Protein AF-A0A0D3KMZ7-F1 (afdb_monomer_lite)

InterPro domains:
  IPR044053 Hydroxylase/desaturase AsaB-like [NF041278] (147-423)
  IPR044053 Hydroxylase/desaturase AsaB-like [PTHR34598] (143-424)

Structure (mmCIF, N/CA/C/O backbone):
data_AF-A0A0D3KMZ7-F1
#
_entry.id   AF-A0A0D3KMZ7-F1
#
loop_
_atom_site.group_PDB
_atom_site.id
_atom_site.type_symbol
_atom_site.label_atom_id
_atom_site.label_alt_id
_atom_site.label_comp_id
_atom_site.label_asym_id
_atom_site.label_entity_id
_atom_site.label_seq_id
_atom_site.pdbx_PDB_ins_code
_atom_site.Cartn_x
_atom_site.Cartn_y
_atom_site.Cartn_z
_atom_site.occupancy
_atom_site.B_iso_or_equiv
_atom_site.auth_seq_id
_atom_site.auth_comp_id
_atom_site.auth_asym_id
_atom_site.auth_atom_id
_atom_site.pdbx_PDB_model_num
ATOM 1 N N . MET A 1 1 ? 16.610 -49.672 -23.941 1.00 36.28 1 MET A N 1
ATOM 2 C CA . MET A 1 1 ? 15.193 -49.759 -24.356 1.00 36.28 1 MET A CA 1
ATOM 3 C C . MET A 1 1 ? 14.563 -50.859 -23.532 1.00 36.28 1 MET A C 1
ATOM 5 O O . MET A 1 1 ? 14.891 -52.004 -23.786 1.00 36.28 1 MET A O 1
ATOM 9 N N . ASN A 1 2 ? 13.747 -50.551 -22.523 1.00 36.91 2 ASN A N 1
ATOM 10 C CA . ASN A 1 2 ? 13.254 -51.600 -21.622 1.00 36.91 2 ASN A CA 1
ATOM 11 C C . ASN A 1 2 ? 11.732 -51.639 -21.637 1.00 36.91 2 ASN A C 1
ATOM 13 O O . ASN A 1 2 ? 11.070 -51.138 -20.733 1.00 36.91 2 ASN A O 1
ATOM 17 N N . VAL A 1 3 ? 11.210 -52.251 -22.694 1.00 39.31 3 VAL A N 1
ATOM 18 C CA . VAL A 1 3 ? 9.882 -52.853 -22.684 1.00 39.31 3 VAL A CA 1
ATOM 19 C C . VAL A 1 3 ? 10.051 -54.284 -22.164 1.00 39.31 3 VAL A C 1
ATOM 21 O O . VAL A 1 3 ? 11.047 -54.932 -22.483 1.00 39.31 3 VAL A O 1
ATOM 24 N N . TRP A 1 4 ? 9.128 -54.774 -21.333 1.00 45.84 4 TRP A N 1
ATOM 25 C CA . TRP A 1 4 ? 9.155 -56.155 -20.827 1.00 45.84 4 TRP A CA 1
ATOM 26 C C . TRP A 1 4 ? 7.970 -56.958 -21.371 1.00 45.84 4 TRP A C 1
ATOM 28 O O . TRP A 1 4 ? 6.852 -56.449 -21.449 1.00 45.84 4 TRP A O 1
ATOM 38 N N . TRP A 1 5 ? 8.270 -58.192 -21.779 1.00 41.25 5 TRP A N 1
ATOM 39 C CA . TRP A 1 5 ? 7.347 -59.191 -22.303 1.00 41.25 5 TRP A CA 1
ATOM 40 C C . TRP A 1 5 ? 6.419 -59.746 -21.217 1.00 41.25 5 TRP A C 1
ATOM 42 O O . TRP A 1 5 ? 6.847 -60.490 -20.336 1.00 41.25 5 TRP A O 1
ATOM 52 N N . SER A 1 6 ? 5.138 -59.411 -21.296 1.00 46.12 6 SER A N 1
ATOM 53 C CA . SER A 1 6 ? 4.108 -59.978 -20.431 1.00 46.12 6 SER A CA 1
ATOM 54 C C . SER A 1 6 ? 3.646 -61.331 -20.979 1.00 46.12 6 SER A C 1
ATOM 56 O O . SER A 1 6 ? 3.021 -61.388 -22.037 1.00 46.12 6 SER A O 1
ATOM 58 N N . GLU A 1 7 ? 3.918 -62.421 -20.255 1.00 40.28 7 GLU A N 1
ATOM 59 C CA . GLU A 1 7 ? 3.500 -63.778 -20.656 1.00 40.28 7 GLU A CA 1
ATOM 60 C C . GLU A 1 7 ? 1.976 -63.944 -20.715 1.00 40.28 7 GLU A C 1
ATOM 62 O O . GLU A 1 7 ? 1.477 -64.733 -21.512 1.00 40.28 7 GLU A O 1
ATOM 67 N N . SER A 1 8 ? 1.220 -63.173 -19.928 1.00 42.22 8 SER A N 1
ATOM 68 C CA . SER A 1 8 ? -0.246 -63.253 -19.905 1.00 42.22 8 SER A CA 1
ATOM 69 C C . SER A 1 8 ? -0.919 -62.521 -21.066 1.00 42.22 8 SER A C 1
ATOM 71 O O . SER A 1 8 ? -2.056 -62.837 -21.407 1.00 42.22 8 SER A O 1
ATOM 73 N N . THR A 1 9 ? -0.243 -61.541 -21.674 1.00 52.34 9 THR A N 1
ATOM 74 C CA . THR A 1 9 ? -0.801 -60.712 -22.759 1.00 52.34 9 THR A CA 1
ATOM 75 C C . THR A 1 9 ? -0.032 -60.827 -24.073 1.00 52.34 9 THR A C 1
ATOM 77 O O . THR A 1 9 ? -0.434 -60.212 -25.059 1.00 52.34 9 THR A O 1
ATOM 80 N N . GLY A 1 10 ? 1.067 -61.588 -24.098 1.00 45.81 10 GLY A N 1
ATOM 81 C CA . GLY A 1 10 ? 1.888 -61.833 -25.285 1.00 45.81 10 GLY A CA 1
ATOM 82 C C . GLY A 1 10 ? 2.473 -60.568 -25.914 1.00 45.81 10 GLY A C 1
ATOM 83 O O . GLY A 1 10 ? 2.701 -60.546 -27.117 1.00 45.81 10 GLY A O 1
ATOM 84 N N . ASN A 1 11 ? 2.652 -59.496 -25.133 1.00 48.38 11 ASN A N 1
ATOM 85 C CA . ASN A 1 11 ? 3.086 -58.194 -25.632 1.00 48.38 11 ASN A CA 1
ATOM 86 C C . ASN A 1 11 ? 3.983 -57.453 -24.636 1.00 48.38 11 ASN A C 1
ATOM 88 O O . ASN A 1 11 ? 4.002 -57.715 -23.432 1.00 48.38 11 ASN A O 1
ATOM 92 N N . PHE A 1 12 ? 4.715 -56.482 -25.170 1.00 41.66 12 PHE A N 1
ATOM 93 C CA . PHE A 1 12 ? 5.604 -55.590 -24.441 1.00 41.66 12 PHE A CA 1
ATOM 94 C C . PHE A 1 12 ? 4.821 -54.423 -23.792 1.00 41.66 12 PHE A C 1
ATOM 96 O O . PHE A 1 12 ? 4.165 -53.664 -24.502 1.00 41.66 12 PHE A O 1
ATOM 103 N N . GLY A 1 13 ? 4.868 -54.273 -22.457 1.00 52.16 13 GLY A N 1
ATOM 104 C CA . GLY A 1 13 ? 4.049 -53.298 -21.703 1.00 52.16 13 GLY A CA 1
ATOM 105 C C . GLY A 1 13 ? 4.816 -52.207 -20.929 1.00 52.16 13 GLY A C 1
ATOM 106 O O . GLY A 1 13 ? 5.975 -52.390 -20.549 1.00 52.16 13 GLY A O 1
ATOM 107 N N . SER A 1 14 ? 4.144 -51.074 -20.672 1.00 46.88 14 SER A N 1
ATOM 108 C CA . SER A 1 14 ? 4.616 -49.950 -19.837 1.00 46.88 14 SER A CA 1
ATOM 109 C C . SER A 1 14 ? 4.443 -50.244 -18.334 1.00 46.88 14 SER A C 1
ATOM 111 O O . SER A 1 14 ? 3.442 -50.857 -17.958 1.00 46.88 14 SER A O 1
ATOM 113 N N . PRO A 1 15 ? 5.360 -49.805 -17.449 1.00 49.12 15 PRO A N 1
ATOM 114 C CA . PRO A 1 15 ? 5.290 -50.123 -16.023 1.00 49.12 15 PRO A CA 1
ATOM 115 C C . PRO A 1 15 ? 4.089 -49.466 -15.327 1.00 49.12 15 PRO A C 1
ATOM 117 O O . PRO A 1 15 ? 3.754 -48.312 -15.588 1.00 49.12 15 PRO A O 1
ATOM 120 N N . THR A 1 16 ? 3.464 -50.190 -14.397 1.00 49.16 16 THR A N 1
ATOM 121 C CA . THR A 1 16 ? 2.341 -49.682 -13.593 1.00 49.16 16 THR A CA 1
ATOM 122 C C . THR A 1 16 ? 2.810 -48.667 -12.545 1.00 49.16 16 THR A C 1
ATOM 124 O O . THR A 1 16 ? 3.974 -48.663 -12.138 1.00 49.16 16 THR A O 1
ATOM 127 N N . ALA A 1 17 ? 1.900 -47.827 -12.036 1.00 43.84 17 ALA A N 1
ATOM 128 C CA . ALA A 1 17 ? 2.204 -46.855 -10.977 1.00 43.84 17 ALA A CA 1
ATOM 129 C C . ALA A 1 17 ? 2.830 -47.504 -9.723 1.00 43.84 17 ALA A C 1
ATOM 131 O O . ALA A 1 17 ? 3.736 -46.939 -9.114 1.00 43.84 17 ALA A O 1
ATOM 132 N N . LEU A 1 18 ? 2.415 -48.730 -9.383 1.00 41.03 18 LEU A N 1
ATOM 133 C CA . LEU A 1 18 ? 2.989 -49.512 -8.286 1.00 41.03 18 LEU A CA 1
ATOM 134 C C . LEU A 1 18 ? 4.434 -49.951 -8.577 1.00 41.03 18 LEU A C 1
ATOM 136 O O . LEU A 1 18 ? 5.275 -49.955 -7.682 1.00 41.03 18 LEU A O 1
ATOM 140 N N . GLN A 1 19 ? 4.750 -50.281 -9.829 1.00 44.75 19 GLN A N 1
ATOM 141 C CA . GLN A 1 19 ? 6.110 -50.632 -10.248 1.00 44.75 19 GLN A CA 1
ATOM 142 C C . GLN A 1 19 ? 7.025 -49.405 -10.289 1.00 44.75 19 GLN A C 1
ATOM 144 O O . GLN A 1 19 ? 8.189 -49.506 -9.907 1.00 44.75 19 GLN A O 1
ATOM 149 N N . LEU A 1 20 ? 6.503 -48.244 -10.694 1.00 48.28 20 LEU A N 1
ATOM 150 C CA . LEU A 1 20 ? 7.193 -46.960 -10.551 1.00 48.28 20 LEU A CA 1
ATOM 151 C C . LEU A 1 20 ? 7.483 -46.652 -9.078 1.00 48.28 20 LEU A C 1
ATOM 153 O O . LEU A 1 20 ? 8.624 -46.355 -8.739 1.00 48.28 20 LEU A O 1
ATOM 157 N N . LEU A 1 21 ? 6.497 -46.816 -8.192 1.00 45.69 21 LEU A N 1
ATOM 158 C CA . LEU A 1 21 ? 6.663 -46.613 -6.752 1.00 45.69 21 LEU A CA 1
ATOM 159 C C . LEU A 1 21 ? 7.718 -47.558 -6.156 1.00 45.69 21 LEU A C 1
ATOM 161 O O . LEU A 1 21 ? 8.622 -47.108 -5.459 1.00 45.69 21 LEU A O 1
ATOM 165 N N . LEU A 1 22 ? 7.655 -48.855 -6.472 1.00 42.62 22 LEU A N 1
ATOM 166 C CA . LEU A 1 22 ? 8.628 -49.847 -6.003 1.00 42.62 22 LEU A CA 1
ATOM 167 C C . LEU A 1 22 ? 10.046 -49.546 -6.499 1.00 42.62 22 LEU A C 1
ATOM 169 O O . LEU A 1 22 ? 11.001 -49.714 -5.745 1.00 42.62 22 LEU A O 1
ATOM 173 N N . ARG A 1 23 ? 10.199 -49.053 -7.733 1.00 47.47 23 ARG A N 1
ATOM 174 C CA . ARG A 1 23 ? 11.499 -48.632 -8.281 1.00 47.47 23 ARG A CA 1
ATOM 175 C C . ARG A 1 23 ? 12.032 -47.377 -7.594 1.00 47.47 23 ARG A C 1
ATOM 177 O O . ARG A 1 23 ? 13.216 -47.341 -7.266 1.00 47.47 23 ARG A O 1
ATOM 184 N N . THR A 1 24 ? 11.172 -46.400 -7.311 1.00 50.16 24 THR A N 1
ATOM 185 C CA . THR A 1 24 ? 11.523 -45.204 -6.528 1.00 50.16 24 THR A CA 1
ATOM 186 C C . THR A 1 24 ? 11.955 -45.580 -5.110 1.00 50.16 24 THR A C 1
ATOM 188 O O . THR A 1 24 ? 12.975 -45.092 -4.630 1.00 50.16 24 THR A O 1
ATOM 191 N N . LEU A 1 25 ? 11.250 -46.515 -4.465 1.00 46.62 25 LEU A N 1
ATOM 192 C CA . LEU A 1 25 ? 11.609 -47.035 -3.143 1.00 46.62 25 LEU A CA 1
ATOM 193 C C . LEU A 1 25 ? 12.934 -47.811 -3.165 1.00 46.62 25 LEU A C 1
ATOM 195 O O . LEU A 1 25 ? 13.763 -47.627 -2.276 1.00 46.62 25 LEU A O 1
ATOM 199 N N . LEU A 1 26 ? 13.187 -48.627 -4.195 1.00 44.56 26 LEU A N 1
ATOM 200 C CA . LEU A 1 26 ? 14.458 -49.346 -4.350 1.00 44.56 26 LEU A CA 1
ATOM 201 C C . LEU A 1 26 ? 15.634 -48.391 -4.594 1.00 44.56 26 LEU A C 1
ATOM 203 O O . LEU A 1 26 ? 16.737 -48.622 -4.099 1.00 44.56 26 LEU A O 1
ATOM 207 N N . ALA A 1 27 ? 15.410 -47.317 -5.351 1.00 49.09 27 ALA A N 1
ATOM 208 C CA . ALA A 1 27 ? 16.406 -46.284 -5.589 1.00 49.09 27 ALA A CA 1
ATOM 209 C C . ALA A 1 27 ? 16.697 -45.478 -4.317 1.00 49.09 27 ALA A C 1
ATOM 211 O O . ALA A 1 27 ? 17.862 -45.303 -3.970 1.00 49.09 27 ALA A O 1
ATOM 212 N N . ALA A 1 28 ? 15.664 -45.086 -3.566 1.00 50.56 28 ALA A N 1
ATOM 213 C CA . ALA A 1 28 ? 15.809 -44.457 -2.254 1.00 50.56 28 ALA A CA 1
ATOM 214 C C . ALA A 1 28 ? 16.535 -45.375 -1.251 1.00 50.56 28 ALA A C 1
ATOM 216 O O . ALA A 1 28 ? 17.369 -44.919 -0.472 1.00 50.56 28 ALA A O 1
ATOM 217 N N . TRP A 1 29 ? 16.297 -46.688 -1.312 1.00 47.25 29 TRP A N 1
ATOM 218 C CA . TRP A 1 29 ? 17.022 -47.673 -0.508 1.00 47.25 29 TRP A CA 1
ATOM 219 C C . TRP A 1 29 ? 18.497 -47.809 -0.918 1.00 47.25 29 TRP A C 1
ATOM 221 O O . TRP A 1 29 ? 19.369 -47.910 -0.055 1.00 47.25 29 TRP A O 1
ATOM 231 N N . ARG A 1 30 ? 18.809 -47.764 -2.220 1.00 46.16 30 ARG A N 1
ATOM 232 C CA . ARG A 1 30 ? 20.197 -47.753 -2.721 1.00 46.16 30 ARG A CA 1
ATOM 233 C C . ARG A 1 30 ? 20.934 -46.475 -2.322 1.00 46.16 30 ARG A C 1
ATOM 235 O O . ARG A 1 30 ? 22.084 -46.573 -1.908 1.00 46.16 30 ARG A O 1
ATOM 242 N N . VAL A 1 31 ? 20.260 -45.321 -2.363 1.00 50.62 31 VAL A N 1
ATOM 243 C CA . VAL A 1 31 ? 20.744 -44.042 -1.806 1.00 50.62 31 VAL A CA 1
ATOM 244 C C . VAL A 1 31 ? 21.072 -44.212 -0.330 1.00 50.62 31 VAL A C 1
ATOM 246 O O . VAL A 1 31 ? 22.189 -43.943 0.094 1.00 50.62 31 VAL A O 1
ATOM 249 N N . TRP A 1 32 ? 20.129 -44.735 0.449 1.00 47.22 32 TRP A N 1
ATOM 250 C CA . TRP A 1 32 ? 20.302 -44.951 1.880 1.00 47.22 32 TRP A CA 1
ATOM 251 C C . TRP A 1 32 ? 21.471 -45.899 2.203 1.00 47.22 32 TRP A C 1
ATOM 253 O O . TRP A 1 32 ? 22.286 -45.581 3.065 1.00 47.22 32 TRP A O 1
ATOM 263 N N . ARG A 1 33 ? 21.626 -47.010 1.467 1.00 48.53 33 ARG A N 1
ATOM 264 C CA . ARG A 1 33 ? 22.764 -47.947 1.585 1.00 48.53 33 ARG A CA 1
ATOM 265 C C . ARG A 1 33 ? 24.112 -47.296 1.259 1.00 48.53 33 ARG A C 1
ATOM 267 O O . ARG A 1 33 ? 25.074 -47.526 1.984 1.00 48.53 33 ARG A O 1
ATOM 274 N N . LEU A 1 34 ? 24.184 -46.498 0.190 1.00 48.41 34 LEU A N 1
ATOM 275 C CA . LEU A 1 34 ? 25.395 -45.761 -0.200 1.00 48.41 34 LEU A CA 1
ATOM 276 C C . LEU A 1 34 ? 25.792 -44.719 0.854 1.00 48.41 34 LEU A C 1
ATOM 278 O O . LEU A 1 34 ? 26.977 -44.502 1.087 1.00 48.41 34 LEU A O 1
ATOM 282 N N . LEU A 1 35 ? 24.805 -44.099 1.503 1.00 48.44 35 LEU A N 1
ATOM 283 C CA . LEU A 1 35 ? 25.006 -43.044 2.496 1.00 48.44 35 LEU A CA 1
ATOM 284 C C . LEU A 1 35 ? 25.308 -43.584 3.905 1.00 48.44 35 LEU A C 1
ATOM 286 O O . LEU A 1 35 ? 26.060 -42.950 4.638 1.00 48.44 35 LEU A O 1
ATOM 290 N N . GLN A 1 36 ? 24.799 -44.769 4.269 1.00 45.00 36 GLN A N 1
ATOM 291 C CA . GLN A 1 36 ? 25.132 -45.466 5.525 1.00 45.00 36 GLN A CA 1
ATOM 292 C C . GLN A 1 36 ? 26.593 -45.928 5.606 1.00 45.00 36 GLN A C 1
ATOM 294 O O . GLN A 1 36 ? 27.098 -46.175 6.698 1.00 45.00 36 GLN A O 1
ATOM 299 N N . ALA A 1 37 ? 27.288 -46.035 4.473 1.00 50.44 37 ALA A N 1
ATOM 300 C CA . ALA A 1 37 ? 28.696 -46.417 4.447 1.00 50.44 37 ALA A CA 1
ATOM 301 C C . ALA A 1 37 ? 29.640 -45.324 4.996 1.00 50.44 37 ALA A C 1
ATOM 303 O O . ALA A 1 37 ? 30.827 -45.591 5.163 1.00 50.44 37 ALA A O 1
ATOM 304 N N . SER A 1 38 ? 29.141 -44.110 5.287 1.00 48.47 38 SER A N 1
ATOM 305 C CA . SER A 1 38 ? 29.946 -43.003 5.813 1.00 48.47 38 SER A CA 1
ATOM 306 C C . SER A 1 38 ? 29.409 -42.490 7.163 1.00 48.47 38 SER A C 1
ATOM 308 O O . SER A 1 38 ? 28.311 -41.930 7.206 1.00 48.47 38 SER A O 1
ATOM 310 N N . PRO A 1 39 ? 30.171 -42.609 8.272 1.00 44.25 39 PRO A N 1
ATOM 311 C CA . PRO A 1 39 ? 29.733 -42.214 9.622 1.00 44.25 39 PRO A CA 1
ATOM 312 C C . PRO A 1 39 ? 29.438 -40.714 9.805 1.00 44.25 39 PRO A C 1
ATOM 314 O O . PRO A 1 39 ? 28.891 -40.311 10.830 1.00 44.25 39 PRO A O 1
ATOM 317 N N . LEU A 1 40 ? 29.824 -39.877 8.837 1.00 43.00 40 LEU A N 1
ATOM 318 C CA . LEU A 1 40 ? 29.746 -38.415 8.912 1.00 43.00 40 LEU A CA 1
ATOM 319 C C . LEU A 1 40 ? 28.439 -37.830 8.347 1.00 43.00 40 LEU A C 1
ATOM 321 O O . LEU A 1 40 ? 28.266 -36.612 8.366 1.00 43.00 40 LEU A O 1
ATOM 325 N N . LEU A 1 41 ? 27.518 -38.661 7.843 1.00 43.56 41 LEU A N 1
ATOM 326 C CA . LEU A 1 41 ? 26.302 -38.210 7.159 1.00 43.56 41 LEU A CA 1
ATOM 327 C C . LEU A 1 41 ? 25.040 -38.576 7.954 1.00 43.56 41 LEU A C 1
ATOM 329 O O . LEU A 1 41 ? 24.812 -39.737 8.287 1.00 43.56 41 LEU A O 1
ATOM 333 N N . ARG A 1 42 ? 24.174 -37.587 8.216 1.00 44.03 42 ARG A N 1
ATOM 334 C CA . ARG A 1 42 ? 22.801 -37.805 8.705 1.00 44.03 42 ARG A CA 1
ATOM 335 C C . ARG A 1 42 ? 21.816 -37.269 7.667 1.00 44.03 42 ARG A C 1
ATOM 337 O O . ARG A 1 42 ? 21.897 -36.106 7.278 1.00 44.03 42 ARG A O 1
ATOM 344 N N . ALA A 1 43 ? 20.899 -38.120 7.217 1.00 43.31 43 ALA A N 1
ATOM 345 C CA . ALA A 1 43 ? 19.804 -37.749 6.323 1.00 43.31 43 ALA A CA 1
ATOM 346 C C . ALA A 1 43 ? 18.472 -37.878 7.071 1.00 43.31 43 ALA A C 1
ATOM 348 O O . ALA A 1 43 ? 18.255 -38.876 7.763 1.00 43.31 43 ALA A O 1
ATOM 349 N N . SER A 1 44 ? 17.584 -36.892 6.924 1.00 38.53 44 SER A N 1
ATOM 350 C CA . SER A 1 44 ? 16.209 -36.953 7.426 1.00 38.53 44 SER A CA 1
ATOM 351 C C . SER A 1 44 ? 15.212 -36.793 6.279 1.00 38.53 44 SER A C 1
ATOM 353 O O . SER A 1 44 ? 15.438 -36.057 5.316 1.00 38.53 44 SER A O 1
ATOM 355 N N . TRP A 1 45 ? 14.103 -37.523 6.379 1.00 38.56 45 TRP A N 1
ATOM 356 C CA . TRP A 1 45 ? 13.016 -37.489 5.407 1.00 38.56 45 TRP A CA 1
ATOM 357 C C . TRP A 1 45 ? 11.829 -36.759 6.020 1.00 38.56 45 TRP A C 1
ATOM 359 O O . TRP A 1 45 ? 11.356 -37.143 7.090 1.00 38.56 45 TRP A O 1
ATOM 369 N N . HIS A 1 46 ? 11.328 -35.735 5.330 1.00 36.41 46 HIS A N 1
ATOM 370 C CA . HIS A 1 46 ? 10.100 -35.048 5.715 1.00 36.41 46 HIS A CA 1
ATOM 371 C C . HIS A 1 46 ? 9.084 -35.106 4.572 1.00 36.41 46 HIS A C 1
ATOM 373 O O . HIS A 1 46 ? 9.355 -34.694 3.443 1.00 36.41 46 HIS A O 1
ATOM 379 N N . ARG A 1 47 ? 7.891 -35.625 4.879 1.00 37.16 47 ARG A N 1
ATOM 380 C CA . ARG A 1 47 ? 6.726 -35.596 3.988 1.00 37.16 47 ARG A CA 1
ATOM 381 C C . ARG A 1 47 ? 6.089 -34.209 4.076 1.00 37.16 47 ARG A C 1
ATOM 383 O O . ARG A 1 47 ? 5.705 -33.799 5.170 1.00 37.16 47 ARG A O 1
ATOM 390 N N . GLN A 1 48 ? 5.978 -33.496 2.957 1.00 39.47 48 GLN A N 1
ATOM 391 C CA . GLN A 1 48 ? 5.194 -32.260 2.889 1.00 39.47 48 GLN A CA 1
ATOM 392 C C . GLN A 1 48 ? 3.753 -32.566 2.464 1.00 39.47 48 GLN A C 1
ATOM 394 O O . GLN A 1 48 ? 3.498 -33.497 1.701 1.00 39.47 48 GLN A O 1
ATOM 399 N N . ALA A 1 49 ? 2.795 -31.799 2.995 1.00 42.34 49 ALA A N 1
ATOM 400 C CA . ALA A 1 49 ? 1.392 -31.899 2.598 1.00 42.34 49 ALA A CA 1
ATOM 401 C C . ALA A 1 49 ? 1.213 -31.533 1.112 1.00 42.34 49 ALA A C 1
ATOM 403 O O . ALA A 1 49 ? 2.007 -30.773 0.560 1.00 42.34 49 ALA A O 1
ATOM 404 N N . ARG A 1 50 ? 0.170 -32.094 0.481 1.00 39.00 50 ARG A N 1
ATOM 405 C CA . ARG A 1 50 ? -0.146 -31.973 -0.955 1.00 39.00 50 ARG A CA 1
ATOM 406 C C . ARG A 1 50 ? 0.028 -30.536 -1.465 1.00 39.00 50 ARG A C 1
ATOM 408 O O . ARG A 1 50 ? -0.730 -29.649 -1.084 1.00 39.00 50 ARG A O 1
ATOM 415 N N . SER A 1 51 ? 1.001 -30.338 -2.352 1.00 37.75 51 SER A N 1
ATOM 416 C CA . SER A 1 51 ? 1.139 -29.106 -3.129 1.00 37.75 51 SER A CA 1
ATOM 417 C C . SER A 1 51 ? 0.060 -29.090 -4.222 1.00 37.75 51 SER A C 1
ATOM 419 O O . SER A 1 51 ? -0.136 -30.122 -4.874 1.00 37.75 51 SER A O 1
ATOM 421 N N . PRO A 1 52 ? -0.665 -27.978 -4.441 1.00 35.62 52 PRO A N 1
ATOM 422 C CA . PRO A 1 52 ? -1.699 -27.881 -5.464 1.00 35.62 52 PRO A CA 1
ATOM 423 C C . PRO A 1 52 ? -1.062 -27.697 -6.851 1.00 35.62 52 PRO A C 1
ATOM 425 O O . PRO A 1 52 ? -1.254 -26.681 -7.506 1.00 35.62 52 PRO A O 1
ATOM 428 N N . ASN A 1 53 ? -0.292 -28.685 -7.306 1.00 34.72 53 ASN A N 1
ATOM 429 C CA . ASN A 1 53 ? 0.066 -28.826 -8.714 1.00 34.72 53 ASN A CA 1
ATOM 430 C C . ASN A 1 53 ? -0.884 -29.832 -9.376 1.00 34.72 53 ASN A C 1
ATOM 432 O O . ASN A 1 53 ? -1.351 -30.784 -8.747 1.00 34.72 53 ASN A O 1
ATOM 436 N N . THR A 1 54 ? -1.139 -29.627 -10.667 1.00 35.38 54 THR A N 1
ATOM 437 C CA . THR A 1 54 ? -2.139 -30.283 -11.538 1.00 35.38 54 THR A CA 1
ATOM 438 C C . THR A 1 54 ? -2.076 -31.817 -11.638 1.00 35.38 54 THR A C 1
ATOM 440 O O . THR A 1 54 ? -2.890 -32.413 -12.337 1.00 35.38 54 THR A O 1
ATOM 443 N N . LEU A 1 55 ? -1.164 -32.479 -10.920 1.00 36.88 55 LEU A N 1
ATOM 444 C CA . LEU A 1 55 ? -1.004 -33.938 -10.876 1.00 36.88 55 LEU A CA 1
ATOM 445 C C . LEU A 1 55 ? -1.318 -34.568 -9.504 1.00 36.88 55 LEU A C 1
ATOM 447 O O . LEU A 1 55 ? -1.206 -35.783 -9.365 1.00 36.88 55 LEU A O 1
ATOM 451 N N . GLY A 1 56 ? -1.687 -33.784 -8.480 1.00 32.12 56 GLY A N 1
ATOM 452 C CA . GLY A 1 56 ? -2.048 -34.315 -7.153 1.00 32.12 56 GLY A CA 1
ATOM 453 C C . GLY A 1 56 ? -0.923 -35.080 -6.432 1.00 32.12 56 GLY A C 1
ATOM 454 O O . GLY A 1 56 ? -1.194 -35.850 -5.509 1.00 32.12 56 GLY A O 1
ATOM 455 N N . ALA A 1 57 ? 0.327 -34.895 -6.862 1.00 36.91 57 ALA A N 1
ATOM 456 C CA . ALA A 1 57 ? 1.487 -35.633 -6.381 1.00 36.91 57 ALA A CA 1
ATOM 457 C C . ALA A 1 57 ? 1.975 -35.138 -5.006 1.00 36.91 57 ALA A C 1
ATOM 459 O O . ALA A 1 57 ? 2.050 -33.936 -4.751 1.00 36.91 57 ALA A O 1
ATOM 460 N N . GLU A 1 58 ? 2.337 -36.074 -4.122 1.00 40.44 58 GLU A N 1
ATOM 461 C CA . GLU A 1 58 ? 3.041 -35.766 -2.872 1.00 40.44 58 GLU A CA 1
ATOM 462 C C . GLU A 1 58 ? 4.506 -35.412 -3.175 1.00 40.44 58 GLU A C 1
ATOM 464 O O . GLU A 1 58 ? 5.180 -36.139 -3.907 1.00 40.44 58 GLU A O 1
ATOM 469 N N . GLN A 1 59 ? 4.997 -34.304 -2.608 1.00 44.12 59 GLN A N 1
ATOM 470 C CA . GLN A 1 59 ? 6.393 -33.884 -2.731 1.00 44.12 59 GLN A CA 1
ATOM 471 C C . GLN A 1 59 ? 7.173 -34.319 -1.484 1.00 44.12 59 GLN A C 1
ATOM 473 O O . GLN A 1 59 ? 6.788 -34.034 -0.346 1.00 44.12 59 GLN A O 1
ATOM 478 N N . TYR A 1 60 ? 8.280 -35.022 -1.697 1.00 43.41 60 TYR A N 1
ATOM 479 C CA . TYR A 1 60 ? 9.172 -35.495 -0.646 1.00 43.41 60 TYR A CA 1
ATOM 480 C C . TYR A 1 60 ? 10.359 -34.551 -0.520 1.00 43.41 60 TYR A C 1
ATOM 482 O O . TYR A 1 60 ? 11.088 -34.338 -1.486 1.00 43.41 60 TYR A O 1
ATOM 490 N N . LYS A 1 61 ? 10.586 -34.008 0.678 1.00 48.78 61 LYS A N 1
ATOM 491 C CA . LYS A 1 61 ? 11.771 -33.197 0.948 1.00 48.78 61 LYS A CA 1
ATOM 492 C C . LYS A 1 61 ? 12.855 -34.067 1.566 1.00 48.78 61 LYS A C 1
ATOM 494 O O . LYS A 1 61 ? 12.668 -34.631 2.649 1.00 48.78 61 LYS A O 1
ATOM 499 N N . MET A 1 62 ? 13.989 -34.162 0.883 1.00 46.88 62 MET A N 1
ATOM 500 C CA . MET A 1 62 ? 15.173 -34.848 1.373 1.00 46.88 62 MET A CA 1
ATOM 501 C C . MET A 1 62 ? 16.163 -33.812 1.891 1.00 46.88 62 MET A C 1
ATOM 503 O O . MET A 1 62 ? 16.705 -33.012 1.128 1.00 46.88 62 MET A O 1
ATOM 507 N N . ILE A 1 63 ? 16.369 -33.812 3.208 1.00 48.53 63 ILE A N 1
ATOM 508 C CA . ILE A 1 63 ? 17.262 -32.872 3.874 1.00 48.53 63 ILE A CA 1
ATOM 509 C C . ILE A 1 63 ? 18.562 -33.591 4.210 1.00 48.53 63 ILE A C 1
ATOM 511 O O . ILE A 1 63 ? 18.578 -34.588 4.937 1.00 48.53 63 ILE A O 1
ATOM 515 N N . TRP A 1 64 ? 19.659 -33.066 3.682 1.00 55.12 64 TRP A N 1
ATOM 516 C CA . TRP A 1 64 ? 20.996 -33.555 3.943 1.00 55.12 64 TRP A CA 1
ATOM 517 C C . TRP A 1 64 ? 21.758 -32.554 4.800 1.00 55.12 64 TRP A C 1
ATOM 519 O O . TRP A 1 64 ? 21.760 -31.371 4.491 1.00 55.12 64 TRP A O 1
ATOM 529 N N . VAL A 1 65 ? 22.397 -33.016 5.874 1.00 48.34 65 VAL A N 1
ATOM 530 C CA . VAL A 1 65 ? 23.257 -32.186 6.720 1.00 48.34 65 VAL A CA 1
ATOM 531 C C . VAL A 1 65 ? 24.685 -32.731 6.658 1.00 48.34 65 VAL A C 1
ATOM 533 O O . VAL A 1 65 ? 24.915 -33.899 6.979 1.00 48.34 65 VAL A O 1
ATOM 536 N N . CYS A 1 66 ? 25.637 -31.900 6.239 1.00 53.44 66 CYS A N 1
ATOM 537 C CA . CYS A 1 66 ? 27.062 -32.218 6.172 1.00 53.44 66 CYS A CA 1
ATOM 538 C C . CYS A 1 66 ? 27.871 -31.200 6.988 1.00 53.44 66 CYS A C 1
ATOM 540 O O . CYS A 1 66 ? 27.465 -30.053 7.123 1.00 53.44 66 CYS A O 1
ATOM 542 N N . ARG A 1 67 ? 29.013 -31.601 7.551 1.00 51.31 67 ARG A N 1
ATOM 543 C CA . ARG A 1 67 ? 29.912 -30.681 8.274 1.00 51.31 67 ARG A CA 1
ATOM 544 C C . ARG A 1 67 ? 31.023 -30.105 7.399 1.00 51.31 67 ARG A C 1
ATOM 546 O O . ARG A 1 67 ? 31.734 -29.235 7.859 1.00 51.31 67 ARG A O 1
ATOM 553 N N . ASP A 1 68 ? 31.171 -30.597 6.173 1.00 59.28 68 ASP A N 1
ATOM 554 C CA . ASP A 1 68 ? 32.320 -30.313 5.319 1.00 59.28 68 ASP A CA 1
ATOM 555 C C . ASP A 1 68 ? 31.847 -29.993 3.892 1.00 59.28 68 ASP A C 1
ATOM 557 O O . ASP A 1 68 ? 31.144 -30.783 3.251 1.00 59.28 68 ASP A O 1
ATOM 561 N N . ALA A 1 69 ? 32.211 -28.806 3.404 1.00 59.59 69 ALA A N 1
ATOM 562 C CA . ALA A 1 69 ? 31.846 -28.334 2.073 1.00 59.59 69 ALA A CA 1
ATOM 563 C C . ALA A 1 69 ? 32.566 -29.085 0.945 1.00 59.59 69 ALA A C 1
ATOM 565 O O . ALA A 1 69 ? 31.966 -29.299 -0.107 1.00 59.59 69 ALA A O 1
ATOM 566 N N . GLU A 1 70 ? 33.821 -29.496 1.134 1.00 60.72 70 GLU A N 1
ATOM 567 C CA . GLU A 1 70 ? 34.561 -30.276 0.135 1.00 60.72 70 GLU A CA 1
ATOM 568 C C . GLU A 1 70 ? 33.969 -31.674 0.008 1.00 60.72 70 GLU A C 1
ATOM 570 O O . GLU A 1 70 ? 33.767 -32.183 -1.099 1.00 60.72 70 GLU A O 1
ATOM 575 N N . LEU A 1 71 ? 33.587 -32.258 1.144 1.00 59.53 71 LEU A N 1
ATOM 576 C CA . LEU A 1 71 ? 32.877 -33.525 1.165 1.00 59.53 71 LEU A CA 1
ATOM 577 C C . LEU A 1 71 ? 31.537 -33.395 0.425 1.00 59.53 71 LEU A C 1
ATOM 579 O O . LEU A 1 71 ? 31.258 -34.186 -0.476 1.00 59.53 71 LEU A O 1
ATOM 583 N N . ALA A 1 72 ? 30.735 -32.367 0.731 1.00 60.94 72 ALA A N 1
ATOM 584 C CA . ALA A 1 72 ? 29.476 -32.096 0.032 1.00 60.94 72 ALA A CA 1
ATOM 585 C C . ALA A 1 72 ? 29.680 -31.891 -1.484 1.00 60.94 72 ALA A C 1
ATOM 587 O O . ALA A 1 72 ? 28.951 -32.481 -2.286 1.00 60.94 72 ALA A O 1
ATOM 588 N N . ALA A 1 73 ? 30.706 -31.132 -1.883 1.00 60.41 73 ALA A N 1
ATOM 589 C CA . ALA A 1 73 ? 31.073 -30.910 -3.280 1.00 60.41 73 ALA A CA 1
ATOM 590 C C . ALA A 1 73 ? 31.428 -32.217 -4.010 1.00 60.41 73 ALA A C 1
ATOM 592 O O . ALA A 1 73 ? 30.992 -32.423 -5.141 1.00 60.41 73 ALA A O 1
ATOM 593 N N . GLY A 1 74 ? 32.153 -33.132 -3.357 1.00 58.66 74 GLY A N 1
ATOM 594 C CA . GLY A 1 74 ? 32.533 -34.429 -3.926 1.00 58.66 74 GLY A CA 1
ATOM 595 C C . GLY A 1 74 ? 31.359 -35.390 -4.169 1.00 58.66 74 GLY A C 1
ATOM 596 O O . GLY A 1 74 ? 31.433 -36.260 -5.041 1.00 58.66 74 GLY A O 1
ATOM 597 N N . TYR A 1 75 ? 30.250 -35.235 -3.442 1.00 58.62 75 TYR A N 1
ATOM 598 C CA . TYR A 1 75 ? 29.051 -36.064 -3.617 1.00 58.62 75 TYR A CA 1
ATOM 599 C C . TYR A 1 75 ? 28.065 -35.514 -4.648 1.00 58.62 75 TYR A C 1
ATOM 601 O O . TYR A 1 75 ? 27.304 -36.305 -5.206 1.00 58.62 75 TYR A O 1
ATOM 609 N N . ILE A 1 76 ? 28.088 -34.212 -4.947 1.00 57.34 76 ILE A N 1
ATOM 610 C CA . ILE A 1 76 ? 27.222 -33.589 -5.965 1.00 57.34 76 ILE A CA 1
ATOM 611 C C . ILE A 1 76 ? 27.280 -34.342 -7.314 1.00 57.34 76 ILE A C 1
ATOM 613 O O . ILE A 1 76 ? 26.222 -34.744 -7.806 1.00 57.34 76 ILE A O 1
ATOM 617 N N . PRO A 1 77 ? 28.464 -34.656 -7.886 1.00 57.12 77 PRO A N 1
ATOM 618 C CA . PRO A 1 77 ? 28.554 -35.459 -9.107 1.00 57.12 77 PRO A CA 1
ATOM 619 C C . PRO A 1 77 ? 27.954 -36.868 -8.970 1.00 57.12 77 PRO A C 1
ATOM 621 O O . PRO A 1 77 ? 27.385 -37.396 -9.923 1.00 57.12 77 PRO A O 1
ATOM 624 N N . ARG A 1 78 ? 28.052 -37.491 -7.786 1.00 56.66 78 ARG A N 1
ATOM 625 C CA . ARG A 1 78 ? 27.526 -38.846 -7.529 1.00 56.66 78 ARG A CA 1
ATOM 626 C C . ARG A 1 78 ? 26.005 -38.861 -7.417 1.00 56.66 78 ARG A C 1
ATOM 628 O O . ARG A 1 78 ? 25.372 -39.782 -7.928 1.00 56.66 78 ARG A O 1
ATOM 635 N N . VAL A 1 79 ? 25.422 -37.844 -6.782 1.00 55.44 79 VAL A N 1
ATOM 636 C CA . VAL A 1 79 ? 23.967 -37.641 -6.751 1.00 55.44 79 VAL A CA 1
ATOM 637 C C . VAL A 1 79 ? 23.450 -37.408 -8.171 1.00 55.44 79 VAL A C 1
ATOM 639 O O . VAL A 1 79 ? 22.464 -38.027 -8.553 1.00 55.44 79 VAL A O 1
ATOM 642 N N . ASN A 1 80 ? 24.158 -36.618 -8.983 1.00 56.12 80 ASN A N 1
ATOM 643 C CA . ASN A 1 80 ? 23.802 -36.397 -10.388 1.00 56.12 80 ASN A CA 1
ATOM 644 C C . ASN A 1 80 ? 23.829 -37.694 -11.205 1.00 56.12 80 ASN A C 1
ATOM 646 O O . ASN A 1 80 ? 22.835 -38.022 -11.843 1.00 56.12 80 ASN A O 1
ATOM 650 N N . LEU A 1 81 ? 24.914 -38.474 -11.123 1.00 58.62 81 LEU A N 1
ATOM 651 C CA . LEU A 1 81 ? 25.018 -39.776 -11.796 1.00 58.62 81 LEU A CA 1
ATOM 652 C C . LEU A 1 81 ? 23.871 -40.714 -11.418 1.00 58.62 81 LEU A C 1
ATOM 654 O O . LEU A 1 81 ? 23.319 -41.411 -12.266 1.00 58.62 81 LEU A O 1
ATOM 658 N N . LEU A 1 82 ? 23.503 -40.725 -10.141 1.00 54.59 82 LEU A N 1
ATOM 659 C CA . LEU A 1 82 ? 22.402 -41.535 -9.654 1.00 54.59 82 LEU A CA 1
ATOM 660 C C . LEU A 1 82 ? 21.046 -41.046 -10.186 1.00 54.59 82 LEU A C 1
ATOM 662 O O . LEU A 1 82 ? 20.215 -41.868 -10.564 1.00 54.59 82 LEU A O 1
ATOM 666 N N . VAL A 1 83 ? 20.809 -39.733 -10.206 1.00 55.31 83 VAL A N 1
ATOM 667 C CA . VAL A 1 83 ? 19.577 -39.133 -10.742 1.00 55.31 83 VAL A CA 1
ATOM 668 C C . VAL A 1 83 ? 19.459 -39.391 -12.245 1.00 55.31 83 VAL A C 1
ATOM 670 O O . VAL A 1 83 ? 18.380 -39.751 -12.716 1.00 55.31 83 VAL A O 1
ATOM 673 N N . ASP A 1 84 ? 20.562 -39.299 -12.986 1.00 57.44 84 ASP A N 1
ATOM 674 C CA . ASP A 1 84 ? 20.615 -39.638 -14.408 1.00 57.44 84 ASP A CA 1
ATOM 675 C C . ASP A 1 84 ? 20.342 -41.124 -14.642 1.00 57.44 84 ASP A C 1
ATOM 677 O O . ASP A 1 84 ? 19.598 -41.477 -15.557 1.00 57.44 84 ASP A O 1
ATOM 681 N N . GLU A 1 85 ? 20.888 -42.004 -13.801 1.00 55.38 85 GLU A N 1
ATOM 682 C CA . GLU A 1 85 ? 20.630 -43.442 -13.870 1.00 55.38 85 GLU A CA 1
ATOM 683 C C . GLU A 1 85 ? 19.178 -43.781 -13.507 1.00 55.38 85 GLU A C 1
ATOM 685 O O . GLU A 1 85 ? 18.567 -44.650 -14.132 1.00 55.38 85 GLU A O 1
ATOM 690 N N . LEU A 1 86 ? 18.584 -43.060 -12.551 1.00 53.16 86 LEU A N 1
ATOM 691 C CA . LEU A 1 86 ? 17.168 -43.166 -12.206 1.00 53.16 86 LEU A CA 1
ATOM 692 C C . LEU A 1 86 ? 16.292 -42.739 -13.389 1.00 53.16 86 LEU A C 1
ATOM 694 O O . LEU A 1 86 ? 15.395 -43.481 -13.786 1.00 53.16 86 LEU A O 1
ATOM 698 N N . HIS A 1 87 ? 16.568 -41.580 -13.991 1.00 55.66 87 HIS A N 1
ATOM 699 C CA . HIS A 1 87 ? 15.832 -41.104 -15.159 1.00 55.66 87 HIS A CA 1
ATOM 700 C C . HIS A 1 87 ? 15.995 -42.059 -16.346 1.00 55.66 87 HIS A C 1
ATOM 702 O O . HIS A 1 87 ? 15.009 -42.434 -16.978 1.00 55.66 87 HIS A O 1
ATOM 708 N N . ARG A 1 88 ? 17.216 -42.537 -16.610 1.00 57.47 88 ARG A N 1
ATOM 709 C CA . ARG A 1 88 ? 17.500 -43.549 -17.636 1.00 57.47 88 ARG A CA 1
ATOM 710 C C . ARG A 1 88 ? 16.744 -44.850 -17.373 1.00 57.47 88 ARG A C 1
ATOM 712 O O . ARG A 1 88 ? 16.196 -45.429 -18.308 1.00 57.47 88 ARG A O 1
ATOM 719 N N . SER A 1 89 ? 16.647 -45.274 -16.117 1.00 50.62 89 SER A N 1
ATOM 720 C CA . SER A 1 89 ? 15.895 -46.467 -15.708 1.00 50.62 89 SER A CA 1
ATOM 721 C C . SER A 1 89 ? 14.377 -46.305 -15.845 1.00 50.62 89 SER A C 1
ATOM 723 O O . SER A 1 89 ? 13.677 -47.284 -16.108 1.00 50.62 89 SER A O 1
ATOM 725 N N . LEU A 1 90 ? 13.859 -45.088 -15.657 1.00 49.19 90 LEU A N 1
ATOM 726 C CA . LEU A 1 90 ? 12.430 -44.774 -15.753 1.00 49.19 90 LEU A CA 1
ATOM 727 C C . LEU A 1 90 ? 11.978 -44.495 -17.194 1.00 49.19 90 LEU A C 1
ATOM 729 O O . LEU A 1 90 ? 10.887 -44.909 -17.576 1.00 49.19 90 LEU A O 1
ATOM 733 N N . TYR A 1 91 ? 12.814 -43.830 -17.993 1.00 52.97 91 TYR A N 1
ATOM 734 C CA . TYR A 1 91 ? 12.431 -43.254 -19.288 1.00 52.97 91 TYR A CA 1
ATOM 735 C C . TYR A 1 91 ? 13.303 -43.720 -20.464 1.00 52.97 91 TYR A C 1
ATOM 737 O O . TYR A 1 91 ? 13.103 -43.282 -21.594 1.00 52.97 91 TYR A O 1
ATOM 745 N N . GLY A 1 92 ? 14.274 -44.608 -20.229 1.00 50.41 92 GLY A N 1
ATOM 746 C CA . GLY A 1 92 ? 15.103 -45.223 -21.272 1.00 50.41 92 GLY A CA 1
ATOM 747 C C . GLY A 1 92 ? 16.155 -44.305 -21.904 1.00 50.41 92 GLY A C 1
ATOM 748 O O . GLY A 1 92 ? 16.853 -44.745 -22.816 1.00 50.41 92 GLY A O 1
ATOM 749 N N . LYS A 1 93 ? 16.281 -43.061 -21.429 1.00 57.16 93 LYS A N 1
ATOM 750 C CA . LYS A 1 93 ? 17.230 -42.044 -21.905 1.00 57.16 93 LYS A CA 1
ATOM 751 C C . LYS A 1 93 ? 17.720 -41.149 -20.751 1.00 57.16 93 LYS A C 1
ATOM 753 O O . LYS A 1 93 ? 17.015 -41.045 -19.742 1.00 57.16 93 LYS A O 1
ATOM 758 N N . PRO A 1 94 ? 18.894 -40.502 -20.873 1.00 56.09 94 PRO A N 1
ATOM 759 C CA . PRO A 1 94 ? 19.321 -39.467 -19.927 1.00 56.09 94 PRO A CA 1
ATOM 760 C C . PRO A 1 94 ? 18.293 -38.328 -19.860 1.00 56.09 94 PRO A C 1
ATOM 762 O O . PRO A 1 94 ? 17.602 -38.074 -20.848 1.00 56.09 94 PRO A O 1
ATOM 765 N N . ALA A 1 95 ? 18.181 -37.660 -18.711 1.00 55.12 95 ALA A N 1
ATOM 766 C CA . ALA A 1 95 ? 17.292 -36.510 -18.558 1.00 55.12 95 ALA A CA 1
ATOM 767 C C . ALA A 1 95 ? 17.797 -35.319 -19.381 1.00 55.12 95 ALA A C 1
ATOM 769 O O . ALA A 1 95 ? 18.986 -35.005 -19.342 1.00 55.12 95 ALA A O 1
ATOM 770 N N . THR A 1 96 ? 16.907 -34.616 -20.085 1.00 60.12 96 THR A N 1
ATOM 771 C CA . THR A 1 96 ? 17.207 -33.248 -20.535 1.00 60.12 96 THR A CA 1
ATOM 772 C C . THR A 1 96 ? 16.916 -32.240 -19.415 1.00 60.12 96 THR A C 1
ATOM 774 O O . THR A 1 96 ? 16.171 -32.525 -18.473 1.00 60.12 96 THR A O 1
ATOM 777 N N . ALA A 1 97 ? 17.478 -31.030 -19.515 1.00 51.94 97 ALA A N 1
ATOM 778 C CA . ALA A 1 97 ? 17.303 -29.977 -18.509 1.00 51.94 97 ALA A CA 1
ATOM 779 C C . ALA A 1 97 ? 15.826 -29.595 -18.262 1.00 51.94 97 ALA A C 1
ATOM 781 O O . ALA A 1 97 ? 15.457 -29.276 -17.131 1.00 51.94 97 ALA A O 1
ATOM 782 N N . SER A 1 98 ? 14.969 -29.652 -19.290 1.00 49.66 98 SER A N 1
ATOM 783 C CA . SER A 1 98 ? 13.530 -29.392 -19.145 1.00 49.66 98 SER A CA 1
ATOM 784 C C . SER A 1 98 ? 12.780 -30.586 -18.546 1.00 49.66 98 SER A C 1
ATOM 786 O O . SER A 1 98 ? 11.899 -30.403 -17.712 1.00 49.66 98 SER A O 1
ATOM 788 N N . GLU A 1 99 ? 13.165 -31.817 -18.900 1.00 54.31 99 GLU A N 1
ATOM 789 C CA . GLU A 1 99 ? 12.523 -33.044 -18.408 1.00 54.31 99 GLU A CA 1
ATOM 790 C C . GLU A 1 99 ? 12.746 -33.265 -16.906 1.00 54.31 99 GLU A C 1
ATOM 792 O O . GLU A 1 99 ? 11.883 -33.824 -16.228 1.00 54.31 99 GLU A O 1
ATOM 797 N N . TRP A 1 100 ? 13.862 -32.773 -16.360 1.00 54.88 100 TRP A N 1
ATOM 798 C CA . TRP A 1 100 ? 14.134 -32.823 -14.923 1.00 54.88 100 TRP A CA 1
ATOM 799 C C . TRP A 1 100 ? 13.158 -31.959 -14.108 1.00 54.88 100 TRP A C 1
ATOM 801 O O . TRP A 1 100 ? 12.564 -32.437 -13.132 1.00 54.88 100 TRP A O 1
ATOM 811 N N . LYS A 1 101 ? 12.967 -30.705 -14.544 1.00 49.06 101 LYS A N 1
ATOM 812 C CA . LYS A 1 101 ? 12.127 -29.703 -13.872 1.00 49.06 101 LYS A CA 1
ATOM 813 C C . LYS A 1 101 ? 10.646 -30.096 -13.882 1.00 49.06 101 LYS A C 1
ATOM 815 O O . LYS A 1 101 ? 9.968 -29.892 -12.881 1.00 49.06 101 LYS A O 1
ATOM 820 N N . ASP A 1 102 ? 10.207 -30.741 -14.963 1.00 48.03 102 ASP A N 1
ATOM 821 C CA . ASP A 1 102 ? 8.800 -31.080 -15.199 1.00 48.03 102 ASP A CA 1
ATOM 822 C C . ASP A 1 102 ? 8.394 -32.487 -14.731 1.00 48.03 102 ASP A C 1
ATOM 824 O O . ASP A 1 102 ? 7.210 -32.817 -14.773 1.00 48.03 102 ASP A O 1
ATOM 828 N N . ARG A 1 103 ? 9.327 -33.372 -14.333 1.00 51.31 103 ARG A N 1
ATOM 829 C CA . ARG A 1 103 ? 8.969 -34.784 -14.048 1.00 51.31 103 ARG A CA 1
ATOM 830 C C . ARG A 1 103 ? 9.508 -35.381 -12.760 1.00 51.31 103 ARG A C 1
ATOM 832 O O . ARG A 1 103 ? 8.810 -36.202 -12.183 1.00 51.31 103 ARG A O 1
ATOM 839 N N . LEU A 1 104 ? 10.706 -35.021 -12.297 1.00 49.00 104 LEU A N 1
ATOM 840 C CA . LEU A 1 104 ? 11.272 -35.553 -11.040 1.00 49.00 104 LEU A CA 1
ATOM 841 C C . LEU A 1 104 ? 11.326 -34.494 -9.933 1.00 49.00 104 LEU A C 1
ATOM 843 O O . LEU A 1 104 ? 11.019 -34.816 -8.785 1.00 49.00 104 LEU A O 1
ATOM 847 N N . GLY A 1 105 ? 11.600 -33.229 -10.277 1.00 49.75 105 GLY A N 1
ATOM 848 C CA . GLY A 1 105 ? 11.591 -32.110 -9.323 1.00 49.75 105 GLY A CA 1
ATOM 849 C C . GLY A 1 105 ? 10.227 -31.846 -8.666 1.00 49.75 105 GLY A C 1
ATOM 850 O O . GLY A 1 105 ? 10.164 -31.271 -7.582 1.00 49.75 105 GLY A O 1
ATOM 851 N N . HIS A 1 106 ? 9.131 -32.321 -9.268 1.00 49.34 106 HIS A N 1
ATOM 852 C CA . HIS A 1 106 ? 7.801 -32.291 -8.648 1.00 49.34 106 HIS A CA 1
ATOM 853 C C . HIS A 1 106 ? 7.635 -33.277 -7.489 1.00 49.34 106 HIS A C 1
ATOM 855 O O . HIS A 1 106 ? 6.821 -33.029 -6.604 1.00 49.34 106 HIS A O 1
ATOM 861 N N . PHE A 1 107 ? 8.379 -34.386 -7.489 1.00 44.97 107 PHE A N 1
ATOM 862 C CA . PHE A 1 107 ? 8.227 -35.445 -6.491 1.00 44.97 107 PHE A CA 1
ATOM 863 C C . PHE A 1 107 ? 9.286 -35.376 -5.395 1.00 44.97 107 PHE A C 1
ATOM 865 O O . PHE A 1 107 ? 9.011 -35.822 -4.285 1.00 44.97 107 PHE A O 1
ATOM 872 N N . ILE A 1 108 ? 10.487 -34.853 -5.675 1.00 48.50 108 ILE A N 1
ATOM 873 C CA . ILE A 1 108 ? 11.591 -34.840 -4.706 1.00 48.50 108 ILE A CA 1
ATOM 874 C C . ILE A 1 108 ? 12.307 -33.482 -4.708 1.00 48.50 108 ILE A C 1
ATOM 876 O O . ILE A 1 108 ? 12.860 -33.072 -5.725 1.00 48.50 108 ILE A O 1
ATOM 880 N N . ASP A 1 109 ? 12.326 -32.815 -3.551 1.00 52.09 109 ASP A N 1
ATOM 881 C CA . ASP A 1 109 ? 13.107 -31.603 -3.270 1.00 52.09 109 ASP A CA 1
ATOM 882 C C . ASP A 1 109 ? 14.363 -31.971 -2.462 1.00 52.09 109 ASP A C 1
ATOM 884 O O . ASP A 1 109 ? 14.261 -32.483 -1.345 1.00 52.09 109 ASP A O 1
ATOM 888 N N . PHE A 1 110 ? 15.551 -31.735 -3.023 1.00 52.59 110 PHE A N 1
ATOM 889 C CA . PHE A 1 110 ? 16.830 -32.005 -2.364 1.00 52.59 110 PHE A CA 1
ATOM 890 C C . PHE A 1 110 ? 17.375 -30.722 -1.736 1.00 52.59 110 PHE A C 1
ATOM 892 O O . PHE A 1 110 ? 17.712 -29.771 -2.435 1.00 52.59 110 PHE A O 1
ATOM 899 N N . THR A 1 111 ? 17.533 -30.704 -0.414 1.00 53.66 111 THR A N 1
ATOM 900 C CA . THR A 1 111 ? 18.169 -29.591 0.304 1.00 53.66 111 THR A CA 1
ATOM 901 C C . THR A 1 111 ? 19.428 -30.074 1.013 1.00 53.66 111 THR A C 1
ATOM 903 O O . THR A 1 111 ? 19.368 -31.027 1.785 1.00 53.66 111 THR A O 1
ATOM 906 N N . ILE A 1 112 ? 20.557 -29.396 0.798 1.00 55.69 112 ILE A N 1
ATOM 907 C CA . ILE A 1 112 ? 21.825 -29.675 1.485 1.00 55.69 112 ILE A CA 1
ATOM 908 C C . ILE A 1 112 ? 22.135 -28.514 2.432 1.00 55.69 112 ILE A C 1
ATOM 910 O O . ILE A 1 112 ? 22.288 -27.376 1.999 1.00 55.69 112 ILE A O 1
ATOM 914 N N . TYR A 1 113 ? 22.240 -28.812 3.720 1.00 52.19 113 TYR A N 1
ATOM 915 C CA . TYR A 1 113 ? 22.749 -27.933 4.761 1.00 52.19 113 TYR A CA 1
ATOM 916 C C . TYR A 1 113 ? 24.195 -28.311 5.047 1.00 52.19 113 TYR A C 1
ATOM 918 O O . TYR A 1 113 ? 24.490 -29.474 5.324 1.00 52.19 113 TYR A O 1
ATOM 926 N N . VAL A 1 114 ? 25.089 -27.328 5.013 1.00 55.88 114 VAL A N 1
ATOM 927 C CA . VAL A 1 114 ? 26.460 -27.507 5.486 1.00 55.88 114 VAL A CA 1
ATOM 928 C C . VAL A 1 114 ? 26.620 -26.685 6.756 1.00 55.88 114 VAL A C 1
ATOM 930 O O . VAL A 1 114 ? 26.311 -25.498 6.757 1.00 55.88 114 VAL A O 1
ATOM 933 N N . THR A 1 115 ? 26.967 -27.335 7.863 1.00 51.38 115 THR A N 1
ATOM 934 C CA . THR A 1 115 ? 26.860 -26.728 9.201 1.00 51.38 115 THR A CA 1
ATOM 935 C C . THR A 1 115 ? 28.121 -26.014 9.660 1.00 51.38 115 THR A C 1
ATOM 937 O O . THR A 1 115 ? 28.055 -25.316 10.663 1.00 51.38 115 THR A O 1
ATOM 940 N N . ASP A 1 116 ? 29.248 -26.214 8.976 1.00 55.22 116 ASP A N 1
ATOM 941 C CA . ASP A 1 116 ? 30.551 -25.678 9.378 1.00 55.22 116 ASP A CA 1
ATOM 942 C C . ASP A 1 116 ? 31.343 -25.275 8.123 1.00 55.22 116 ASP A C 1
ATOM 944 O O . ASP A 1 116 ? 32.049 -26.079 7.519 1.00 55.22 116 ASP A O 1
ATOM 948 N N . THR A 1 117 ? 31.118 -24.054 7.627 1.00 59.47 117 THR A N 1
ATOM 949 C CA . THR A 1 117 ? 31.751 -23.569 6.389 1.00 59.47 117 THR A CA 1
ATOM 950 C C . THR A 1 117 ? 32.093 -22.094 6.477 1.00 59.47 117 THR A C 1
ATOM 952 O O . THR A 1 117 ? 31.224 -21.285 6.797 1.00 59.47 117 THR A O 1
ATOM 955 N N . ASP A 1 118 ? 33.318 -21.744 6.103 1.00 64.50 118 ASP A N 1
ATOM 956 C CA . ASP A 1 118 ? 33.720 -20.369 5.812 1.00 64.50 118 ASP A CA 1
ATOM 957 C C . ASP A 1 118 ? 33.161 -19.880 4.457 1.00 64.50 118 ASP A C 1
ATOM 959 O O . ASP A 1 118 ? 32.761 -20.675 3.596 1.00 64.50 118 ASP A O 1
ATOM 963 N N . ASP A 1 119 ? 33.147 -18.561 4.255 1.00 59.56 119 ASP A N 1
ATOM 964 C CA . ASP A 1 119 ? 32.576 -17.915 3.065 1.00 59.56 119 ASP A CA 1
ATOM 965 C C . ASP A 1 119 ? 33.245 -18.354 1.749 1.00 59.56 119 ASP A C 1
ATOM 967 O O . ASP A 1 119 ? 32.567 -18.510 0.725 1.00 59.56 119 ASP A O 1
ATOM 971 N N . ASP A 1 120 ? 34.553 -18.626 1.765 1.00 61.38 120 ASP A N 1
ATOM 972 C CA . ASP A 1 120 ? 35.292 -19.085 0.586 1.00 61.38 120 ASP A CA 1
ATOM 973 C C . ASP A 1 120 ? 34.898 -20.515 0.201 1.00 61.38 120 ASP A C 1
ATOM 975 O O . ASP A 1 120 ? 34.738 -20.836 -0.986 1.00 61.38 120 ASP A O 1
ATOM 979 N N . SER A 1 121 ? 34.689 -21.372 1.198 1.00 59.22 121 SER A N 1
ATOM 980 C CA . SER A 1 121 ? 34.183 -22.734 1.032 1.00 59.22 121 SER A CA 1
ATOM 981 C C . SER A 1 121 ? 32.741 -22.744 0.525 1.00 59.22 121 SER A C 1
ATOM 983 O O . SER A 1 121 ? 32.428 -23.499 -0.400 1.00 59.22 121 SER A O 1
ATOM 985 N N . VAL A 1 122 ? 31.880 -21.842 1.011 1.00 59.91 122 VAL A N 1
ATOM 986 C CA . VAL A 1 122 ? 30.523 -21.638 0.467 1.00 59.91 122 VAL A CA 1
ATOM 987 C C . VAL A 1 122 ? 30.577 -21.172 -0.989 1.00 59.91 122 VAL A C 1
ATOM 989 O O . VAL A 1 122 ? 29.831 -21.676 -1.834 1.00 59.91 122 VAL A O 1
ATOM 992 N N . ALA A 1 123 ? 31.463 -20.232 -1.324 1.00 60.12 123 ALA A N 1
ATOM 993 C CA . ALA A 1 123 ? 31.625 -19.740 -2.689 1.00 60.12 123 ALA A CA 1
ATOM 994 C C . ALA A 1 123 ? 32.142 -20.833 -3.641 1.00 60.12 123 ALA A C 1
ATOM 996 O O . ALA A 1 123 ? 31.635 -20.975 -4.757 1.00 60.12 123 ALA A O 1
ATOM 997 N N . ARG A 1 124 ? 33.115 -21.650 -3.212 1.00 62.72 124 ARG A N 1
ATOM 998 C CA . ARG A 1 124 ? 33.594 -22.825 -3.968 1.00 62.72 124 ARG A CA 1
ATOM 999 C C . ARG A 1 124 ? 32.506 -23.883 -4.144 1.00 62.72 124 ARG A C 1
ATOM 1001 O O . ARG A 1 124 ? 32.350 -24.387 -5.257 1.00 62.72 124 ARG A O 1
ATOM 1008 N N . LEU A 1 125 ? 31.728 -24.175 -3.102 1.00 60.19 125 LEU A N 1
ATOM 1009 C CA . LEU A 1 125 ? 30.594 -25.098 -3.169 1.00 60.19 125 LEU A CA 1
ATOM 1010 C C . LEU A 1 125 ? 29.563 -24.613 -4.194 1.00 60.19 125 LEU A C 1
ATOM 1012 O O . LEU A 1 125 ? 29.179 -25.371 -5.080 1.00 60.19 125 LEU A O 1
ATOM 1016 N N . LYS A 1 126 ? 29.178 -23.330 -4.140 1.00 60.00 126 LYS A N 1
ATOM 1017 C CA . LYS A 1 126 ? 28.261 -22.708 -5.111 1.00 60.00 126 LYS A CA 1
ATOM 1018 C C . LYS A 1 126 ? 28.798 -22.793 -6.539 1.00 60.00 126 LYS A C 1
ATOM 1020 O O . LYS A 1 126 ? 28.045 -23.151 -7.445 1.00 60.00 126 LYS A O 1
ATOM 1025 N N . ARG A 1 127 ? 30.090 -22.508 -6.747 1.00 63.41 127 ARG A N 1
ATOM 1026 C CA . ARG A 1 127 ? 30.749 -22.635 -8.061 1.00 63.41 127 ARG A CA 1
ATOM 1027 C C . ARG A 1 127 ? 30.725 -24.075 -8.575 1.00 63.41 127 ARG A C 1
ATOM 1029 O O . ARG A 1 127 ? 30.330 -24.297 -9.712 1.00 63.41 127 ARG A O 1
ATOM 1036 N N . THR A 1 128 ? 31.074 -25.046 -7.734 1.00 61.31 128 THR A N 1
ATOM 1037 C CA . THR A 1 128 ? 31.112 -26.475 -8.095 1.00 61.31 128 THR A CA 1
ATOM 1038 C C . THR A 1 128 ? 29.715 -27.022 -8.388 1.00 61.31 128 THR A C 1
ATOM 1040 O O . THR A 1 128 ? 29.509 -27.707 -9.390 1.00 61.31 128 THR A O 1
ATOM 1043 N N . ALA A 1 129 ? 28.729 -26.658 -7.567 1.00 57.12 129 ALA A N 1
ATOM 1044 C CA . ALA A 1 129 ? 27.327 -27.004 -7.770 1.00 57.12 129 ALA A CA 1
ATOM 1045 C C . ALA A 1 129 ? 26.784 -26.429 -9.091 1.00 57.12 129 ALA A C 1
ATOM 1047 O O . ALA A 1 129 ? 26.144 -27.142 -9.863 1.00 57.12 129 ALA A O 1
ATOM 1048 N N . SER A 1 130 ? 27.125 -25.171 -9.393 1.00 54.28 130 SER A N 1
ATOM 1049 C CA . SER A 1 130 ? 26.724 -24.492 -10.633 1.00 54.28 130 SER A CA 1
ATOM 1050 C C . SER A 1 130 ? 27.423 -25.060 -11.874 1.00 54.28 130 SER A C 1
ATOM 1052 O O . SER A 1 130 ? 26.818 -25.115 -12.939 1.00 54.28 130 SER A O 1
ATOM 1054 N N . ALA A 1 131 ? 28.680 -25.496 -11.747 1.00 55.84 131 ALA A N 1
ATOM 1055 C CA . ALA A 1 131 ? 29.474 -26.034 -12.852 1.00 55.84 131 ALA A CA 1
ATOM 1056 C C . ALA A 1 131 ? 29.112 -27.484 -13.212 1.00 55.84 131 ALA A C 1
ATOM 1058 O O . ALA A 1 131 ? 29.191 -27.864 -14.376 1.00 55.84 131 ALA A O 1
ATOM 1059 N N . THR A 1 132 ? 28.717 -28.299 -12.228 1.00 53.19 132 THR A N 1
ATOM 1060 C CA . THR A 1 132 ? 28.514 -29.744 -12.434 1.00 53.19 132 THR A CA 1
ATOM 1061 C C . THR A 1 132 ? 27.112 -30.064 -12.962 1.00 53.19 132 THR A C 1
ATOM 1063 O O . THR A 1 132 ? 26.962 -30.994 -13.749 1.00 53.19 132 THR A O 1
ATOM 1066 N N . ASN A 1 133 ? 26.080 -29.315 -12.544 1.00 48.09 133 ASN A N 1
ATOM 1067 C CA . ASN A 1 133 ? 24.747 -29.350 -13.156 1.00 48.09 133 ASN A CA 1
ATOM 1068 C C . ASN A 1 133 ? 23.923 -28.114 -12.711 1.00 48.09 133 ASN A C 1
ATOM 1070 O O . ASN A 1 133 ? 23.288 -28.155 -11.650 1.00 48.09 133 ASN A O 1
ATOM 1074 N N . PRO A 1 134 ? 23.899 -27.016 -13.492 1.00 47.53 134 PRO A N 1
ATOM 1075 C CA . PRO A 1 134 ? 23.255 -25.752 -13.107 1.00 47.53 134 PRO A CA 1
ATOM 1076 C C . PRO A 1 134 ? 21.730 -25.848 -12.946 1.00 47.53 134 PRO A C 1
ATOM 1078 O O . PRO A 1 134 ? 21.097 -24.884 -12.526 1.00 47.53 134 PRO A O 1
ATOM 1081 N N . HIS A 1 135 ? 21.123 -26.990 -13.277 1.00 44.25 135 HIS A N 1
ATOM 1082 C CA . HIS A 1 135 ? 19.678 -27.203 -13.211 1.00 44.25 135 HIS A CA 1
ATOM 1083 C C . HIS A 1 135 ? 19.232 -27.910 -11.921 1.00 44.25 135 HIS A C 1
ATOM 1085 O O . HIS A 1 135 ? 18.178 -27.569 -11.393 1.00 44.25 135 HIS A O 1
ATOM 1091 N N . LEU A 1 136 ? 20.049 -28.830 -11.388 1.00 39.53 136 LEU A N 1
ATOM 1092 C CA . LEU A 1 136 ? 19.805 -29.559 -10.128 1.00 39.53 136 LEU A CA 1
ATOM 1093 C C . LEU A 1 136 ? 20.114 -28.706 -8.896 1.00 39.53 136 LEU A C 1
ATOM 1095 O O . LEU A 1 136 ? 19.395 -28.738 -7.901 1.00 39.53 136 LEU A O 1
ATOM 1099 N N . PHE A 1 137 ? 21.182 -27.918 -8.999 1.00 42.12 137 PHE A N 1
ATOM 1100 C CA . PHE A 1 137 ? 21.665 -27.028 -7.947 1.00 42.12 137 PHE A CA 1
ATOM 1101 C C . PHE A 1 137 ? 21.666 -25.579 -8.394 1.00 42.12 137 PHE A C 1
ATOM 1103 O O . PHE A 1 137 ? 22.428 -24.773 -7.857 1.00 42.12 137 PHE A O 1
ATOM 1110 N N . GLY A 1 138 ? 20.840 -25.256 -9.394 1.00 37.34 138 GLY A N 1
ATOM 1111 C CA . GLY A 1 138 ? 20.628 -23.887 -9.808 1.00 37.34 138 GLY A CA 1
ATOM 1112 C C . GLY A 1 138 ? 20.318 -23.083 -8.568 1.00 37.34 138 GLY A C 1
ATOM 1113 O O . GLY A 1 138 ? 19.244 -23.230 -7.982 1.00 37.34 138 GLY A O 1
ATOM 1114 N N . ALA A 1 139 ? 21.275 -22.250 -8.154 1.00 34.88 139 ALA A N 1
ATOM 1115 C CA . ALA A 1 139 ? 20.964 -21.135 -7.301 1.00 34.88 139 ALA A CA 1
ATOM 1116 C C . ALA A 1 139 ? 19.761 -20.497 -7.989 1.00 34.88 139 ALA A C 1
ATOM 1118 O O . ALA A 1 139 ? 19.886 -20.028 -9.124 1.00 34.88 139 ALA A O 1
ATOM 1119 N N . ARG A 1 140 ? 18.575 -20.552 -7.361 1.00 37.94 140 ARG A N 1
ATOM 1120 C CA . ARG A 1 140 ? 17.545 -19.571 -7.674 1.00 37.94 140 ARG A CA 1
ATOM 1121 C C . ARG A 1 140 ? 18.310 -18.277 -7.525 1.00 37.94 140 ARG A C 1
ATOM 1123 O O . ARG A 1 140 ? 18.714 -17.942 -6.411 1.00 37.94 140 ARG A O 1
ATOM 1130 N N . ARG A 1 141 ? 18.674 -17.659 -8.648 1.00 41.12 141 ARG A N 1
ATOM 1131 C CA . ARG A 1 141 ? 19.287 -16.350 -8.622 1.00 41.12 141 ARG A CA 1
ATOM 1132 C C . ARG A 1 141 ? 18.163 -15.542 -8.013 1.00 41.12 141 ARG A C 1
ATOM 1134 O O . ARG A 1 141 ? 17.157 -15.328 -8.679 1.00 41.12 141 ARG A O 1
ATOM 1141 N N . ALA A 1 142 ? 18.244 -15.288 -6.707 1.00 47.16 142 ALA A N 1
ATOM 1142 C CA . ALA A 1 142 ? 17.375 -14.326 -6.079 1.00 47.16 142 ALA A CA 1
ATOM 1143 C C . ALA A 1 142 ? 17.574 -13.108 -6.964 1.00 47.16 142 ALA A C 1
ATOM 1145 O O . ALA A 1 142 ? 18.697 -12.608 -7.058 1.00 47.16 142 ALA A O 1
ATOM 1146 N N . MET A 1 143 ? 16.541 -12.726 -7.713 1.00 63.78 143 MET A N 1
ATOM 1147 C CA . MET A 1 143 ? 16.617 -11.613 -8.656 1.00 63.78 143 MET A CA 1
ATOM 1148 C C . MET A 1 143 ? 16.623 -10.293 -7.869 1.00 63.78 143 MET A C 1
ATOM 1150 O O . MET A 1 143 ? 16.084 -9.287 -8.303 1.00 63.78 143 MET A O 1
ATOM 1154 N N . THR A 1 144 ? 17.195 -10.309 -6.667 1.00 81.06 144 THR A N 1
ATOM 1155 C CA . THR A 1 144 ? 17.529 -9.136 -5.897 1.00 81.06 144 THR A CA 1
ATOM 1156 C C . THR A 1 144 ? 18.524 -8.340 -6.719 1.00 81.06 144 THR A C 1
ATOM 1158 O O . THR A 1 144 ? 19.586 -8.851 -7.084 1.00 81.06 144 THR A O 1
ATOM 1161 N N . PHE A 1 145 ? 18.169 -7.104 -7.018 1.00 84.06 145 PHE A N 1
ATOM 1162 C CA . PHE A 1 145 ? 19.038 -6.178 -7.720 1.00 84.06 145 PHE A CA 1
ATOM 1163 C C . PHE A 1 145 ? 19.140 -4.888 -6.928 1.00 84.06 145 PHE A C 1
ATOM 1165 O O . PHE A 1 145 ? 18.341 -4.606 -6.034 1.00 84.06 145 PHE A O 1
ATOM 1172 N N . THR A 1 146 ? 20.139 -4.101 -7.280 1.00 88.94 146 THR A N 1
ATOM 1173 C CA . THR A 1 146 ? 20.376 -2.801 -6.680 1.00 88.94 146 THR A CA 1
ATOM 1174 C C . THR A 1 146 ? 20.030 -1.723 -7.697 1.00 88.94 146 THR A C 1
ATOM 1176 O O . THR A 1 146 ? 20.393 -1.835 -8.867 1.00 88.94 146 THR A O 1
ATOM 1179 N N . THR A 1 147 ? 19.300 -0.697 -7.271 1.00 92.88 147 THR A N 1
ATOM 1180 C CA . THR A 1 147 ? 18.925 0.449 -8.109 1.00 92.88 147 THR A CA 1
ATOM 1181 C C . THR A 1 147 ? 18.977 1.740 -7.300 1.00 92.88 147 THR A C 1
ATOM 1183 O O . THR A 1 147 ? 19.238 1.722 -6.101 1.00 92.88 147 THR A O 1
ATOM 1186 N N . GLN A 1 148 ? 18.751 2.872 -7.953 1.00 93.88 148 GLN A N 1
ATOM 1187 C CA . GLN A 1 148 ? 18.801 4.190 -7.330 1.00 93.88 148 GLN A CA 1
ATOM 1188 C C . GLN A 1 148 ? 17.384 4.676 -7.015 1.00 93.88 148 GLN A C 1
ATOM 1190 O O . GLN A 1 148 ? 16.560 4.777 -7.924 1.00 93.88 148 GLN A O 1
ATOM 1195 N N . LEU A 1 149 ? 17.105 4.997 -5.747 1.00 95.44 149 LEU A N 1
ATOM 1196 C CA . LEU A 1 149 ? 15.830 5.574 -5.308 1.00 95.44 149 LEU A CA 1
ATOM 1197 C C . LEU A 1 149 ? 16.039 6.951 -4.672 1.00 95.44 149 LEU A C 1
ATOM 1199 O O . LEU A 1 149 ? 16.889 7.124 -3.796 1.00 95.44 149 LEU A O 1
ATOM 1203 N N . SER A 1 150 ? 15.227 7.928 -5.074 1.00 93.69 150 SER A N 1
ATOM 1204 C CA . SER A 1 150 ? 15.254 9.283 -4.512 1.00 93.69 150 SER A CA 1
ATOM 1205 C C . SER A 1 150 ? 14.389 9.377 -3.255 1.00 93.69 150 SER A C 1
ATOM 1207 O O . SER A 1 150 ? 13.165 9.265 -3.319 1.00 93.69 150 SER A O 1
ATOM 1209 N N . HIS A 1 151 ? 15.043 9.598 -2.118 1.00 94.44 151 HIS A N 1
ATOM 1210 C CA . HIS A 1 151 ? 14.439 9.818 -0.806 1.00 94.44 151 HIS A CA 1
ATOM 1211 C C . HIS A 1 151 ? 14.447 11.313 -0.471 1.00 94.44 151 HIS A C 1
ATOM 1213 O O . HIS A 1 151 ? 15.252 12.066 -1.013 1.00 94.44 151 HIS A O 1
ATOM 1219 N N . TYR A 1 152 ? 13.595 11.759 0.445 1.00 93.88 152 TYR A N 1
ATOM 1220 C CA . TYR A 1 152 ? 13.662 13.119 0.984 1.00 93.88 152 TYR A CA 1
ATOM 1221 C C . TYR A 1 152 ? 14.754 13.242 2.042 1.00 93.88 152 TYR A C 1
ATOM 1223 O O . TYR A 1 152 ? 14.947 12.329 2.846 1.00 93.88 152 TYR A O 1
ATOM 1231 N N . GLU A 1 153 ? 15.443 14.377 2.078 1.00 91.56 153 GLU A N 1
ATOM 1232 C CA . GLU A 1 153 ? 16.445 14.628 3.112 1.00 91.56 153 GLU A CA 1
ATOM 1233 C C . GLU A 1 153 ? 15.811 14.680 4.520 1.00 91.56 153 GLU A C 1
ATOM 1235 O O . GLU A 1 153 ? 14.631 15.021 4.663 1.00 91.56 153 GLU A O 1
ATOM 1240 N N . PRO A 1 154 ? 16.546 14.312 5.591 1.00 85.56 154 PRO A N 1
ATOM 1241 C CA . PRO A 1 154 ? 15.980 14.123 6.934 1.00 85.56 154 PRO A CA 1
ATOM 1242 C C . PRO A 1 154 ? 15.391 15.370 7.604 1.00 85.56 154 PRO A C 1
ATOM 1244 O O . PRO A 1 154 ? 14.720 15.249 8.635 1.00 85.56 154 PRO A O 1
ATOM 1247 N N . ASP A 1 155 ? 15.709 16.551 7.091 1.00 82.56 155 ASP A N 1
ATOM 1248 C CA . ASP A 1 155 ? 15.224 17.862 7.521 1.00 82.56 155 ASP A CA 1
ATOM 1249 C C . ASP A 1 155 ? 13.927 18.277 6.807 1.00 82.56 155 ASP A C 1
ATOM 1251 O O . ASP A 1 155 ? 13.172 19.109 7.317 1.00 82.56 155 ASP A O 1
ATOM 1255 N N . THR A 1 156 ? 13.611 17.645 5.675 1.00 81.12 156 THR A N 1
ATOM 1256 C CA . THR A 1 156 ? 12.392 17.901 4.916 1.00 81.12 156 THR A CA 1
ATOM 1257 C C . THR A 1 156 ? 11.194 17.332 5.674 1.00 81.12 156 THR A C 1
ATOM 1259 O O . THR A 1 156 ? 10.960 16.127 5.711 1.00 81.12 156 THR A O 1
ATOM 1262 N N . ARG A 1 157 ? 10.404 18.209 6.302 1.00 76.88 157 ARG A N 1
ATOM 1263 C CA . ARG A 1 157 ? 9.203 17.819 7.068 1.00 76.88 157 ARG A CA 1
ATOM 1264 C C . ARG A 1 157 ? 7.918 17.833 6.241 1.00 76.88 157 ARG A C 1
ATOM 1266 O O . ARG A 1 157 ? 6.996 17.066 6.530 1.00 76.88 157 ARG A O 1
ATOM 1273 N N . ARG A 1 158 ? 7.842 18.720 5.249 1.00 84.44 158 ARG A N 1
ATOM 1274 C CA . ARG A 1 158 ? 6.665 18.924 4.401 1.00 84.44 158 ARG A CA 1
ATOM 1275 C C . ARG A 1 158 ? 7.079 19.462 3.032 1.00 84.44 158 ARG A C 1
ATOM 1277 O O . ARG A 1 158 ? 8.035 20.225 2.963 1.00 84.44 158 ARG A O 1
ATOM 1284 N N . ARG A 1 159 ? 6.355 19.093 1.976 1.00 81.88 159 ARG A N 1
ATOM 1285 C CA . ARG A 1 159 ? 6.545 19.536 0.586 1.00 81.88 159 ARG A CA 1
ATOM 1286 C C . ARG A 1 159 ? 5.200 19.900 -0.039 1.00 81.88 159 ARG A C 1
ATOM 1288 O O . ARG A 1 159 ? 4.210 19.246 0.261 1.00 81.88 159 ARG A O 1
ATOM 1295 N N . VAL A 1 160 ? 5.191 20.851 -0.973 1.00 83.69 160 VAL A N 1
ATOM 1296 C CA . VAL A 1 160 ? 4.047 21.097 -1.871 1.00 83.69 160 VAL A CA 1
ATOM 1297 C C . VAL A 1 160 ? 4.452 20.806 -3.318 1.00 83.69 160 VAL A C 1
ATOM 1299 O O . VAL A 1 160 ? 5.497 21.268 -3.777 1.00 83.69 160 VAL A O 1
ATOM 1302 N N . THR A 1 161 ? 3.636 20.039 -4.040 1.00 81.81 161 THR A N 1
ATOM 1303 C CA . THR A 1 161 ? 3.814 19.715 -5.464 1.00 81.81 161 THR A CA 1
ATOM 1304 C C . THR A 1 161 ? 2.534 20.038 -6.224 1.00 81.81 161 THR A C 1
ATOM 1306 O O . THR A 1 161 ? 1.455 19.614 -5.824 1.00 81.81 161 THR A O 1
ATOM 1309 N N . TYR A 1 162 ? 2.652 20.751 -7.342 1.00 78.25 162 TYR A N 1
ATOM 1310 C CA . TYR A 1 162 ? 1.517 21.094 -8.196 1.00 78.25 162 TYR A CA 1
ATOM 1311 C C . TYR A 1 162 ? 1.449 20.133 -9.392 1.00 78.25 162 TYR A C 1
ATOM 1313 O O . TYR A 1 162 ? 2.397 20.021 -10.167 1.00 78.25 162 TYR A O 1
ATOM 1321 N N . LEU A 1 163 ? 0.318 19.438 -9.528 1.00 75.12 163 LEU A N 1
ATOM 1322 C CA . LEU A 1 163 ? -0.062 18.596 -10.674 1.00 75.12 163 LEU A CA 1
ATOM 1323 C C . LEU A 1 163 ? -0.969 19.363 -11.654 1.00 75.12 163 LEU A C 1
ATOM 1325 O O . LEU A 1 163 ? -1.771 18.789 -12.386 1.00 75.12 163 LEU A O 1
ATOM 1329 N N . ARG A 1 164 ? -0.886 20.691 -11.601 1.00 76.12 164 ARG A N 1
ATOM 1330 C CA . ARG A 1 164 ? -1.537 21.648 -12.488 1.00 76.12 164 ARG A CA 1
ATOM 1331 C C . ARG A 1 164 ? -0.627 22.855 -12.648 1.00 76.12 164 ARG A C 1
ATOM 1333 O O . ARG A 1 164 ? 0.250 23.067 -11.806 1.00 76.12 164 ARG A O 1
ATOM 1340 N N . ALA A 1 165 ? -0.895 23.661 -13.670 1.00 74.50 165 ALA A N 1
ATOM 1341 C CA . ALA A 1 165 ? -0.239 24.951 -13.812 1.00 74.50 165 ALA A CA 1
ATOM 1342 C C . ALA A 1 165 ? -0.426 25.780 -12.532 1.00 74.50 165 ALA A C 1
ATOM 1344 O O . ALA A 1 165 ? -1.516 25.784 -11.935 1.00 74.50 165 ALA A O 1
ATOM 1345 N N . ARG A 1 166 ? 0.644 26.452 -12.102 1.00 75.62 166 ARG A N 1
ATOM 1346 C CA . ARG A 1 166 ? 0.570 27.335 -10.936 1.00 75.62 166 ARG A CA 1
ATOM 1347 C C . ARG A 1 166 ? -0.257 28.581 -11.254 1.00 75.62 166 ARG A C 1
ATOM 1349 O O . ARG A 1 166 ? -0.102 29.176 -12.316 1.00 75.62 166 ARG A O 1
ATOM 1356 N N . ALA A 1 167 ? -1.117 28.958 -10.319 1.00 77.19 167 ALA A N 1
ATOM 1357 C CA . ALA A 1 167 ? -1.834 30.224 -10.298 1.00 77.19 167 ALA A CA 1
ATOM 1358 C C . ALA A 1 167 ? -1.016 31.288 -9.544 1.00 77.19 167 ALA A C 1
ATOM 1360 O O . ALA A 1 167 ? -0.132 30.954 -8.751 1.00 77.19 167 ALA A O 1
ATOM 1361 N N . ASP A 1 168 ? -1.308 32.567 -9.782 1.00 77.38 168 ASP A N 1
ATOM 1362 C CA . ASP A 1 168 ? -0.564 33.688 -9.184 1.00 77.38 168 ASP A CA 1
ATOM 1363 C C . ASP A 1 168 ? -0.696 33.750 -7.649 1.00 77.38 168 ASP A C 1
ATOM 1365 O O . ASP A 1 168 ? 0.192 34.263 -6.968 1.00 77.38 168 ASP A O 1
ATOM 1369 N N . ASP A 1 169 ? -1.780 33.202 -7.094 1.00 80.81 169 ASP A N 1
ATOM 1370 C CA . ASP A 1 169 ? -2.066 33.116 -5.660 1.00 80.81 169 ASP A CA 1
ATOM 1371 C C . ASP A 1 169 ? -1.564 31.817 -5.001 1.00 80.81 169 ASP A C 1
ATOM 1373 O O . ASP A 1 169 ? -1.648 31.670 -3.778 1.00 80.81 169 ASP A O 1
ATOM 1377 N N . ASP A 1 170 ? -0.999 30.883 -5.774 1.00 76.88 170 ASP A N 1
ATOM 1378 C CA . ASP A 1 170 ? -0.487 29.628 -5.230 1.00 76.88 170 ASP A CA 1
ATOM 1379 C C . ASP A 1 170 ? 0.716 29.880 -4.303 1.00 76.88 170 ASP A C 1
ATOM 1381 O O . ASP A 1 170 ? 1.720 30.469 -4.738 1.00 76.88 170 ASP A O 1
ATOM 1385 N N . PRO A 1 171 ? 0.715 29.352 -3.060 1.00 69.94 171 PRO A N 1
ATOM 1386 C CA . PRO A 1 171 ? 1.850 29.496 -2.161 1.00 69.94 171 PRO A CA 1
ATOM 1387 C C . PRO A 1 171 ? 3.127 28.920 -2.794 1.00 69.94 171 PRO A C 1
ATOM 1389 O O . PRO A 1 171 ? 3.049 27.968 -3.587 1.00 69.94 171 PRO A O 1
ATOM 1392 N N . PRO A 1 172 ? 4.314 29.464 -2.451 1.00 67.31 172 PRO A N 1
ATOM 1393 C CA . PRO A 1 172 ? 5.580 28.997 -3.000 1.00 67.31 172 PRO A CA 1
ATOM 1394 C C . PRO A 1 172 ? 5.698 27.479 -2.876 1.00 67.31 172 PRO A C 1
ATOM 1396 O O . PRO A 1 172 ? 5.521 26.922 -1.792 1.00 67.31 172 PRO A O 1
ATOM 1399 N N . ALA A 1 173 ? 6.000 26.804 -3.988 1.00 62.84 173 ALA A N 1
ATOM 1400 C CA . ALA A 1 173 ? 6.300 25.384 -3.952 1.00 62.84 173 ALA A CA 1
ATOM 1401 C C . ALA A 1 173 ? 7.556 25.181 -3.097 1.00 62.84 173 ALA A C 1
ATOM 1403 O O . ALA A 1 173 ? 8.660 25.543 -3.501 1.00 62.84 173 ALA A O 1
ATOM 1404 N N . TYR A 1 174 ? 7.397 24.614 -1.906 1.00 64.75 174 TYR A N 1
ATOM 1405 C CA . TYR A 1 174 ? 8.533 24.110 -1.153 1.00 64.75 174 TYR A CA 1
ATOM 1406 C C . TYR A 1 174 ? 8.803 22.703 -1.660 1.00 64.75 174 TYR A C 1
ATOM 1408 O O . TYR A 1 174 ? 8.052 21.792 -1.326 1.00 64.75 174 TYR A O 1
ATOM 1416 N N . ALA A 1 175 ? 9.814 22.541 -2.517 1.00 63.88 175 ALA A N 1
ATOM 1417 C CA . ALA A 1 175 ? 10.123 21.262 -3.154 1.00 63.88 175 ALA A CA 1
ATOM 1418 C C . ALA A 1 175 ? 10.722 20.230 -2.179 1.00 63.88 175 ALA A C 1
ATOM 1420 O O . ALA A 1 175 ? 10.641 19.032 -2.446 1.00 63.88 175 ALA A O 1
ATOM 1421 N N . GLY A 1 176 ? 11.281 20.684 -1.052 1.00 69.81 176 GLY A N 1
ATOM 1422 C CA . GLY A 1 176 ? 12.167 19.866 -0.227 1.00 69.81 176 GLY A CA 1
ATOM 1423 C C . GLY A 1 176 ? 13.453 19.490 -0.972 1.00 69.81 176 GLY A C 1
ATOM 1424 O O . GLY A 1 176 ? 13.541 19.616 -2.196 1.00 69.81 176 GLY A O 1
ATOM 1425 N N . SER A 1 177 ? 14.452 19.024 -0.233 1.00 82.00 177 SER A N 1
ATOM 1426 C CA . SER A 1 177 ? 15.657 18.443 -0.828 1.00 82.00 177 SER A CA 1
ATOM 1427 C C . SER A 1 177 ? 15.492 16.930 -0.921 1.00 82.00 177 SER A C 1
ATOM 1429 O O . SER A 1 177 ? 14.920 16.296 -0.030 1.00 82.00 177 SER A O 1
ATOM 1431 N N . THR A 1 178 ? 15.979 16.338 -2.009 1.00 89.31 178 THR A N 1
ATOM 1432 C CA . THR A 1 178 ? 15.982 14.883 -2.196 1.00 89.31 178 THR A CA 1
ATOM 1433 C C . THR A 1 178 ? 17.398 14.366 -2.354 1.00 89.31 178 THR A C 1
ATOM 1435 O O . THR A 1 178 ? 18.192 14.946 -3.090 1.00 89.31 178 THR A O 1
ATOM 1438 N N . GLN A 1 179 ? 17.664 13.212 -1.758 1.00 92.25 179 GLN A N 1
ATOM 1439 C CA . GLN A 1 179 ? 18.903 12.469 -1.887 1.00 92.25 179 GLN A CA 1
ATOM 1440 C C . GLN A 1 179 ? 18.636 11.142 -2.600 1.00 92.25 179 GLN A C 1
ATOM 1442 O O . GLN A 1 179 ? 17.788 10.351 -2.184 1.00 92.25 179 GLN A O 1
ATOM 1447 N N . THR A 1 180 ? 19.379 10.877 -3.670 1.00 94.50 180 THR A N 1
ATOM 1448 C CA . THR A 1 180 ? 19.327 9.588 -4.369 1.00 94.50 180 THR A CA 1
ATOM 1449 C C . THR A 1 180 ? 20.261 8.596 -3.694 1.00 94.50 180 THR A C 1
ATOM 1451 O O . THR A 1 180 ? 21.439 8.890 -3.492 1.00 94.50 180 THR A O 1
ATOM 1454 N N . LEU A 1 181 ? 19.719 7.434 -3.335 1.00 93.19 181 LEU A N 1
ATOM 1455 C CA . LEU A 1 181 ? 20.421 6.389 -2.607 1.00 93.19 181 LEU A CA 1
ATOM 1456 C C . LEU A 1 181 ? 20.377 5.065 -3.355 1.00 93.19 181 LEU A C 1
ATOM 1458 O O . LEU A 1 181 ? 19.334 4.642 -3.866 1.00 93.19 181 LEU A O 1
ATOM 1462 N N . GLU A 1 182 ? 21.509 4.373 -3.315 1.00 94.50 182 GLU A N 1
ATOM 1463 C CA . GLU A 1 182 ? 21.604 3.004 -3.775 1.00 94.50 182 GLU A CA 1
ATOM 1464 C C . GLU A 1 182 ? 20.790 2.100 -2.838 1.00 94.50 182 GLU A C 1
ATOM 1466 O O . GLU A 1 182 ? 21.017 2.059 -1.629 1.00 94.50 182 GLU A O 1
ATOM 1471 N N . THR A 1 183 ? 19.801 1.409 -3.396 1.00 94.25 183 THR A N 1
ATOM 1472 C CA . THR A 1 183 ? 18.809 0.637 -2.650 1.00 94.25 183 THR A CA 1
ATOM 1473 C C . THR A 1 183 ? 18.688 -0.765 -3.227 1.00 94.25 183 THR A C 1
ATOM 1475 O O . THR A 1 183 ? 18.545 -0.954 -4.437 1.00 94.25 183 THR A O 1
ATOM 1478 N N . VAL A 1 184 ? 18.716 -1.760 -2.344 1.00 93.31 184 VAL A N 1
ATOM 1479 C CA . VAL A 1 184 ? 18.519 -3.166 -2.697 1.00 93.31 184 VAL A CA 1
ATOM 1480 C C . VAL A 1 184 ? 17.023 -3.464 -2.777 1.00 93.31 184 VAL A C 1
ATOM 1482 O O . VAL A 1 184 ? 16.290 -3.240 -1.815 1.00 93.31 184 VAL A O 1
ATOM 1485 N N . ILE A 1 185 ? 16.575 -3.995 -3.913 1.00 95.31 185 ILE A N 1
ATOM 1486 C CA . ILE A 1 185 ? 15.194 -4.429 -4.138 1.00 95.31 185 ILE A CA 1
ATOM 1487 C C . ILE A 1 185 ? 15.169 -5.957 -4.128 1.00 95.31 185 ILE 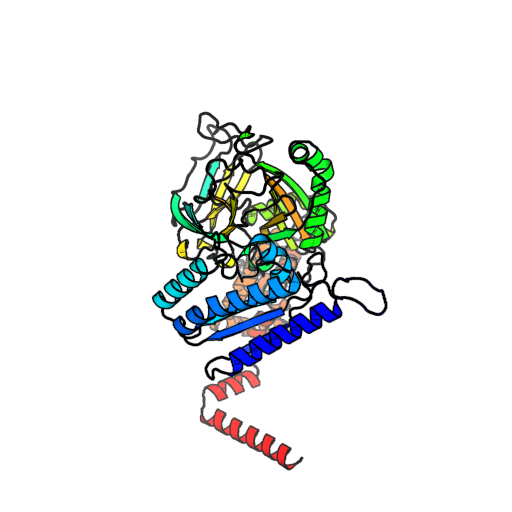A C 1
ATOM 1489 O O . ILE A 1 185 ? 15.760 -6.598 -4.995 1.00 95.31 185 ILE A O 1
ATOM 1493 N N . HIS A 1 186 ? 14.507 -6.552 -3.140 1.00 93.56 186 HIS A N 1
ATOM 1494 C CA . HIS A 1 186 ? 14.484 -7.995 -2.913 1.00 93.56 186 HIS A CA 1
ATOM 1495 C C . HIS A 1 186 ? 13.395 -8.706 -3.725 1.00 93.56 186 HIS A C 1
ATOM 1497 O O . HIS A 1 186 ? 12.259 -8.243 -3.816 1.00 93.56 186 HIS A O 1
ATOM 1503 N N . ASP A 1 187 ? 13.716 -9.889 -4.251 1.00 90.75 187 ASP A N 1
ATOM 1504 C CA . ASP A 1 187 ? 12.721 -10.791 -4.842 1.00 90.75 187 ASP A CA 1
ATOM 1505 C C . ASP A 1 187 ? 11.809 -11.382 -3.750 1.00 90.75 187 ASP A C 1
ATOM 1507 O O . ASP A 1 187 ? 12.211 -12.262 -2.982 1.00 90.75 187 ASP A O 1
ATOM 1511 N N . ALA A 1 188 ? 10.557 -10.923 -3.705 1.00 90.69 188 ALA A N 1
ATOM 1512 C CA . ALA A 1 188 ? 9.567 -11.374 -2.732 1.00 90.69 188 ALA A CA 1
ATOM 1513 C C . ALA A 1 188 ? 9.152 -12.842 -2.921 1.00 90.69 188 ALA A C 1
ATOM 1515 O O . ALA A 1 188 ? 8.736 -13.485 -1.960 1.00 90.69 188 ALA A O 1
ATOM 1516 N N . ARG A 1 189 ? 9.289 -13.413 -4.128 1.00 85.06 189 ARG A N 1
ATOM 1517 C CA . ARG A 1 189 ? 8.966 -14.830 -4.396 1.00 85.06 189 ARG A CA 1
ATOM 1518 C C . ARG A 1 189 ? 10.028 -15.779 -3.844 1.00 85.06 189 ARG A C 1
ATOM 1520 O O . ARG A 1 189 ? 9.748 -16.956 -3.616 1.00 85.06 189 ARG A O 1
ATOM 1527 N N . ALA A 1 190 ? 11.252 -15.284 -3.673 1.00 78.62 190 ALA A N 1
ATOM 1528 C CA . ALA A 1 190 ? 12.361 -16.017 -3.071 1.00 78.62 190 ALA A CA 1
ATOM 1529 C C . ALA A 1 190 ? 12.464 -15.808 -1.549 1.00 78.62 190 ALA A C 1
ATOM 1531 O O . ALA A 1 190 ? 13.275 -16.466 -0.897 1.00 78.62 190 ALA A O 1
ATOM 1532 N N . SER A 1 191 ? 11.656 -14.907 -0.986 1.00 75.12 191 SER A N 1
ATOM 1533 C CA . SER A 1 191 ? 11.636 -14.602 0.442 1.00 75.12 191 SER A CA 1
ATOM 1534 C C . SER A 1 191 ? 11.096 -15.781 1.258 1.00 75.12 191 SER A C 1
ATOM 1536 O O . SER A 1 191 ? 10.079 -16.381 0.916 1.00 75.12 191 SER A O 1
ATOM 1538 N N . SER A 1 192 ? 11.760 -16.106 2.370 1.00 67.88 192 SER A N 1
ATOM 1539 C CA . SER A 1 192 ? 11.210 -17.005 3.396 1.00 67.88 192 SER A CA 1
ATOM 1540 C C . SER A 1 192 ? 10.219 -16.294 4.324 1.00 67.88 192 SER A C 1
ATOM 1542 O O . SER A 1 192 ? 9.541 -16.945 5.120 1.00 67.88 192 SER A O 1
ATOM 1544 N N . GLN A 1 193 ? 10.152 -14.962 4.244 1.00 70.75 193 GLN A N 1
ATOM 1545 C CA . GLN A 1 193 ? 9.274 -14.133 5.052 1.00 70.75 193 GLN A CA 1
ATOM 1546 C C . GLN A 1 193 ? 7.864 -14.144 4.458 1.00 70.75 193 GLN A C 1
ATOM 1548 O O . GLN A 1 193 ? 7.678 -13.920 3.264 1.00 70.75 193 GLN A O 1
ATOM 1553 N N . SER A 1 194 ? 6.862 -14.378 5.306 1.00 78.75 194 SER A N 1
ATOM 1554 C CA . SER A 1 194 ? 5.469 -14.189 4.905 1.00 78.75 194 SER A CA 1
ATOM 1555 C C . SER A 1 194 ? 5.190 -12.693 4.729 1.00 78.75 194 SER A C 1
ATOM 1557 O O . SER A 1 194 ? 5.517 -11.880 5.604 1.00 78.75 194 SER A O 1
ATOM 1559 N N . HIS A 1 195 ? 4.603 -12.339 3.588 1.00 91.00 195 HIS A N 1
ATOM 1560 C CA . HIS A 1 195 ? 4.149 -10.988 3.278 1.00 91.00 195 HIS A CA 1
ATOM 1561 C C . HIS A 1 195 ? 2.622 -10.982 3.288 1.00 91.00 195 HIS A C 1
ATOM 1563 O O . HIS A 1 195 ? 1.981 -11.575 2.417 1.00 91.00 195 HIS A O 1
ATOM 1569 N N . THR A 1 196 ? 2.046 -10.365 4.317 1.00 95.38 196 THR A N 1
ATOM 1570 C CA . THR A 1 196 ? 0.597 -10.264 4.503 1.00 95.38 196 THR A CA 1
ATOM 1571 C C . THR A 1 196 ? 0.188 -8.806 4.652 1.00 95.38 196 THR A C 1
ATOM 1573 O O . THR A 1 196 ? 0.962 -7.962 5.108 1.00 95.38 196 THR A O 1
ATOM 1576 N N . LEU A 1 197 ? -1.065 -8.508 4.312 1.00 96.56 197 LEU A N 1
ATOM 1577 C CA . LEU A 1 197 ? -1.609 -7.156 4.407 1.00 96.56 197 LEU A CA 1
ATOM 1578 C C . LEU A 1 197 ? -1.545 -6.586 5.832 1.00 96.56 197 LEU A C 1
ATOM 1580 O O . LEU A 1 197 ? -1.249 -5.408 5.994 1.00 96.56 197 LEU A O 1
ATOM 1584 N N . ASP A 1 198 ? -1.804 -7.392 6.862 1.00 94.88 198 ASP A N 1
ATOM 1585 C CA . ASP A 1 198 ? -1.805 -6.931 8.257 1.00 94.88 198 ASP A CA 1
ATOM 1586 C C . ASP A 1 198 ? -0.400 -6.794 8.862 1.00 94.88 198 ASP A C 1
ATOM 1588 O O . ASP A 1 198 ? -0.225 -6.014 9.799 1.00 94.88 198 ASP A O 1
ATOM 1592 N N . GLU A 1 199 ? 0.603 -7.493 8.318 1.00 93.31 199 GLU A N 1
ATOM 1593 C CA . GLU A 1 199 ? 1.972 -7.443 8.840 1.00 93.31 199 GLU A CA 1
ATOM 1594 C C . GLU A 1 199 ? 2.900 -6.520 8.052 1.00 93.31 199 GLU A C 1
ATOM 1596 O O . GLU A 1 199 ? 3.569 -5.687 8.657 1.00 93.31 199 GLU A O 1
ATOM 1601 N N . SER A 1 200 ? 2.978 -6.693 6.728 1.00 95.06 200 SER A N 1
ATOM 1602 C CA . SER A 1 200 ? 3.906 -5.974 5.840 1.00 95.06 200 SER A CA 1
ATOM 1603 C C . SER A 1 200 ? 3.239 -4.890 4.999 1.00 95.06 200 SER A C 1
ATOM 1605 O O . SER A 1 200 ? 3.919 -4.254 4.204 1.00 95.06 200 SER A O 1
ATOM 1607 N N . ALA A 1 201 ? 1.925 -4.692 5.154 1.00 97.50 201 ALA A N 1
ATOM 1608 C CA . ALA A 1 201 ? 1.096 -3.777 4.365 1.00 97.50 201 ALA A CA 1
ATOM 1609 C C . ALA A 1 201 ? 0.914 -4.159 2.886 1.00 97.50 201 ALA A C 1
ATOM 1611 O O . ALA A 1 201 ? 0.261 -3.413 2.162 1.00 97.50 201 ALA A O 1
ATOM 1612 N N . PHE A 1 202 ? 1.405 -5.321 2.440 1.00 98.38 202 PHE A N 1
ATOM 1613 C CA . PHE A 1 202 ? 1.210 -5.822 1.077 1.00 98.38 202 PHE A CA 1
ATOM 1614 C C . PHE A 1 202 ? 1.115 -7.351 1.010 1.00 98.38 202 PHE A C 1
ATOM 1616 O O . PHE A 1 202 ? 1.639 -8.052 1.877 1.00 98.38 202 PHE A O 1
ATOM 1623 N N . ALA A 1 203 ? 0.463 -7.863 -0.034 1.00 97.31 203 ALA A N 1
ATOM 1624 C CA . ALA A 1 203 ? 0.380 -9.283 -0.359 1.00 97.31 203 ALA A CA 1
ATOM 1625 C C . ALA A 1 203 ? 0.148 -9.490 -1.864 1.00 97.31 203 ALA A C 1
ATOM 1627 O O . ALA A 1 203 ? -0.610 -8.746 -2.486 1.00 97.31 203 ALA A O 1
ATOM 1628 N N . LEU A 1 204 ? 0.751 -10.531 -2.440 1.00 97.19 204 LEU A N 1
ATOM 1629 C CA . LEU A 1 204 ? 0.449 -10.975 -3.802 1.00 97.19 204 LEU A CA 1
ATOM 1630 C C . LEU A 1 204 ? -0.621 -12.067 -3.757 1.00 97.19 204 LEU A C 1
ATOM 1632 O O . LEU A 1 204 ? -0.466 -13.053 -3.035 1.00 97.19 204 LEU A O 1
ATOM 1636 N N . VAL A 1 205 ? -1.683 -11.916 -4.543 1.00 96.44 205 VAL A N 1
ATOM 1637 C CA . VAL A 1 205 ? -2.767 -12.901 -4.636 1.00 96.44 205 VAL A CA 1
ATOM 1638 C C . VAL A 1 205 ? -2.993 -13.339 -6.078 1.00 96.44 205 VAL A C 1
ATOM 1640 O O . VAL A 1 205 ? -2.767 -12.580 -7.017 1.00 96.44 205 VAL A O 1
ATOM 1643 N N . GLN A 1 206 ? -3.446 -14.581 -6.245 1.00 95.25 206 GLN A N 1
ATOM 1644 C CA . GLN A 1 206 ? -3.878 -15.115 -7.535 1.00 95.25 206 GLN A CA 1
ATOM 1645 C C . GLN A 1 206 ? -5.347 -14.763 -7.751 1.00 95.25 206 GLN A C 1
ATOM 1647 O O . GLN A 1 206 ? -6.205 -15.129 -6.942 1.00 95.25 206 GLN A O 1
ATOM 1652 N N . HIS A 1 207 ? -5.630 -14.067 -8.843 1.00 95.12 207 HIS A N 1
ATOM 1653 C CA . HIS A 1 207 ? -6.974 -13.712 -9.256 1.00 95.12 207 HIS A CA 1
ATOM 1654 C C . HIS A 1 207 ? -7.031 -13.549 -10.781 1.00 95.12 207 HIS A C 1
ATOM 1656 O O . HIS A 1 207 ? -6.776 -12.458 -11.296 1.00 95.12 207 HIS A O 1
ATOM 1662 N N . PRO A 1 208 ? -7.335 -14.624 -11.526 1.00 95.25 208 PRO A N 1
ATOM 1663 C CA . PRO A 1 208 ? -7.491 -14.549 -12.973 1.00 95.25 208 PRO A CA 1
ATOM 1664 C C . PRO A 1 208 ? -8.595 -13.568 -13.370 1.00 95.25 208 PRO A C 1
ATOM 1666 O O . PRO A 1 208 ? -9.619 -13.495 -12.695 1.00 95.25 208 PRO A O 1
ATOM 1669 N N . THR A 1 209 ? -8.393 -12.852 -14.473 1.00 95.38 209 THR A N 1
ATOM 1670 C CA . THR A 1 209 ? -9.399 -11.948 -15.052 1.00 95.38 209 THR A CA 1
ATOM 1671 C C . THR A 1 209 ? -9.858 -12.456 -16.412 1.00 95.38 209 THR A C 1
ATOM 1673 O O . THR A 1 209 ? -9.077 -13.038 -17.166 1.00 95.38 209 THR A O 1
ATOM 1676 N N . ALA A 1 210 ? -11.128 -12.222 -16.741 1.00 93.38 210 ALA A N 1
ATOM 1677 C CA . ALA A 1 210 ? -11.657 -12.495 -18.075 1.00 93.38 210 ALA A CA 1
ATOM 1678 C C . ALA A 1 210 ? -11.349 -11.368 -19.081 1.00 93.38 210 ALA A C 1
ATOM 1680 O O . ALA A 1 210 ? -11.552 -11.555 -20.284 1.00 93.38 210 ALA A O 1
ATOM 1681 N N . LEU A 1 211 ? -10.885 -10.205 -18.607 1.00 95.50 211 LEU A N 1
ATOM 1682 C CA . LEU A 1 211 ? -10.575 -9.059 -19.456 1.00 95.50 211 LEU A CA 1
ATOM 1683 C C . LEU A 1 211 ? -9.284 -9.280 -20.251 1.00 95.50 211 LEU A C 1
ATOM 1685 O O . LEU A 1 211 ? -8.286 -9.819 -19.761 1.00 95.50 211 LEU A O 1
ATOM 1689 N N . LYS A 1 212 ? -9.303 -8.814 -21.497 1.00 95.38 212 LYS A N 1
ATOM 1690 C CA . LYS A 1 212 ? -8.137 -8.737 -22.378 1.00 95.38 212 LYS A CA 1
ATOM 1691 C C . LYS A 1 212 ? -7.423 -7.401 -22.187 1.00 95.38 212 LYS A C 1
ATOM 1693 O O . LYS A 1 212 ? -7.942 -6.497 -21.542 1.00 95.38 212 LYS A O 1
ATOM 1698 N N . ASN A 1 213 ? -6.221 -7.279 -22.750 1.00 94.25 213 ASN A N 1
ATOM 1699 C CA . ASN A 1 213 ? -5.385 -6.085 -22.598 1.00 94.25 213 ASN A CA 1
ATOM 1700 C C . ASN A 1 213 ? -6.139 -4.811 -23.037 1.00 94.25 213 ASN A C 1
ATOM 1702 O O . ASN A 1 213 ? -6.156 -3.819 -22.317 1.00 94.25 213 ASN A O 1
ATOM 1706 N N . GLU A 1 214 ? -6.857 -4.876 -24.159 1.00 94.69 214 GLU A N 1
ATOM 1707 C CA . GLU A 1 214 ? -7.570 -3.738 -24.751 1.00 94.69 214 GLU A CA 1
ATOM 1708 C C . GLU A 1 214 ? -8.745 -3.262 -23.882 1.00 94.69 214 GLU A C 1
ATOM 1710 O O . GLU A 1 214 ? -9.036 -2.068 -23.838 1.00 94.69 214 GLU A O 1
ATOM 1715 N N . ASP A 1 215 ? -9.378 -4.177 -23.141 1.00 95.31 215 ASP A N 1
ATOM 1716 C CA . ASP A 1 215 ? -10.526 -3.868 -22.284 1.00 95.31 215 ASP A CA 1
ATOM 1717 C C . ASP A 1 215 ? -10.145 -2.899 -21.154 1.00 95.31 215 ASP A C 1
ATOM 1719 O O . ASP A 1 215 ? -10.959 -2.067 -20.750 1.00 95.31 215 ASP A O 1
ATOM 1723 N N . PHE A 1 216 ? -8.892 -2.952 -20.686 1.00 95.12 216 PHE A N 1
ATOM 1724 C CA . PHE A 1 216 ? -8.377 -2.059 -19.645 1.00 95.12 216 PHE A CA 1
ATOM 1725 C C . PHE A 1 216 ? -8.212 -0.606 -20.102 1.00 95.12 216 PHE A C 1
ATOM 1727 O O . PHE A 1 216 ? -8.020 0.270 -19.266 1.00 95.12 216 PHE A O 1
ATOM 1734 N N . TYR A 1 217 ? -8.308 -0.339 -21.405 1.00 93.00 217 TYR A N 1
ATOM 1735 C CA . TYR A 1 217 ? -8.262 1.005 -21.987 1.00 93.00 217 TYR A CA 1
ATOM 1736 C C . TYR A 1 217 ? -9.655 1.517 -22.392 1.00 93.00 217 TYR A C 1
ATOM 1738 O O . TYR A 1 217 ? -9.759 2.474 -23.157 1.00 93.00 217 TYR A O 1
ATOM 1746 N N . SER A 1 218 ? -10.719 0.880 -21.898 1.00 92.44 218 SER A N 1
ATOM 1747 C CA . SER A 1 218 ? -12.113 1.186 -22.234 1.00 92.44 218 SER A CA 1
ATOM 1748 C C . SER A 1 218 ? -12.981 1.353 -20.984 1.00 92.44 218 SER A C 1
ATOM 1750 O O . SER A 1 218 ? -12.557 1.093 -19.856 1.00 92.44 218 SER A O 1
ATOM 1752 N N . GLU A 1 219 ? -14.245 1.716 -21.184 1.00 90.62 219 GLU A N 1
ATOM 1753 C CA . GLU A 1 219 ? -15.275 1.775 -20.145 1.00 90.62 219 GLU A CA 1
ATOM 1754 C C . GLU A 1 219 ? -15.512 0.442 -19.413 1.00 90.62 219 GLU A C 1
ATOM 1756 O O . GLU A 1 219 ? -16.048 0.444 -18.300 1.00 90.62 219 GLU A O 1
ATOM 1761 N N . ARG A 1 220 ? -15.045 -0.687 -19.974 1.00 94.44 220 ARG A N 1
ATOM 1762 C CA . ARG A 1 220 ? -15.142 -2.014 -19.345 1.00 94.44 220 ARG A CA 1
ATOM 1763 C C . ARG A 1 220 ? -14.416 -2.115 -18.010 1.00 94.44 220 ARG A C 1
ATOM 1765 O O . ARG A 1 220 ? -14.767 -2.959 -17.184 1.00 94.44 220 ARG A O 1
ATOM 1772 N N . VAL A 1 221 ? -13.447 -1.235 -17.749 1.00 95.25 221 VAL A N 1
ATOM 1773 C CA . VAL A 1 221 ? -12.835 -1.136 -16.419 1.00 95.25 221 VAL A CA 1
ATOM 1774 C C . VAL A 1 221 ? -13.899 -0.833 -15.361 1.00 95.25 221 VAL A C 1
ATOM 1776 O O . VAL A 1 221 ? -13.933 -1.473 -14.312 1.00 95.25 221 VAL A O 1
ATOM 1779 N N . VAL A 1 222 ? -14.796 0.111 -15.639 1.00 93.88 222 VAL A N 1
ATOM 1780 C CA . VAL A 1 222 ? -15.831 0.518 -14.683 1.00 93.88 222 VAL A CA 1
ATOM 1781 C C . VAL A 1 222 ? -17.003 -0.460 -14.687 1.00 93.88 222 VAL A C 1
ATOM 1783 O O . VAL A 1 222 ? -17.499 -0.793 -13.613 1.00 93.88 222 VAL A O 1
ATOM 1786 N N . SER A 1 223 ? -17.448 -0.930 -15.858 1.00 93.75 223 SER A N 1
ATOM 1787 C CA . SER A 1 223 ? -18.626 -1.805 -15.943 1.00 93.75 223 SER A CA 1
ATOM 1788 C C . SER A 1 223 ? -18.359 -3.226 -15.440 1.00 93.75 223 SER A C 1
ATOM 1790 O O . SER A 1 223 ? -19.232 -3.810 -14.801 1.00 93.75 223 SER A O 1
ATOM 1792 N N . ASP A 1 224 ? -17.159 -3.765 -15.690 1.00 95.38 224 ASP A N 1
ATOM 1793 C CA . ASP A 1 224 ? -16.861 -5.186 -15.481 1.00 95.38 224 ASP A CA 1
ATOM 1794 C C . ASP A 1 224 ? -15.766 -5.377 -14.422 1.00 95.38 224 ASP A C 1
ATOM 1796 O O . ASP A 1 224 ? -15.943 -6.108 -13.444 1.00 95.38 224 ASP A O 1
ATOM 1800 N N . TYR A 1 225 ? -14.623 -4.701 -14.586 1.00 97.50 225 TYR A N 1
ATOM 1801 C CA . TYR A 1 225 ? -13.441 -4.957 -13.755 1.00 97.50 225 TYR A CA 1
ATOM 1802 C C . TYR A 1 225 ? -13.605 -4.484 -12.308 1.00 97.50 225 TYR A C 1
ATOM 1804 O O . TYR A 1 225 ? -13.063 -5.095 -11.386 1.00 97.50 225 TYR A O 1
ATOM 1812 N N . TYR A 1 226 ? -14.375 -3.421 -12.072 1.00 97.75 226 TYR A N 1
ATOM 1813 C CA . TYR A 1 226 ? -14.666 -2.956 -10.716 1.00 97.75 226 TYR A CA 1
ATOM 1814 C C . TYR A 1 226 ? -15.393 -4.024 -9.891 1.00 97.75 226 TYR A C 1
ATOM 1816 O O . TYR A 1 226 ? -15.023 -4.249 -8.739 1.00 97.75 226 TYR A O 1
ATOM 1824 N N . ALA A 1 227 ? -16.361 -4.731 -10.479 1.00 97.06 227 ALA A N 1
ATOM 1825 C CA . ALA A 1 227 ? -17.054 -5.820 -9.794 1.00 97.06 227 ALA A CA 1
ATOM 1826 C C . ALA A 1 227 ? -16.085 -6.968 -9.453 1.00 97.06 227 ALA A C 1
ATOM 1828 O O . ALA A 1 227 ? -16.053 -7.428 -8.309 1.00 97.06 227 ALA A O 1
ATOM 1829 N N . GLU A 1 228 ? -15.223 -7.354 -10.404 1.00 97.38 228 GLU A N 1
ATOM 1830 C CA . GLU A 1 228 ? -14.170 -8.359 -10.189 1.00 97.38 228 GLU A CA 1
ATOM 1831 C C . GLU A 1 228 ? -13.258 -7.967 -9.009 1.00 97.38 228 GLU A C 1
ATOM 1833 O O . GLU A 1 228 ? -12.983 -8.772 -8.115 1.00 97.38 228 GLU A O 1
ATOM 1838 N N . MET A 1 229 ? -12.833 -6.701 -8.951 1.00 98.38 229 MET A N 1
ATOM 1839 C CA . MET A 1 229 ? -11.957 -6.199 -7.888 1.00 98.38 229 MET A CA 1
ATOM 1840 C C . MET A 1 229 ? -12.656 -6.080 -6.538 1.00 98.38 229 MET A C 1
ATOM 1842 O O . MET A 1 229 ? -12.045 -6.400 -5.520 1.00 98.38 229 MET A O 1
ATOM 1846 N N . GLN A 1 230 ? -13.929 -5.690 -6.488 1.00 98.25 230 GLN A N 1
ATOM 1847 C CA . GLN A 1 230 ? -14.693 -5.711 -5.239 1.00 98.25 230 GLN A CA 1
ATOM 1848 C C . GLN A 1 230 ? -14.774 -7.130 -4.670 1.00 98.25 230 GLN A C 1
ATOM 1850 O O . GLN A 1 230 ? -14.576 -7.321 -3.467 1.00 98.25 230 GLN A O 1
ATOM 1855 N N . ASP A 1 231 ? -15.024 -8.132 -5.513 1.00 97.56 231 ASP A N 1
ATOM 1856 C CA . ASP A 1 231 ? -15.088 -9.533 -5.093 1.00 97.56 231 ASP A CA 1
ATOM 1857 C C . ASP A 1 231 ? -13.732 -10.067 -4.630 1.00 97.56 231 ASP A C 1
ATOM 1859 O O . ASP A 1 231 ? -13.654 -10.682 -3.561 1.00 97.56 231 ASP A O 1
ATOM 1863 N N . LEU A 1 232 ? -12.654 -9.768 -5.364 1.00 97.94 232 LEU A N 1
ATOM 1864 C CA . LEU A 1 232 ? -11.281 -10.055 -4.945 1.00 97.94 232 LEU A CA 1
ATOM 1865 C C . LEU A 1 232 ? -11.007 -9.471 -3.557 1.00 97.94 232 LEU A C 1
ATOM 1867 O O . LEU A 1 232 ? -10.583 -10.191 -2.648 1.00 97.94 232 LEU A O 1
ATOM 1871 N N . LEU A 1 233 ? -11.256 -8.172 -3.388 1.00 98.44 233 LEU A N 1
ATOM 1872 C CA . LEU A 1 233 ? -10.934 -7.444 -2.168 1.00 98.44 233 LEU A CA 1
ATOM 1873 C C . LEU A 1 233 ? -11.713 -7.998 -0.975 1.00 98.44 233 LEU A C 1
ATOM 1875 O O . LEU A 1 233 ? -11.098 -8.309 0.044 1.00 98.44 233 LEU A O 1
ATOM 1879 N N . LYS A 1 234 ? -13.027 -8.218 -1.097 1.00 97.62 234 LYS A N 1
ATOM 1880 C CA . LYS A 1 234 ? -13.834 -8.853 -0.038 1.00 97.62 234 LYS A CA 1
ATOM 1881 C C . LYS A 1 234 ? -13.302 -10.247 0.308 1.00 97.62 234 LYS A C 1
ATOM 1883 O O . LYS A 1 234 ? -13.081 -10.542 1.480 1.00 97.62 234 LYS A O 1
ATOM 1888 N N . LYS A 1 235 ? -13.023 -11.085 -0.698 1.00 96.88 235 LYS A N 1
ATOM 1889 C CA . LYS A 1 235 ? -12.555 -12.469 -0.510 1.00 96.88 235 LYS A CA 1
ATOM 1890 C C . LYS A 1 235 ? -11.205 -12.553 0.202 1.00 96.88 235 LYS A C 1
ATOM 1892 O O . LYS A 1 235 ? -11.035 -13.397 1.076 1.00 96.88 235 LYS A O 1
ATOM 1897 N N . HIS A 1 236 ? -10.241 -11.720 -0.185 1.00 95.38 236 HIS A N 1
ATOM 1898 C CA . HIS A 1 236 ? -8.869 -11.806 0.326 1.00 95.38 236 HIS A CA 1
ATOM 1899 C C . HIS A 1 236 ? -8.632 -11.011 1.609 1.00 95.38 236 HIS A C 1
ATOM 1901 O O . HIS A 1 236 ? -7.651 -11.271 2.302 1.00 95.38 236 HIS A O 1
ATOM 1907 N N . THR A 1 237 ? -9.508 -10.059 1.936 1.00 95.88 237 THR A N 1
ATOM 1908 C CA . THR A 1 237 ? -9.364 -9.240 3.149 1.00 95.88 237 THR A CA 1
ATOM 1909 C C . THR A 1 237 ? -10.381 -9.577 4.233 1.00 95.88 237 THR A C 1
ATOM 1911 O O . THR A 1 237 ? -10.101 -9.336 5.402 1.00 95.88 237 THR A O 1
ATOM 1914 N N . GLY A 1 238 ? -11.543 -10.135 3.876 1.00 95.62 238 GLY A N 1
ATOM 1915 C CA . GLY A 1 238 ? -12.674 -10.299 4.792 1.00 95.62 238 GLY A CA 1
ATOM 1916 C C . GLY A 1 238 ? -13.520 -9.032 4.965 1.00 95.62 238 GLY A C 1
ATOM 1917 O O . GLY A 1 238 ? -14.363 -8.985 5.859 1.00 95.62 238 GLY A O 1
ATOM 1918 N N . ALA A 1 239 ? -13.308 -8.000 4.141 1.00 97.44 239 ALA A N 1
ATOM 1919 C CA . ALA A 1 239 ? -14.141 -6.803 4.151 1.00 97.44 239 ALA A CA 1
ATOM 1920 C C . ALA A 1 239 ? -15.605 -7.148 3.841 1.00 97.44 239 ALA A C 1
ATOM 1922 O O . ALA A 1 239 ? -15.899 -7.921 2.927 1.00 97.44 239 ALA A O 1
ATOM 1923 N N . THR A 1 240 ? -16.532 -6.539 4.579 1.00 96.50 240 THR A N 1
ATOM 1924 C CA . THR A 1 240 ? -17.975 -6.695 4.352 1.00 96.50 240 THR A CA 1
ATOM 1925 C C . THR A 1 240 ? -18.445 -5.873 3.158 1.00 96.50 240 THR A C 1
ATOM 1927 O O . THR A 1 240 ? -19.408 -6.240 2.489 1.00 96.50 240 THR A O 1
ATOM 1930 N N . HIS A 1 241 ? -17.764 -4.760 2.884 1.00 97.56 241 HIS A N 1
ATOM 1931 C CA . HIS A 1 241 ? -18.057 -3.895 1.751 1.00 97.56 241 HIS A CA 1
ATOM 1932 C C . HIS A 1 241 ? -16.770 -3.306 1.163 1.00 97.56 241 HIS A C 1
ATOM 1934 O O . HIS A 1 241 ? -15.785 -3.117 1.878 1.00 97.56 241 HIS A O 1
ATOM 1940 N N . ALA A 1 242 ? -16.774 -3.015 -0.137 1.00 98.06 242 ALA A N 1
ATOM 1941 C CA . ALA A 1 242 ? -15.636 -2.440 -0.845 1.00 98.06 242 ALA A CA 1
ATOM 1942 C C . ALA A 1 242 ? -16.125 -1.379 -1.836 1.00 98.06 242 ALA A C 1
ATOM 1944 O O . ALA A 1 242 ? -16.845 -1.698 -2.782 1.00 98.06 242 ALA A O 1
ATOM 1945 N N . LYS A 1 243 ? -15.703 -0.128 -1.643 1.00 97.62 243 LYS A N 1
ATOM 1946 C CA . LYS A 1 243 ? -16.000 0.992 -2.536 1.00 97.62 243 LYS A CA 1
ATOM 1947 C C . LYS A 1 243 ? -14.769 1.336 -3.358 1.00 97.62 243 LYS A C 1
ATOM 1949 O O . LYS A 1 243 ? -13.819 1.917 -2.839 1.00 97.62 243 LYS A O 1
ATOM 1954 N N . ILE A 1 244 ? -14.796 0.990 -4.641 1.00 97.69 244 ILE A N 1
ATOM 1955 C CA . ILE A 1 244 ? -13.809 1.478 -5.605 1.00 97.69 244 ILE A CA 1
ATOM 1956 C C . ILE A 1 244 ? -14.187 2.905 -5.986 1.00 97.69 244 ILE A C 1
ATOM 1958 O O . ILE A 1 244 ? -15.339 3.171 -6.326 1.00 97.69 244 ILE A O 1
ATOM 1962 N N . P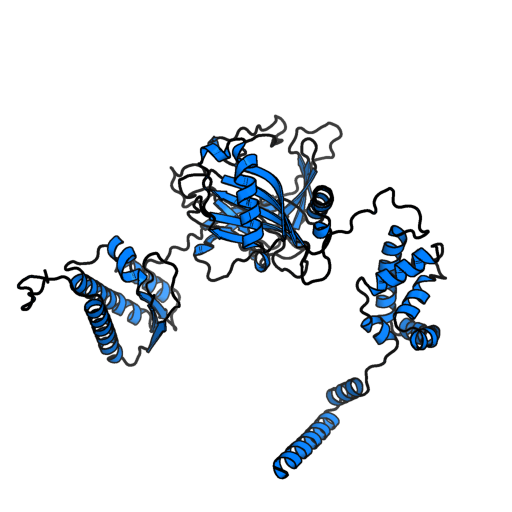HE A 1 245 ? -13.221 3.814 -5.932 1.00 94.25 245 PHE A N 1
ATOM 1963 C CA . PHE A 1 245 ? -13.454 5.223 -6.255 1.00 94.25 245 PHE A CA 1
ATOM 1964 C C . PHE A 1 245 ? -12.549 5.755 -7.365 1.00 94.25 245 PHE A C 1
ATOM 1966 O O . PHE A 1 245 ? -12.814 6.826 -7.901 1.00 94.25 245 PHE A O 1
ATOM 1973 N N . HIS A 1 246 ? -11.490 5.029 -7.727 1.00 93.31 246 HIS A N 1
ATOM 1974 C CA . HIS A 1 246 ? -10.555 5.461 -8.758 1.00 93.31 246 HIS A CA 1
ATOM 1975 C C . HIS A 1 246 ? -9.791 4.273 -9.347 1.00 93.31 246 HIS A C 1
ATOM 1977 O O . HIS A 1 246 ? -9.501 3.304 -8.641 1.00 93.31 246 HIS A O 1
ATOM 1983 N N . HIS A 1 247 ? -9.393 4.386 -10.613 1.00 95.00 247 HIS A N 1
ATOM 1984 C CA . HIS A 1 247 ? -8.377 3.531 -11.214 1.00 95.00 247 HIS A CA 1
ATOM 1985 C C . HIS A 1 247 ? -7.391 4.363 -12.032 1.00 95.00 247 HIS A C 1
ATOM 1987 O O . HIS A 1 247 ? -7.740 5.427 -12.530 1.00 95.00 247 HIS A O 1
ATOM 1993 N N . GLN A 1 248 ? -6.165 3.870 -12.180 1.00 93.31 248 GLN A N 1
ATOM 1994 C CA . GLN A 1 248 ? -5.166 4.462 -13.059 1.00 93.31 248 GLN A CA 1
ATOM 1995 C C . GLN A 1 248 ? -4.527 3.390 -13.926 1.00 93.31 248 GLN A C 1
ATOM 1997 O O . GLN A 1 248 ? -3.900 2.465 -13.409 1.00 93.31 248 GLN A O 1
ATOM 2002 N N . VAL A 1 249 ? -4.610 3.553 -15.244 1.00 95.44 249 VAL A N 1
ATOM 2003 C CA . VAL A 1 249 ? -3.803 2.769 -16.183 1.00 95.44 249 VAL A CA 1
ATOM 2004 C C . VAL A 1 249 ? -2.458 3.460 -16.377 1.00 95.44 249 VAL A C 1
ATOM 2006 O O . VAL A 1 249 ? -2.393 4.686 -16.524 1.00 95.44 249 VAL A O 1
ATOM 2009 N N . ARG A 1 250 ? -1.374 2.678 -16.360 1.00 94.81 250 ARG A N 1
ATOM 2010 C CA . ARG A 1 250 ? -0.010 3.157 -16.592 1.00 94.81 250 ARG A CA 1
ATOM 2011 C C . ARG A 1 250 ? 0.696 2.356 -17.680 1.00 94.81 250 ARG A C 1
ATOM 2013 O O . ARG A 1 250 ? 0.805 1.133 -17.582 1.00 94.81 250 ARG A O 1
ATOM 2020 N N . CYS A 1 251 ? 1.218 3.069 -18.672 1.00 93.81 251 CYS A N 1
ATOM 2021 C CA . CYS A 1 251 ? 2.055 2.561 -19.757 1.00 93.81 251 CYS A CA 1
ATOM 2022 C C . CYS A 1 251 ? 2.898 3.726 -20.286 1.00 93.81 251 CYS A C 1
ATOM 2024 O O . CYS A 1 251 ? 2.341 4.745 -20.685 1.00 93.81 251 CYS A O 1
ATOM 2026 N N . ALA A 1 252 ? 4.227 3.593 -20.292 1.00 88.44 252 ALA A N 1
ATOM 2027 C CA . ALA A 1 252 ? 5.105 4.687 -20.717 1.00 88.44 252 ALA A CA 1
ATOM 2028 C C . ALA A 1 252 ? 4.911 5.074 -22.195 1.00 88.44 252 ALA A C 1
ATOM 2030 O O . ALA A 1 252 ? 4.914 6.256 -22.516 1.00 88.44 252 ALA A O 1
ATOM 2031 N N . GLU A 1 253 ? 4.707 4.094 -23.078 1.00 87.75 253 GLU A N 1
ATOM 2032 C CA . GLU A 1 253 ? 4.574 4.315 -24.525 1.00 87.75 253 GLU A CA 1
ATOM 2033 C C . GLU A 1 253 ? 3.203 4.884 -24.918 1.00 87.75 253 GLU A C 1
ATOM 2035 O O . GLU A 1 253 ? 3.110 5.743 -25.788 1.00 87.75 253 GLU A O 1
ATOM 2040 N N . LYS A 1 254 ? 2.136 4.442 -24.241 1.00 87.19 254 LYS A N 1
ATOM 2041 C CA . LYS A 1 254 ? 0.755 4.890 -24.490 1.00 87.19 254 LYS A CA 1
ATOM 2042 C C . LYS A 1 254 ? 0.352 6.108 -23.649 1.00 87.19 254 LYS A C 1
ATOM 2044 O O . LYS A 1 254 ? -0.811 6.502 -23.683 1.00 87.19 254 LYS A O 1
ATOM 2049 N N . SER A 1 255 ? 1.271 6.662 -22.853 1.00 83.31 255 SER A N 1
ATOM 2050 C CA . SER A 1 255 ? 0.980 7.773 -21.945 1.00 83.31 255 SER A CA 1
ATOM 2051 C C . SER A 1 255 ? 0.522 8.999 -22.730 1.00 83.31 255 SER A C 1
ATOM 2053 O O . SER A 1 255 ? 1.246 9.492 -23.591 1.00 83.31 255 SER A O 1
ATOM 2055 N N . ASN A 1 256 ? -0.650 9.526 -22.389 1.00 78.50 256 ASN A N 1
ATOM 2056 C CA . ASN A 1 256 ? -1.185 10.772 -22.940 1.00 78.50 256 ASN A CA 1
ATOM 2057 C C . ASN A 1 256 ? -1.095 11.948 -21.955 1.00 78.50 256 ASN A C 1
ATOM 2059 O O . ASN A 1 256 ? -1.549 13.042 -22.279 1.00 78.50 256 ASN A O 1
ATOM 2063 N N . ALA A 1 257 ? -0.478 11.748 -20.784 1.00 71.44 257 ALA A N 1
ATOM 2064 C CA . ALA A 1 257 ? -0.155 12.817 -19.841 1.00 71.44 257 ALA A CA 1
ATOM 2065 C C . ALA A 1 257 ? 0.757 13.882 -20.478 1.00 71.44 257 ALA A C 1
ATOM 2067 O O . ALA A 1 257 ? 1.820 13.560 -21.014 1.00 71.44 257 ALA A O 1
ATOM 2068 N N . SER A 1 258 ? 0.364 15.154 -20.383 1.00 61.75 258 SER A N 1
ATOM 2069 C CA . SER A 1 258 ? 1.178 16.286 -20.833 1.00 61.75 258 SER A CA 1
ATOM 2070 C C . SER A 1 258 ? 1.928 16.934 -19.671 1.00 61.75 258 SER A C 1
ATOM 2072 O O . SER A 1 258 ? 1.379 17.114 -18.586 1.00 61.75 258 SER A O 1
ATOM 2074 N N . VAL A 1 259 ? 3.173 17.342 -19.915 1.00 59.25 259 VAL A N 1
ATOM 2075 C CA . VAL A 1 259 ? 3.920 18.224 -19.008 1.00 59.25 259 VAL A CA 1
ATOM 2076 C C . VAL A 1 259 ? 3.654 19.663 -19.443 1.00 59.25 259 VAL A C 1
ATOM 2078 O O . VAL A 1 259 ? 3.900 20.018 -20.598 1.00 59.25 259 VAL A O 1
ATOM 2081 N N . ALA A 1 260 ? 3.116 20.489 -18.549 1.00 57.91 260 ALA A N 1
ATOM 2082 C CA . ALA A 1 260 ? 2.909 21.905 -18.815 1.00 57.91 260 ALA A CA 1
ATOM 2083 C C . ALA A 1 260 ? 4.254 22.650 -18.906 1.00 57.91 260 ALA A C 1
ATOM 2085 O O . ALA A 1 260 ? 5.293 22.183 -18.437 1.00 57.91 260 ALA A O 1
ATOM 2086 N N . LYS A 1 261 ? 4.243 23.849 -19.502 1.00 48.28 261 LYS A N 1
ATOM 2087 C CA . LYS A 1 261 ? 5.459 24.653 -19.742 1.00 48.28 261 LYS A CA 1
ATOM 2088 C C . LYS A 1 261 ? 6.207 25.064 -18.465 1.00 48.28 261 LYS A C 1
ATOM 2090 O O . LYS A 1 261 ? 7.392 25.363 -18.548 1.00 48.28 261 LYS A O 1
ATOM 2095 N N . ASP A 1 262 ? 5.533 25.089 -17.317 1.00 55.25 262 ASP A N 1
ATOM 2096 C CA . ASP A 1 262 ? 6.106 25.416 -16.005 1.00 55.25 262 ASP A CA 1
ATOM 2097 C C . ASP A 1 262 ? 6.673 24.190 -15.261 1.00 55.25 262 ASP A C 1
ATOM 2099 O O . ASP A 1 262 ? 7.129 24.310 -14.124 1.00 55.25 262 ASP A O 1
ATOM 2103 N N . GLY A 1 263 ? 6.664 23.014 -15.900 1.00 53.31 263 GLY A N 1
ATOM 2104 C CA . GLY A 1 263 ? 7.132 21.757 -15.320 1.00 53.31 263 GLY A CA 1
ATOM 2105 C C . GLY A 1 263 ? 6.087 21.014 -14.483 1.00 53.31 263 GLY A C 1
ATOM 2106 O O . GLY A 1 263 ? 6.423 19.978 -13.907 1.00 53.31 263 GLY A O 1
ATOM 2107 N N . SER A 1 264 ? 4.838 21.495 -14.406 1.00 56.75 264 SER A N 1
ATOM 2108 C CA . SER A 1 264 ? 3.740 20.746 -13.779 1.00 56.75 264 SER A CA 1
ATOM 2109 C C . SER A 1 264 ? 3.268 19.577 -14.659 1.00 56.75 264 SER A C 1
ATOM 2111 O O . SER A 1 264 ? 3.329 19.627 -15.888 1.00 56.75 264 SER A O 1
ATOM 2113 N N . PHE A 1 265 ? 2.824 18.489 -14.026 1.00 55.28 265 PHE A N 1
ATOM 2114 C CA . PHE A 1 265 ? 2.360 17.276 -14.709 1.00 55.28 265 PHE A CA 1
ATOM 2115 C C . PHE A 1 265 ? 0.834 17.239 -14.730 1.00 55.28 265 PHE A C 1
ATOM 2117 O O . PHE A 1 265 ? 0.227 17.079 -13.673 1.00 55.28 265 PHE A O 1
ATOM 2124 N N . ASP A 1 266 ? 0.220 17.332 -15.911 1.00 53.66 266 ASP A N 1
ATOM 2125 C CA . ASP A 1 266 ? -1.218 17.110 -16.050 1.00 53.66 266 ASP A CA 1
ATOM 2126 C C . ASP A 1 266 ? -1.512 15.605 -16.008 1.00 53.66 266 ASP A C 1
ATOM 2128 O O . ASP A 1 266 ? -1.128 14.828 -16.887 1.00 53.66 266 ASP A O 1
ATOM 2132 N N . THR A 1 267 ? -2.179 15.198 -14.933 1.00 54.56 267 THR A N 1
ATOM 2133 C CA . THR A 1 267 ? -2.520 13.804 -14.634 1.00 54.56 267 THR A CA 1
ATOM 2134 C C . THR A 1 267 ? -3.981 13.469 -14.937 1.00 54.56 267 THR A C 1
ATOM 2136 O O . THR A 1 267 ? -4.389 12.332 -14.711 1.00 54.56 267 THR A O 1
ATOM 2139 N N . SER A 1 268 ? -4.751 14.398 -15.521 1.00 55.75 268 SER A N 1
ATOM 2140 C CA . SER A 1 268 ? -6.175 14.232 -15.872 1.00 55.75 268 SER A CA 1
ATOM 2141 C C . SER A 1 268 ? -6.432 13.322 -17.088 1.00 55.75 268 SER A C 1
ATOM 2143 O O . SER A 1 268 ? -7.473 13.388 -17.740 1.00 55.75 268 SER A O 1
ATOM 2145 N N . THR A 1 269 ? -5.474 12.456 -17.408 1.00 62.44 269 THR A N 1
ATOM 2146 C CA . THR A 1 269 ? -5.437 11.673 -18.639 1.00 62.44 269 THR A CA 1
ATOM 2147 C C . THR A 1 269 ? -5.694 10.192 -18.374 1.00 62.44 269 THR A C 1
ATOM 2149 O O . THR A 1 269 ? -5.426 9.670 -17.290 1.00 62.44 269 THR A O 1
ATOM 2152 N N . SER A 1 270 ? -6.241 9.496 -19.374 1.00 73.88 270 SER A N 1
ATOM 2153 C CA . SER A 1 270 ? -6.647 8.092 -19.242 1.00 73.88 270 SER A CA 1
ATOM 2154 C C . SER A 1 270 ? -5.471 7.132 -19.024 1.00 73.88 270 SER A C 1
ATOM 2156 O O . SER A 1 270 ? -5.647 6.092 -18.389 1.00 73.88 270 SER A O 1
ATOM 2158 N N . VAL A 1 271 ? -4.267 7.470 -19.507 1.00 86.81 271 VAL A N 1
ATOM 2159 C CA . VAL A 1 271 ? -3.067 6.631 -19.397 1.00 86.81 271 VAL A CA 1
ATOM 2160 C C . VAL A 1 271 ? -1.866 7.472 -18.971 1.00 86.81 271 VAL A C 1
ATOM 2162 O O . VAL A 1 271 ? -1.418 8.366 -19.685 1.00 86.81 271 VAL A O 1
ATOM 2165 N N . GLN A 1 272 ? -1.284 7.140 -17.820 1.00 87.56 272 GLN A N 1
ATOM 2166 C CA . GLN A 1 272 ? -0.122 7.850 -17.281 1.00 87.56 272 GLN A CA 1
ATOM 2167 C C . GLN A 1 272 ? 1.195 7.088 -17.488 1.00 87.56 272 GLN A C 1
ATOM 2169 O O . GLN A 1 272 ? 1.226 5.865 -17.630 1.00 87.56 272 GLN A O 1
ATOM 2174 N N . GLY A 1 273 ? 2.316 7.807 -17.405 1.00 90.38 273 GLY A N 1
ATOM 2175 C CA . GLY A 1 273 ? 3.643 7.211 -17.233 1.00 90.38 273 GLY A CA 1
ATOM 2176 C C . GLY A 1 273 ? 3.825 6.531 -15.866 1.00 90.38 273 GLY A C 1
ATOM 2177 O O . GLY A 1 273 ? 2.920 6.497 -15.026 1.00 90.38 273 GLY A O 1
ATOM 2178 N N . TYR A 1 274 ? 5.008 5.971 -15.615 1.00 93.19 274 TYR A N 1
ATOM 2179 C CA . TYR A 1 274 ? 5.326 5.347 -14.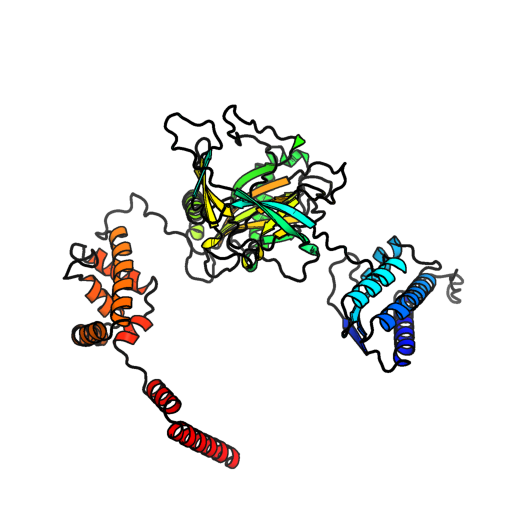326 1.00 93.19 274 TYR A CA 1
ATOM 2180 C C . TYR A 1 274 ? 5.735 6.387 -13.274 1.00 93.19 274 TYR A C 1
ATOM 2182 O O . TYR A 1 274 ? 6.425 7.357 -13.579 1.00 93.19 274 TYR A O 1
ATOM 2190 N N . ALA A 1 275 ? 5.345 6.163 -12.017 1.00 91.12 275 ALA A N 1
ATOM 2191 C CA . ALA A 1 275 ? 5.721 7.024 -10.900 1.00 91.12 275 ALA A CA 1
ATOM 2192 C C . ALA A 1 275 ? 7.056 6.564 -10.293 1.00 91.12 275 ALA A C 1
ATOM 2194 O O . ALA A 1 275 ? 7.103 5.539 -9.618 1.00 91.12 275 ALA A O 1
ATOM 2195 N N . HIS A 1 276 ? 8.135 7.313 -10.537 1.00 91.69 276 HIS A N 1
ATOM 2196 C CA . HIS A 1 276 ? 9.480 7.005 -10.020 1.00 91.69 276 HIS A CA 1
ATOM 2197 C C . HIS A 1 276 ? 9.806 7.672 -8.670 1.00 91.69 276 HIS A C 1
ATOM 2199 O O . HIS A 1 276 ? 10.866 7.427 -8.096 1.00 91.69 276 HIS A O 1
ATOM 2205 N N . GLY A 1 277 ? 8.906 8.506 -8.141 1.00 92.25 277 GLY A N 1
ATOM 2206 C CA . GLY A 1 277 ? 9.022 9.044 -6.785 1.00 92.25 277 GLY A CA 1
ATOM 2207 C C . GLY A 1 277 ? 8.517 8.042 -5.751 1.00 92.25 277 GLY A C 1
ATOM 2208 O O . GLY A 1 277 ? 7.467 7.433 -5.950 1.00 92.25 277 GLY A O 1
ATOM 2209 N N . ILE A 1 278 ? 9.235 7.887 -4.636 1.00 96.44 278 ILE A N 1
ATOM 2210 C CA . ILE A 1 278 ? 8.745 7.093 -3.506 1.00 96.44 278 ILE A CA 1
ATOM 2211 C C . ILE A 1 278 ? 7.574 7.824 -2.853 1.00 96.44 278 ILE A C 1
ATOM 2213 O O . ILE A 1 278 ? 7.735 8.956 -2.390 1.00 96.44 278 ILE A O 1
ATOM 2217 N N . HIS A 1 279 ? 6.416 7.170 -2.793 1.00 96.62 279 HIS A N 1
ATOM 2218 C CA . HIS A 1 279 ? 5.222 7.768 -2.209 1.00 96.62 279 HIS A CA 1
ATOM 2219 C C . HIS A 1 279 ? 4.269 6.736 -1.607 1.00 96.62 279 HIS A C 1
ATOM 2221 O O . HIS A 1 279 ? 4.378 5.529 -1.835 1.00 96.62 279 HIS A O 1
ATOM 2227 N N . THR A 1 280 ? 3.325 7.253 -0.832 1.00 97.31 280 THR A N 1
ATOM 2228 C CA . THR A 1 280 ? 2.025 6.641 -0.565 1.00 97.31 280 THR A CA 1
ATOM 2229 C C . THR A 1 280 ? 0.978 7.474 -1.299 1.00 97.31 280 THR A C 1
ATOM 2231 O O . THR A 1 280 ? 1.128 8.683 -1.434 1.00 97.31 280 THR A O 1
ATOM 2234 N N . ASP A 1 281 ? -0.114 6.872 -1.751 1.00 94.81 281 ASP A N 1
ATOM 2235 C CA . ASP A 1 281 ? -1.213 7.602 -2.392 1.00 94.81 281 ASP A CA 1
ATOM 2236 C C . ASP A 1 281 ? -2.022 8.452 -1.406 1.00 94.81 281 ASP A C 1
ATOM 2238 O O . ASP A 1 281 ? -2.819 9.297 -1.815 1.00 94.81 281 ASP A O 1
ATOM 2242 N N . SER A 1 282 ? -1.848 8.216 -0.104 1.00 95.19 282 SER A N 1
ATOM 2243 C CA . SER A 1 282 ? -2.560 8.920 0.953 1.00 95.19 282 SER A CA 1
ATOM 2244 C C . SER A 1 282 ? -1.762 8.963 2.245 1.00 95.19 282 SER A C 1
ATOM 2246 O O . SER A 1 282 ? -0.996 8.059 2.573 1.00 95.19 282 SER A O 1
ATOM 2248 N N . SER A 1 283 ? -2.009 10.012 3.014 1.00 93.75 283 SER A N 1
ATOM 2249 C CA . SER A 1 283 ? -1.707 10.092 4.437 1.00 93.75 283 SER A CA 1
ATOM 2250 C C . SER A 1 283 ? -2.880 9.586 5.274 1.00 93.75 283 SER A C 1
ATOM 2252 O O . SER A 1 283 ? -3.984 9.399 4.751 1.00 93.75 283 SER A O 1
ATOM 2254 N N . GLY A 1 284 ? -2.663 9.407 6.581 1.00 91.38 284 GLY A N 1
ATOM 2255 C CA . GLY A 1 284 ? -3.740 9.062 7.514 1.00 91.38 284 GLY A CA 1
ATOM 2256 C C . GLY A 1 284 ? -4.881 10.086 7.506 1.00 91.38 284 GLY A C 1
ATOM 2257 O O . GLY A 1 284 ? -6.008 9.709 7.188 1.00 91.38 284 GLY A O 1
ATOM 2258 N N . PRO A 1 285 ? -4.609 11.388 7.735 1.00 90.44 285 PRO A N 1
ATOM 2259 C CA . PRO A 1 285 ? -5.645 12.422 7.700 1.00 90.44 285 PRO A CA 1
ATOM 2260 C C . PRO A 1 285 ? -6.410 12.477 6.372 1.00 90.44 285 PRO A C 1
ATOM 2262 O O . PRO A 1 285 ? -7.632 12.605 6.365 1.00 90.44 285 PRO A O 1
ATOM 2265 N N . HIS A 1 286 ? -5.711 12.329 5.242 1.00 94.19 286 HIS A N 1
ATOM 2266 C CA . HIS A 1 286 ? -6.359 12.301 3.931 1.00 94.19 286 HIS A CA 1
ATOM 2267 C C . HIS A 1 286 ? -7.241 11.060 3.736 1.00 94.19 286 HIS A C 1
ATOM 2269 O O . HIS A 1 286 ? -8.356 11.176 3.230 1.00 94.19 286 HIS A O 1
ATOM 2275 N N . ALA A 1 287 ? -6.791 9.882 4.178 1.00 95.50 287 ALA A N 1
ATOM 2276 C CA . ALA A 1 287 ? -7.575 8.654 4.080 1.00 95.50 287 ALA A CA 1
ATOM 2277 C C . ALA A 1 287 ? -8.864 8.736 4.911 1.00 95.50 287 ALA A C 1
ATOM 2279 O O . ALA A 1 287 ? -9.909 8.269 4.463 1.00 95.50 287 ALA A O 1
ATOM 2280 N N . GLU A 1 288 ? -8.819 9.373 6.084 1.00 94.06 288 GLU A N 1
ATOM 2281 C CA . GLU A 1 288 ? -10.023 9.648 6.873 1.00 94.06 288 GLU A CA 1
ATOM 2282 C C . GLU A 1 288 ? -10.976 10.618 6.170 1.00 94.06 288 GLU A C 1
ATOM 2284 O O . GLU A 1 288 ? -12.187 10.413 6.208 1.00 94.06 288 GLU A O 1
ATOM 2289 N N . THR A 1 289 ? -10.459 11.657 5.506 1.00 92.25 289 THR A N 1
ATOM 2290 C CA . THR A 1 289 ? -11.279 12.570 4.691 1.00 92.25 289 THR A CA 1
ATOM 2291 C C . THR A 1 289 ? -11.975 11.828 3.552 1.00 92.25 289 THR A C 1
ATOM 2293 O O . THR A 1 289 ? -13.186 11.978 3.385 1.00 92.25 289 THR A O 1
ATOM 2296 N N . LEU A 1 290 ? -11.254 10.971 2.820 1.00 92.19 290 LEU A N 1
ATOM 2297 C CA . LEU A 1 290 ? -11.849 10.130 1.778 1.00 92.19 290 LEU A CA 1
ATOM 2298 C C . LEU A 1 290 ? -12.908 9.184 2.344 1.00 92.19 290 LEU A C 1
ATOM 2300 O O . LEU A 1 290 ? -13.989 9.060 1.774 1.00 92.19 290 LEU A O 1
ATOM 2304 N N . TRP A 1 291 ? -12.632 8.541 3.481 1.00 95.69 291 TRP A N 1
ATOM 2305 C CA . TRP A 1 291 ? -13.610 7.677 4.131 1.00 95.69 291 TRP A CA 1
ATOM 2306 C C . TRP A 1 291 ? -14.885 8.445 4.500 1.00 95.69 291 TRP A C 1
ATOM 2308 O O . TRP A 1 291 ? -15.971 7.992 4.144 1.00 95.69 291 TRP A O 1
ATOM 2318 N N . ARG A 1 292 ? -14.774 9.633 5.123 1.00 92.75 292 ARG A N 1
ATOM 2319 C CA . ARG A 1 292 ? -15.936 10.474 5.479 1.00 92.75 292 ARG A CA 1
ATOM 2320 C C . ARG A 1 292 ? -16.750 10.887 4.255 1.00 92.75 292 ARG A C 1
ATOM 2322 O O . ARG A 1 292 ? -17.965 11.013 4.363 1.00 92.75 292 ARG A O 1
ATOM 2329 N N . HIS A 1 293 ? -16.093 11.107 3.118 1.00 90.06 293 HIS A N 1
ATOM 2330 C CA . HIS A 1 293 ? -16.762 11.423 1.861 1.00 90.06 293 HIS A CA 1
ATOM 2331 C C . HIS A 1 293 ? -17.518 10.207 1.306 1.00 90.06 293 HIS A C 1
ATOM 2333 O O . HIS A 1 293 ? -18.716 10.290 1.044 1.00 90.06 293 HIS A O 1
ATOM 2339 N N . PHE A 1 294 ? -16.851 9.058 1.171 1.00 92.75 294 PHE A N 1
ATOM 2340 C CA . PHE A 1 294 ? -17.453 7.896 0.515 1.00 92.75 294 PHE A CA 1
ATOM 2341 C C . PHE A 1 294 ? -18.495 7.180 1.371 1.00 92.75 294 PHE A C 1
ATOM 2343 O O . PHE A 1 294 ? -19.512 6.752 0.836 1.00 92.75 294 PHE A O 1
ATOM 2350 N N . VAL A 1 295 ? -18.299 7.086 2.690 1.00 93.94 295 VAL A N 1
ATOM 2351 C CA . VAL A 1 295 ? -19.185 6.312 3.580 1.00 93.94 295 VAL A CA 1
ATOM 2352 C C . VAL A 1 295 ? -20.624 6.846 3.634 1.00 93.94 295 VAL A C 1
ATOM 2354 O O . VAL A 1 295 ? -21.540 6.127 4.029 1.00 93.94 295 VAL A O 1
ATOM 2357 N N . GLN A 1 296 ? -20.855 8.095 3.221 1.00 89.81 296 GLN A N 1
ATOM 2358 C CA . GLN A 1 296 ? -22.194 8.687 3.149 1.00 89.81 296 GLN A CA 1
ATOM 2359 C C . GLN A 1 296 ? -23.087 7.967 2.131 1.00 89.81 296 GLN A C 1
ATOM 2361 O O . GLN A 1 296 ? -24.271 7.776 2.397 1.00 89.81 296 GLN A O 1
ATOM 2366 N N . GLY A 1 297 ? -22.508 7.524 1.009 1.00 89.06 297 GLY A N 1
ATOM 2367 C CA . GLY A 1 297 ? -23.205 6.784 -0.047 1.00 89.06 297 GLY A CA 1
ATOM 2368 C C . GLY A 1 297 ? -23.241 5.269 0.158 1.00 89.06 297 GLY A C 1
ATOM 2369 O O . GLY A 1 297 ? -23.769 4.563 -0.697 1.00 89.06 297 GLY A O 1
ATOM 2370 N N . GLU A 1 298 ? -22.675 4.767 1.258 1.00 92.62 298 GLU A N 1
ATOM 2371 C CA . GLU A 1 298 ? -22.574 3.336 1.549 1.00 92.62 298 GLU A CA 1
ATOM 2372 C C . GLU A 1 298 ? -23.565 2.900 2.647 1.00 92.62 298 GLU A C 1
ATOM 2374 O O . GLU A 1 298 ? -24.088 3.739 3.392 1.00 92.62 298 GLU A O 1
ATOM 2379 N N . PRO A 1 299 ? -23.849 1.587 2.789 1.00 92.94 299 PRO A N 1
ATOM 2380 C CA . PRO A 1 299 ? -24.746 1.085 3.828 1.00 92.94 299 PRO A CA 1
ATOM 2381 C C . PRO A 1 299 ? -24.344 1.555 5.231 1.00 92.94 299 PRO A C 1
ATOM 2383 O O . PRO A 1 299 ? -23.159 1.598 5.552 1.00 92.94 299 PRO A O 1
ATOM 2386 N N . ALA A 1 300 ? -25.320 1.818 6.107 1.00 89.12 300 ALA A N 1
ATOM 2387 C CA . ALA A 1 300 ? -25.079 2.372 7.448 1.00 89.12 300 ALA A CA 1
ATOM 2388 C C . ALA A 1 300 ? -24.074 1.567 8.295 1.00 89.12 300 ALA A C 1
ATOM 2390 O O . ALA A 1 300 ? -23.324 2.149 9.075 1.00 89.12 300 ALA A O 1
ATOM 2391 N N . ALA A 1 301 ? -24.008 0.246 8.098 1.00 90.50 301 ALA A N 1
ATOM 2392 C CA . ALA A 1 301 ? -23.039 -0.633 8.753 1.00 90.50 301 ALA A CA 1
ATOM 2393 C C . ALA A 1 301 ? -21.568 -0.286 8.430 1.00 90.50 301 ALA A C 1
ATOM 2395 O O . ALA A 1 301 ? -20.678 -0.633 9.194 1.00 90.50 301 ALA A O 1
ATOM 2396 N N . CYS A 1 302 ? -21.298 0.427 7.332 1.00 93.25 302 CYS A N 1
ATOM 2397 C CA . CYS A 1 302 ? -19.958 0.871 6.937 1.00 93.25 302 CYS A CA 1
ATOM 2398 C C . CYS A 1 302 ? -19.434 2.057 7.769 1.00 93.25 302 CYS A C 1
ATOM 2400 O O . CYS A 1 302 ? -18.267 2.425 7.640 1.00 93.25 302 CYS A O 1
ATOM 2402 N N . ARG A 1 303 ? -20.283 2.671 8.608 1.00 91.50 303 ARG A N 1
ATOM 2403 C CA . ARG A 1 303 ? -19.944 3.845 9.436 1.00 91.50 303 ARG A CA 1
ATOM 2404 C C . ARG A 1 303 ? -19.207 3.481 10.728 1.00 91.50 303 ARG A C 1
ATOM 2406 O O . ARG A 1 303 ? -18.757 4.372 11.444 1.00 91.50 303 ARG A O 1
ATOM 2413 N N . THR A 1 304 ? -19.089 2.192 11.032 1.00 89.19 304 THR A N 1
ATOM 2414 C CA . THR A 1 304 ? -18.451 1.667 12.241 1.00 89.19 304 THR A CA 1
ATOM 2415 C C . THR A 1 304 ? -17.536 0.484 11.913 1.00 89.19 304 THR A C 1
ATOM 2417 O O . THR A 1 304 ? -17.580 -0.086 10.824 1.00 89.19 304 THR A O 1
ATOM 2420 N N . GLY A 1 305 ? -16.688 0.112 12.872 1.00 93.00 305 GLY A N 1
ATOM 2421 C CA . GLY A 1 305 ? -15.760 -1.010 12.759 1.00 93.00 305 GLY A CA 1
ATOM 2422 C C . GLY A 1 305 ? -14.369 -0.539 12.348 1.00 93.00 305 GLY A C 1
ATOM 2423 O O . GLY A 1 305 ? -13.789 0.330 12.997 1.00 93.00 305 GLY A O 1
ATOM 2424 N N . ARG A 1 306 ? -13.819 -1.108 11.278 1.00 96.12 306 ARG A N 1
ATOM 2425 C CA . ARG A 1 306 ? -12.500 -0.757 10.723 1.00 96.12 306 ARG A CA 1
ATOM 2426 C C . ARG A 1 306 ? -12.645 -0.389 9.253 1.00 96.12 306 ARG A C 1
ATOM 2428 O O . ARG A 1 306 ? -13.461 -0.987 8.551 1.00 96.12 306 ARG A O 1
ATOM 2435 N N . PHE A 1 307 ? -11.828 0.543 8.774 1.00 97.94 307 PHE A N 1
ATOM 2436 C CA . PHE A 1 307 ? -11.710 0.819 7.348 1.00 97.94 307 PHE A CA 1
ATOM 2437 C C . PHE A 1 307 ? -10.258 0.748 6.882 1.00 97.94 307 PHE A C 1
ATOM 2439 O O . PHE A 1 307 ? -9.322 1.016 7.637 1.00 97.94 307 PHE A O 1
ATOM 2446 N N . VAL A 1 308 ? -10.076 0.374 5.618 1.00 98.56 308 VAL A N 1
ATOM 2447 C CA . VAL A 1 308 ? -8.761 0.290 4.978 1.00 98.56 308 VAL A CA 1
ATOM 2448 C C . VAL A 1 308 ? -8.836 0.982 3.628 1.00 98.56 308 VAL A C 1
ATOM 2450 O O . VAL A 1 308 ? -9.688 0.643 2.814 1.00 98.56 308 VAL A O 1
ATOM 2453 N N . TYR A 1 309 ? -7.928 1.918 3.364 1.00 98.56 309 TYR A N 1
ATOM 2454 C CA . TYR A 1 309 ? -7.648 2.359 2.001 1.00 98.56 309 TYR A CA 1
ATOM 2455 C C . TYR A 1 309 ? -6.585 1.417 1.429 1.00 98.56 309 TYR A C 1
ATOM 2457 O O . TYR A 1 309 ? -5.478 1.326 1.961 1.00 98.56 309 TYR A O 1
ATOM 2465 N N . ILE A 1 310 ? -6.931 0.691 0.368 1.00 98.75 310 ILE A N 1
ATOM 2466 C CA . ILE A 1 310 ? -6.068 -0.266 -0.319 1.00 98.75 310 ILE A CA 1
ATOM 2467 C C . ILE A 1 310 ? -5.963 0.022 -1.821 1.00 98.75 310 ILE A C 1
ATOM 2469 O O . ILE A 1 310 ? -6.923 0.477 -2.451 1.00 98.75 310 ILE A O 1
ATOM 2473 N N . ASN A 1 311 ? -4.814 -0.332 -2.388 1.00 98.75 311 ASN A N 1
ATOM 2474 C CA . ASN A 1 311 ? -4.590 -0.412 -3.822 1.00 98.75 311 ASN A CA 1
ATOM 2475 C C . ASN A 1 311 ? -4.520 -1.879 -4.255 1.00 98.75 311 ASN A C 1
ATOM 2477 O O . ASN A 1 311 ? -3.902 -2.712 -3.586 1.00 98.75 311 ASN A O 1
ATOM 2481 N N . ALA A 1 312 ? -5.126 -2.173 -5.399 1.00 98.69 312 ALA A N 1
ATOM 2482 C CA . ALA A 1 312 ? -4.991 -3.424 -6.125 1.00 98.69 312 ALA A CA 1
ATOM 2483 C C . ALA A 1 312 ? -4.294 -3.145 -7.456 1.00 98.69 312 ALA A C 1
ATOM 2485 O O . ALA A 1 312 ? -4.861 -2.507 -8.343 1.00 98.69 312 ALA A O 1
ATOM 2486 N N . TRP A 1 313 ? -3.052 -3.603 -7.583 1.00 98.75 313 TRP A N 1
ATOM 2487 C CA . TRP A 1 313 ? -2.218 -3.355 -8.750 1.00 98.75 313 TRP A CA 1
ATOM 2488 C C . TRP A 1 313 ? -1.992 -4.629 -9.552 1.00 98.75 313 TRP A C 1
ATOM 2490 O O . TRP A 1 313 ? -1.647 -5.675 -8.997 1.00 98.75 313 TRP A O 1
ATOM 2500 N N . ARG A 1 314 ? -2.184 -4.547 -10.867 1.00 98.50 314 ARG A N 1
ATOM 2501 C CA . ARG A 1 314 ? -2.146 -5.701 -11.767 1.00 98.50 314 ARG A CA 1
ATOM 2502 C C . ARG A 1 314 ? -1.357 -5.386 -13.034 1.00 98.50 314 ARG A C 1
ATOM 2504 O O . ARG A 1 314 ? -1.477 -4.297 -13.594 1.00 98.50 314 ARG A O 1
ATOM 2511 N N . ASN A 1 315 ? -0.615 -6.377 -13.525 1.00 98.25 315 ASN A N 1
ATOM 2512 C CA . ASN A 1 315 ? -0.179 -6.416 -14.920 1.00 98.25 315 ASN A CA 1
ATOM 2513 C C . ASN A 1 315 ? -1.401 -6.609 -15.837 1.00 98.25 315 ASN A C 1
ATOM 2515 O O . ASN A 1 315 ? -2.177 -7.533 -15.627 1.00 98.25 315 ASN A O 1
ATOM 2519 N N . ILE A 1 316 ? -1.574 -5.791 -16.870 1.00 97.38 316 ILE A N 1
ATOM 2520 C CA . ILE A 1 316 ? -2.671 -5.975 -17.845 1.00 97.38 316 ILE A CA 1
ATOM 2521 C C . ILE A 1 316 ? -2.183 -6.585 -19.164 1.00 97.38 316 ILE A C 1
ATOM 2523 O O . ILE A 1 316 ? -2.983 -7.110 -19.950 1.00 97.38 316 ILE A O 1
ATOM 2527 N N . SER A 1 317 ? -0.863 -6.616 -19.369 1.00 95.44 317 SER A N 1
ATOM 2528 C CA . SER A 1 317 ? -0.244 -7.218 -20.544 1.00 95.44 317 SER A CA 1
ATOM 2529 C C . SER A 1 317 ? -0.341 -8.743 -20.543 1.00 95.44 317 SER A C 1
ATOM 2531 O O . SER A 1 317 ? -0.467 -9.390 -19.503 1.00 95.44 317 SER A O 1
ATOM 2533 N N . SER A 1 318 ? -0.295 -9.341 -21.736 1.00 91.00 318 SER A N 1
ATOM 2534 C CA . SER A 1 318 ? -0.212 -10.801 -21.887 1.00 91.00 318 SER A CA 1
ATOM 2535 C C . SER A 1 318 ? 1.176 -11.326 -21.542 1.00 91.00 318 SER A C 1
ATOM 2537 O O . SER A 1 318 ? 1.324 -12.500 -21.210 1.00 91.00 318 SER A O 1
ATOM 2539 N N . SER A 1 319 ? 2.184 -10.461 -21.629 1.00 92.69 319 SER A N 1
ATOM 2540 C CA . SER A 1 319 ? 3.566 -10.789 -21.308 1.00 92.69 319 SER A CA 1
ATOM 2541 C C . SER A 1 319 ? 3.855 -10.500 -19.829 1.00 92.69 319 SER A C 1
ATOM 2543 O O . SER A 1 319 ? 3.349 -9.512 -19.287 1.00 92.69 319 SER A O 1
ATOM 2545 N N . PRO A 1 320 ? 4.670 -11.329 -19.149 1.00 94.25 320 PRO A N 1
ATOM 2546 C CA . PRO A 1 320 ? 5.112 -11.045 -17.788 1.00 94.25 320 PRO A CA 1
ATOM 2547 C C . PRO A 1 320 ? 5.894 -9.731 -17.705 1.00 94.25 320 PRO A C 1
ATOM 2549 O O . PRO A 1 320 ? 6.615 -9.375 -18.635 1.00 94.25 320 PRO A O 1
ATOM 2552 N N . ILE A 1 321 ? 5.822 -9.052 -16.561 1.00 94.81 321 ILE A N 1
ATOM 2553 C CA . ILE A 1 321 ? 6.596 -7.826 -16.338 1.00 94.81 321 ILE A CA 1
ATOM 2554 C C . ILE A 1 321 ? 8.091 -8.148 -16.270 1.00 94.81 321 ILE A C 1
ATOM 2556 O O . ILE A 1 321 ? 8.529 -9.026 -15.520 1.00 94.81 321 ILE A O 1
ATOM 2560 N N . GLU A 1 322 ? 8.878 -7.414 -17.053 1.00 90.19 322 GLU A N 1
ATOM 2561 C CA . GLU A 1 322 ? 10.328 -7.600 -17.152 1.00 90.19 322 GLU A CA 1
ATOM 2562 C C . GLU A 1 322 ? 11.145 -6.380 -16.735 1.00 90.19 322 GLU A C 1
ATOM 2564 O O . GLU A 1 322 ? 12.295 -6.545 -16.346 1.00 90.19 322 GLU A O 1
ATOM 2569 N N . GLN A 1 323 ? 10.560 -5.187 -16.806 1.00 90.69 323 GLN A N 1
ATOM 2570 C CA . GLN A 1 323 ? 11.199 -3.920 -16.469 1.00 90.69 323 GLN A CA 1
ATOM 2571 C C . GLN A 1 323 ? 10.191 -2.981 -15.813 1.00 90.69 323 GLN A C 1
ATOM 2573 O O . GLN A 1 323 ? 8.985 -3.241 -15.846 1.00 90.69 323 GLN A O 1
ATOM 2578 N N . ASP A 1 324 ? 10.701 -1.888 -15.241 1.00 94.19 324 ASP A N 1
ATOM 2579 C CA . ASP A 1 324 ? 9.908 -0.894 -14.515 1.00 94.19 324 ASP A CA 1
ATOM 2580 C C . ASP A 1 324 ? 8.940 -1.564 -13.529 1.00 94.19 324 ASP A C 1
ATOM 2582 O O . ASP A 1 324 ? 7.740 -1.319 -13.562 1.00 94.19 324 ASP A O 1
ATOM 2586 N N . HIS A 1 325 ? 9.435 -2.469 -12.679 1.00 96.56 325 HIS A N 1
ATOM 2587 C CA . HIS A 1 325 ? 8.595 -3.199 -11.722 1.00 96.56 325 HIS A CA 1
ATOM 2588 C C . HIS A 1 325 ? 7.944 -2.242 -10.720 1.00 96.56 325 HIS A C 1
ATOM 2590 O O . HIS A 1 325 ? 8.422 -1.131 -10.500 1.00 96.56 325 HIS A O 1
ATOM 2596 N N . LEU A 1 326 ? 6.854 -2.667 -10.078 1.00 98.25 326 LEU A N 1
ATOM 2597 C CA . LEU A 1 326 ? 6.367 -1.979 -8.882 1.00 98.25 326 LEU A CA 1
ATOM 2598 C C . LEU A 1 326 ? 7.116 -2.542 -7.671 1.00 98.25 326 LEU A C 1
ATOM 2600 O O . LEU A 1 326 ? 6.971 -3.725 -7.358 1.00 98.25 326 LEU A O 1
ATOM 2604 N N . ALA A 1 327 ? 7.923 -1.706 -7.021 1.00 98.19 327 ALA A N 1
ATOM 2605 C CA . ALA A 1 327 ? 8.523 -2.039 -5.739 1.00 98.19 327 ALA A CA 1
ATOM 2606 C C . ALA A 1 327 ? 7.638 -1.526 -4.603 1.00 98.19 327 ALA A C 1
ATOM 2608 O O . ALA A 1 327 ? 7.110 -0.415 -4.670 1.00 98.19 327 ALA A O 1
ATOM 2609 N N . VAL A 1 328 ? 7.515 -2.336 -3.558 1.00 98.56 328 VAL A N 1
ATOM 2610 C CA . VAL A 1 328 ? 6.758 -2.062 -2.335 1.00 98.56 328 VAL A CA 1
ATOM 2611 C C . VAL A 1 328 ? 7.671 -2.209 -1.126 1.00 98.56 328 VAL A C 1
ATOM 2613 O O . VAL A 1 328 ? 8.515 -3.105 -1.074 1.00 98.56 328 VAL A O 1
ATOM 2616 N N . LEU A 1 329 ? 7.527 -1.320 -0.153 1.00 98.31 329 LEU A N 1
ATOM 2617 C CA . LEU A 1 329 ? 8.311 -1.336 1.074 1.00 98.31 329 LEU A CA 1
ATOM 2618 C C . LEU A 1 329 ? 7.572 -2.121 2.167 1.00 98.31 329 LEU A C 1
ATOM 2620 O O . LEU A 1 329 ? 6.381 -1.911 2.397 1.00 98.31 329 LEU A O 1
ATOM 2624 N N . ASP A 1 330 ? 8.289 -3.000 2.876 1.00 96.88 330 ASP A N 1
ATOM 2625 C CA . ASP A 1 330 ? 7.773 -3.677 4.074 1.00 96.88 330 ASP A CA 1
ATOM 2626 C C . ASP A 1 330 ? 7.761 -2.709 5.254 1.00 96.88 330 ASP A C 1
ATOM 2628 O O . ASP A 1 330 ? 8.809 -2.346 5.795 1.00 96.88 330 ASP A O 1
ATOM 2632 N N . GLU A 1 331 ? 6.570 -2.289 5.668 1.00 95.38 331 GLU A N 1
ATOM 2633 C CA . GLU A 1 331 ? 6.393 -1.243 6.675 1.00 95.38 331 GLU A CA 1
ATOM 2634 C C . GLU A 1 331 ? 7.029 -1.580 8.034 1.00 95.38 331 GLU A C 1
ATOM 2636 O O . GLU A 1 331 ? 7.393 -0.675 8.787 1.00 95.38 331 GLU A O 1
ATOM 2641 N N . ARG A 1 332 ? 7.250 -2.868 8.342 1.00 94.25 332 ARG A N 1
ATOM 2642 C CA . ARG A 1 332 ? 7.969 -3.312 9.555 1.00 94.25 332 ARG A CA 1
ATOM 2643 C C . ARG A 1 332 ? 9.409 -2.801 9.609 1.00 94.25 332 ARG A C 1
ATOM 2645 O O . ARG A 1 332 ? 10.029 -2.811 10.671 1.00 94.25 332 ARG A O 1
ATOM 2652 N N . SER A 1 333 ? 9.954 -2.401 8.464 1.00 95.31 333 SER A N 1
ATOM 2653 C CA . SER A 1 333 ? 11.302 -1.854 8.337 1.00 95.31 333 SER A CA 1
ATOM 2654 C C . SER A 1 333 ? 11.395 -0.345 8.601 1.00 95.31 333 SER A C 1
ATOM 2656 O O . SER A 1 333 ? 12.506 0.159 8.772 1.00 95.31 333 SER A O 1
ATOM 2658 N N . LEU A 1 334 ? 10.259 0.358 8.688 1.00 95.12 334 LEU A N 1
ATOM 2659 C CA . LEU A 1 334 ? 10.201 1.803 8.916 1.00 95.12 334 LEU A CA 1
ATOM 2660 C C . LEU A 1 334 ? 10.335 2.190 10.391 1.00 95.12 334 LEU A C 1
ATOM 2662 O O . LEU A 1 334 ? 9.966 1.445 11.302 1.00 95.12 334 LEU A O 1
ATOM 2666 N N . VAL A 1 335 ? 10.771 3.427 10.612 1.00 92.38 335 VAL A N 1
ATOM 2667 C CA . VAL A 1 335 ? 10.744 4.121 11.900 1.00 92.38 335 VAL A CA 1
ATOM 2668 C C . VAL A 1 335 ? 9.663 5.199 11.860 1.00 92.38 335 VAL A C 1
ATOM 2670 O O . VAL A 1 335 ? 9.801 6.232 11.210 1.00 92.38 335 VAL A O 1
ATOM 2673 N N . LYS A 1 336 ? 8.554 4.953 12.559 1.00 88.50 336 LYS A N 1
ATOM 2674 C CA . LYS A 1 336 ? 7.431 5.895 12.676 1.00 88.50 336 LYS A CA 1
ATOM 2675 C C . LYS A 1 336 ? 7.670 6.870 13.842 1.00 88.50 336 LYS A C 1
ATOM 2677 O O . LYS A 1 336 ? 8.077 6.402 14.905 1.00 88.50 336 LYS A O 1
ATOM 2682 N N . PRO A 1 337 ? 7.365 8.177 13.703 1.00 89.44 337 PRO A N 1
ATOM 2683 C CA . PRO A 1 337 ? 6.926 8.881 12.489 1.00 89.44 337 PRO A CA 1
ATOM 2684 C C . PRO A 1 337 ? 8.087 9.407 11.621 1.00 89.44 337 PRO A C 1
ATOM 2686 O O . PRO A 1 337 ? 7.840 10.039 10.602 1.00 89.44 337 PRO A O 1
ATOM 2689 N N . ASP A 1 338 ? 9.336 9.179 12.025 1.00 89.75 338 ASP A N 1
ATOM 2690 C CA . ASP A 1 338 ? 10.527 9.846 11.480 1.00 89.75 338 ASP A CA 1
ATOM 2691 C C . ASP A 1 338 ? 10.786 9.623 9.984 1.00 89.75 338 ASP A C 1
ATOM 2693 O O . ASP A 1 338 ? 11.379 10.485 9.338 1.00 89.75 338 ASP A O 1
ATOM 2697 N N . ASP A 1 339 ? 10.338 8.496 9.431 1.00 94.69 339 ASP A N 1
ATOM 2698 C CA . ASP A 1 339 ? 10.496 8.190 8.007 1.00 94.69 339 ASP A CA 1
ATOM 2699 C C . ASP A 1 339 ? 9.445 8.862 7.105 1.00 94.69 339 ASP A C 1
ATOM 2701 O O . ASP A 1 339 ? 9.585 8.835 5.883 1.00 94.69 339 ASP A O 1
ATOM 2705 N N . TYR A 1 340 ? 8.406 9.479 7.677 1.00 93.62 340 TYR A N 1
ATOM 2706 C CA . TYR A 1 340 ? 7.237 9.975 6.949 1.00 93.62 340 TYR A CA 1
ATOM 2707 C C . TYR A 1 340 ? 7.339 11.482 6.703 1.00 93.62 340 TYR A C 1
ATOM 2709 O O . TYR A 1 340 ? 7.270 12.291 7.631 1.00 93.62 340 TYR A O 1
ATOM 2717 N N . VAL A 1 341 ? 7.437 11.870 5.432 1.00 93.81 341 VAL A N 1
ATOM 2718 C CA . VAL A 1 341 ? 7.475 13.272 4.992 1.00 93.81 341 VAL A CA 1
ATOM 2719 C C . VAL A 1 341 ? 6.130 13.645 4.389 1.00 93.81 341 VAL A C 1
ATOM 2721 O O . VAL A 1 341 ? 5.667 12.978 3.475 1.00 93.81 341 VAL A O 1
ATOM 2724 N N . HIS A 1 342 ? 5.483 14.707 4.863 1.00 91.81 342 HIS A N 1
ATOM 2725 C CA . HIS A 1 342 ? 4.191 15.116 4.305 1.00 91.81 342 HIS A CA 1
ATOM 2726 C C . HIS A 1 342 ? 4.368 15.740 2.916 1.00 91.81 342 HIS A C 1
ATOM 2728 O O . HIS A 1 342 ? 5.215 16.611 2.733 1.00 91.81 342 HIS A O 1
ATOM 2734 N N . VAL A 1 343 ? 3.554 15.334 1.944 1.00 90.75 343 VAL A N 1
ATOM 2735 C CA . VAL A 1 343 ? 3.573 15.898 0.589 1.00 90.75 343 VAL A CA 1
ATOM 2736 C C . VAL A 1 343 ? 2.161 16.326 0.205 1.00 90.75 343 VAL A C 1
ATOM 2738 O O . VAL A 1 343 ? 1.284 15.487 0.024 1.00 90.75 343 VAL A O 1
ATOM 2741 N N . ASP A 1 344 ? 1.936 17.630 0.080 1.00 89.69 344 ASP A N 1
ATOM 2742 C CA . ASP A 1 344 ? 0.700 18.192 -0.457 1.00 89.69 344 ASP A CA 1
ATOM 2743 C C . ASP A 1 344 ? 0.760 18.171 -1.987 1.00 89.69 344 ASP A C 1
ATOM 2745 O O . ASP A 1 344 ? 1.527 18.919 -2.596 1.00 89.69 344 ASP A O 1
ATOM 2749 N N . LEU A 1 345 ? -0.049 17.327 -2.617 1.00 87.62 345 LEU A N 1
ATOM 2750 C CA . LEU A 1 345 ? -0.285 17.343 -4.055 1.00 87.62 345 LEU A CA 1
ATOM 2751 C C . LEU A 1 345 ? -1.499 18.217 -4.366 1.00 87.62 345 LEU A C 1
ATOM 2753 O O . LEU A 1 345 ? -2.604 17.939 -3.902 1.00 87.62 345 LEU A O 1
ATOM 2757 N N . LYS A 1 346 ? -1.287 19.256 -5.170 1.00 84.94 346 LYS A N 1
ATOM 2758 C CA . LYS A 1 346 ? -2.313 20.202 -5.618 1.00 84.94 346 LYS A CA 1
ATOM 2759 C C . LYS A 1 346 ? -2.688 19.896 -7.064 1.00 84.94 346 LYS A C 1
ATOM 2761 O O . LYS A 1 346 ? -1.892 20.154 -7.967 1.00 84.94 346 LYS A O 1
ATOM 2766 N N . GLY A 1 347 ? -3.857 19.301 -7.277 1.00 77.75 347 GLY A N 1
ATOM 2767 C CA . GLY A 1 347 ? -4.383 18.940 -8.595 1.00 77.75 347 GLY A CA 1
ATOM 2768 C C . GLY A 1 347 ? -5.431 19.926 -9.113 1.00 77.75 347 GLY A C 1
ATOM 2769 O O . GLY A 1 347 ? -5.695 20.971 -8.514 1.00 77.75 347 GLY A O 1
ATOM 2770 N N . VAL A 1 348 ? -6.051 19.593 -10.248 1.00 74.81 348 VAL A N 1
ATOM 2771 C CA . VAL A 1 348 ? -7.204 20.337 -10.777 1.00 74.81 348 VAL A CA 1
ATOM 2772 C C . VAL A 1 348 ? -8.465 19.879 -10.042 1.00 74.81 348 VAL A C 1
ATOM 2774 O O . VAL A 1 348 ? -8.978 18.796 -10.301 1.00 74.81 348 VAL A O 1
ATOM 2777 N N . GLY A 1 349 ? -8.960 20.699 -9.112 1.00 73.56 349 GLY A N 1
ATOM 2778 C CA . GLY A 1 349 ? -10.199 20.424 -8.371 1.00 73.56 349 GLY A CA 1
ATOM 2779 C C . GLY A 1 349 ? -10.067 19.414 -7.224 1.00 73.56 349 GLY A C 1
ATOM 2780 O O . GLY A 1 349 ? -11.079 19.022 -6.651 1.00 73.56 349 GLY A O 1
ATOM 2781 N N . TYR A 1 350 ? -8.846 19.000 -6.874 1.00 78.19 350 TYR A N 1
ATOM 2782 C CA . TYR A 1 350 ? -8.590 18.108 -5.745 1.00 78.19 350 TYR A CA 1
ATOM 2783 C C . TYR A 1 350 ? -7.222 18.374 -5.106 1.00 78.19 350 TYR A C 1
ATOM 2785 O O . TYR A 1 350 ? -6.266 18.745 -5.788 1.00 78.19 350 TYR A O 1
ATOM 2793 N N . ASP A 1 351 ? -7.130 18.091 -3.807 1.00 85.56 351 ASP A N 1
ATOM 2794 C CA . ASP A 1 351 ? -5.899 18.138 -3.024 1.00 85.56 351 ASP A CA 1
ATOM 2795 C C . ASP A 1 351 ? -5.676 16.785 -2.350 1.00 85.56 351 ASP A C 1
ATOM 2797 O O . ASP A 1 351 ? -6.567 16.274 -1.670 1.00 85.56 351 ASP A O 1
ATOM 2801 N N . VAL A 1 352 ? -4.476 16.224 -2.496 1.00 89.94 352 VAL A N 1
ATOM 2802 C CA . VAL A 1 352 ? -4.089 14.976 -1.829 1.00 89.94 352 VAL A CA 1
ATOM 2803 C C . VAL A 1 352 ? -2.939 15.253 -0.880 1.00 89.94 352 VAL A C 1
ATOM 2805 O O . VAL A 1 352 ? -1.905 15.769 -1.286 1.00 89.94 352 VAL A O 1
ATOM 2808 N N . LEU A 1 353 ? -3.083 14.861 0.384 1.00 92.38 353 LEU A N 1
ATOM 2809 C CA . LEU A 1 353 ? -1.958 14.818 1.314 1.00 92.38 353 LEU A CA 1
ATOM 2810 C C . LEU A 1 353 ? -1.411 13.393 1.339 1.00 92.38 353 LEU A C 1
ATOM 2812 O O . LEU A 1 353 ? -2.085 12.491 1.839 1.00 92.38 353 LEU A O 1
ATOM 2816 N N . GLN A 1 354 ? -0.205 13.213 0.814 1.00 94.38 354 GLN A N 1
ATOM 2817 C CA . GLN A 1 354 ? 0.535 11.955 0.712 1.00 94.38 354 GLN A CA 1
ATOM 2818 C C . GLN A 1 354 ? 1.703 11.902 1.701 1.00 94.38 354 GLN A C 1
ATOM 2820 O O . GLN A 1 354 ? 2.037 12.906 2.341 1.00 94.38 354 GLN A O 1
ATOM 2825 N N . TYR A 1 355 ? 2.358 10.743 1.782 1.00 95.25 355 TYR A N 1
ATOM 2826 C CA . TYR A 1 355 ? 3.683 10.633 2.377 1.00 95.25 355 TYR A CA 1
ATOM 2827 C C . TYR A 1 355 ? 4.760 10.386 1.322 1.00 95.25 355 TYR A C 1
ATOM 2829 O O . TYR A 1 355 ? 4.616 9.535 0.451 1.00 95.25 355 TYR A O 1
ATOM 2837 N N . GLY A 1 356 ? 5.868 11.104 1.455 1.00 95.31 356 GLY A N 1
ATOM 2838 C CA . GLY A 1 356 ? 7.175 10.762 0.916 1.00 95.31 356 GLY A CA 1
ATOM 2839 C C . GLY A 1 356 ? 8.035 10.054 1.963 1.00 95.31 356 GLY A C 1
ATOM 2840 O O . GLY A 1 356 ? 7.722 10.093 3.155 1.00 95.31 356 GLY A O 1
ATOM 2841 N N . LEU A 1 357 ? 9.119 9.417 1.523 1.00 96.56 357 LEU A N 1
ATOM 2842 C CA . LEU A 1 357 ? 10.004 8.642 2.396 1.00 96.56 357 LEU A CA 1
ATOM 2843 C C . LEU A 1 357 ? 11.308 9.392 2.685 1.00 96.56 357 LEU A C 1
ATOM 2845 O O . LEU A 1 357 ? 11.998 9.811 1.755 1.00 96.56 357 LEU A O 1
ATOM 2849 N N . SER A 1 358 ? 11.653 9.548 3.962 1.00 96.00 358 SER A N 1
ATOM 2850 C CA . SER A 1 358 ? 12.912 10.170 4.389 1.00 96.00 358 SER A CA 1
ATOM 2851 C C . SER A 1 358 ? 14.115 9.234 4.216 1.00 96.00 358 SER A C 1
ATOM 2853 O O . SER A 1 358 ? 14.010 8.030 4.435 1.00 96.00 358 SER A O 1
ATOM 2855 N N . SER A 1 359 ? 15.293 9.785 3.911 1.00 95.19 359 SER A N 1
ATOM 2856 C CA . SER A 1 359 ? 16.563 9.049 3.878 1.00 95.19 359 SER A CA 1
ATOM 2857 C C . SER A 1 359 ? 17.116 8.711 5.267 1.00 95.19 359 SER A C 1
ATOM 2859 O O . SER A 1 359 ? 18.045 7.908 5.375 1.00 95.19 359 SER A O 1
ATOM 2861 N N . ARG A 1 360 ? 16.543 9.278 6.341 1.00 94.12 360 ARG A N 1
ATOM 2862 C CA . ARG A 1 360 ? 17.048 9.181 7.724 1.00 94.12 360 ARG A CA 1
ATOM 2863 C C . ARG A 1 360 ? 17.362 7.752 8.167 1.00 94.12 360 ARG A C 1
ATOM 2865 O O . ARG A 1 360 ? 18.394 7.531 8.793 1.00 94.12 360 ARG A O 1
ATOM 2872 N N . ASN A 1 361 ? 16.486 6.797 7.853 1.00 94.75 361 ASN A N 1
ATOM 2873 C CA . ASN A 1 361 ? 16.654 5.388 8.212 1.00 94.75 361 ASN A CA 1
ATOM 2874 C C . ASN A 1 361 ? 16.766 4.470 6.984 1.00 94.75 361 ASN A C 1
ATOM 2876 O O . ASN A 1 361 ? 16.472 3.279 7.093 1.00 94.75 361 ASN A O 1
ATOM 2880 N N . ALA A 1 362 ? 17.226 4.986 5.837 1.00 94.12 362 ALA A N 1
ATOM 2881 C CA . ALA A 1 362 ? 17.264 4.249 4.568 1.00 94.12 362 ALA A CA 1
ATOM 2882 C C . ALA A 1 362 ? 17.959 2.879 4.658 1.00 94.12 362 ALA A C 1
ATOM 2884 O O . ALA A 1 362 ? 17.486 1.903 4.085 1.00 94.12 362 ALA A O 1
ATOM 2885 N N . GLY A 1 363 ? 19.024 2.761 5.461 1.00 93.19 363 GLY A N 1
ATOM 2886 C CA . GLY A 1 363 ? 19.731 1.490 5.672 1.00 93.19 363 GLY A CA 1
ATOM 2887 C C . GLY A 1 363 ? 18.906 0.386 6.355 1.00 93.19 363 GLY A C 1
ATOM 2888 O O . GLY A 1 363 ? 19.336 -0.764 6.388 1.00 93.19 363 GLY A O 1
ATOM 2889 N N . ARG A 1 364 ? 17.734 0.710 6.917 1.00 94.62 364 ARG A N 1
ATOM 2890 C CA . ARG A 1 364 ? 16.797 -0.263 7.498 1.00 94.62 364 ARG A CA 1
ATOM 2891 C C . ARG A 1 364 ? 15.710 -0.685 6.522 1.00 94.62 364 ARG A C 1
ATOM 2893 O O . ARG A 1 364 ? 15.166 -1.773 6.704 1.00 94.62 364 ARG A O 1
ATOM 2900 N N . HIS A 1 365 ? 15.381 0.164 5.547 1.00 96.62 365 HIS A N 1
ATOM 2901 C CA . HIS A 1 365 ? 14.245 -0.013 4.646 1.00 96.62 365 HIS A CA 1
ATOM 2902 C C . HIS A 1 365 ? 14.401 -1.287 3.821 1.00 96.62 365 HIS A C 1
ATOM 2904 O O . HIS A 1 365 ? 15.454 -1.547 3.241 1.00 96.62 365 HIS A O 1
ATOM 2910 N N . ARG A 1 366 ? 13.341 -2.096 3.770 1.00 95.94 366 ARG A N 1
ATOM 2911 C CA . ARG A 1 366 ? 13.321 -3.346 3.003 1.00 95.94 366 ARG A CA 1
ATOM 2912 C C . ARG A 1 366 ? 12.322 -3.236 1.867 1.00 95.94 366 ARG A C 1
ATOM 2914 O O . ARG A 1 366 ? 11.113 -3.232 2.096 1.00 95.94 366 ARG A O 1
ATOM 2921 N N . TRP A 1 367 ? 12.854 -3.164 0.656 1.00 97.88 367 TRP A N 1
ATOM 2922 C CA . TRP A 1 367 ? 12.085 -3.064 -0.575 1.00 97.88 367 TRP A CA 1
ATOM 2923 C C . TRP A 1 367 ? 11.927 -4.421 -1.237 1.00 97.88 367 TRP A C 1
ATOM 2925 O O . TRP A 1 367 ? 12.868 -5.210 -1.289 1.00 97.88 367 TRP A O 1
ATOM 2935 N N . PHE A 1 368 ? 10.743 -4.673 -1.774 1.00 97.19 368 PHE A N 1
ATOM 2936 C CA . PHE A 1 368 ? 10.369 -5.935 -2.385 1.00 97.19 368 PHE A CA 1
ATOM 2937 C C . PHE A 1 368 ? 9.701 -5.711 -3.734 1.00 97.19 368 PHE A C 1
ATOM 2939 O O . PHE A 1 368 ? 9.011 -4.717 -3.941 1.00 97.19 368 PHE A O 1
ATOM 2946 N N . TYR A 1 369 ? 9.868 -6.664 -4.641 1.00 96.62 369 TYR A N 1
ATOM 2947 C CA . TYR A 1 369 ? 9.122 -6.727 -5.892 1.00 96.62 369 TYR A CA 1
ATOM 2948 C C . TYR A 1 369 ? 8.821 -8.183 -6.255 1.00 96.62 369 TYR A C 1
ATOM 2950 O O . TYR A 1 369 ? 9.385 -9.118 -5.679 1.00 96.62 369 TYR A O 1
ATOM 2958 N N . PHE A 1 370 ? 7.929 -8.379 -7.224 1.00 94.75 370 PHE A N 1
ATOM 2959 C CA . PHE A 1 370 ? 7.526 -9.701 -7.694 1.00 94.75 370 PHE A CA 1
ATOM 2960 C C . PHE A 1 370 ? 7.988 -9.891 -9.145 1.00 94.75 370 PHE A C 1
ATOM 2962 O O . PHE A 1 370 ? 7.296 -9.450 -10.065 1.00 94.75 370 PHE A O 1
ATOM 2969 N N . PRO A 1 371 ? 9.147 -10.535 -9.390 1.00 90.50 371 PRO A N 1
ATOM 2970 C CA . PRO A 1 371 ? 9.663 -10.707 -10.744 1.00 90.50 371 PRO A CA 1
ATOM 2971 C C . PRO A 1 371 ? 8.694 -11.514 -11.606 1.00 90.50 371 PRO A C 1
ATOM 2973 O O . PRO A 1 371 ? 8.025 -12.430 -11.113 1.00 90.50 371 PRO A O 1
ATOM 2976 N N . LYS A 1 372 ? 8.649 -11.186 -12.905 1.00 90.56 372 LYS A N 1
ATOM 2977 C CA . LYS A 1 372 ? 7.808 -11.858 -13.910 1.00 90.56 372 LYS A CA 1
ATOM 2978 C C . LYS A 1 372 ? 6.335 -11.932 -13.499 1.00 90.56 372 LYS A C 1
ATOM 2980 O O . LYS A 1 372 ? 5.688 -12.949 -13.726 1.00 90.56 372 LYS A O 1
ATOM 2985 N N . MET A 1 373 ? 5.815 -10.874 -12.874 1.00 95.12 373 MET A N 1
ATOM 2986 C CA . MET A 1 373 ? 4.404 -10.810 -12.499 1.00 95.12 373 MET A CA 1
ATOM 2987 C C . MET A 1 373 ? 3.511 -10.902 -13.742 1.00 95.12 373 MET A C 1
ATOM 2989 O O . MET A 1 373 ? 3.713 -10.175 -14.721 1.00 95.12 373 MET A O 1
ATOM 2993 N N . VAL A 1 374 ? 2.556 -11.827 -13.714 1.00 95.75 374 VAL A N 1
ATOM 2994 C CA . VAL A 1 374 ? 1.626 -12.096 -14.821 1.00 95.75 374 VAL A CA 1
ATOM 2995 C C . VAL A 1 374 ? 0.264 -11.452 -14.566 1.00 95.75 374 VAL A C 1
ATOM 2997 O O . VAL A 1 374 ? -0.005 -10.967 -13.469 1.00 95.75 374 VAL A O 1
ATOM 3000 N N . ARG A 1 375 ? -0.607 -11.436 -15.582 1.00 95.81 375 ARG A N 1
ATOM 3001 C CA . ARG A 1 375 ? -1.939 -10.817 -15.493 1.00 95.81 375 ARG A CA 1
ATOM 3002 C C . ARG A 1 375 ? -2.822 -11.401 -14.395 1.00 95.81 375 ARG A C 1
ATOM 3004 O O . ARG A 1 375 ? -3.579 -10.667 -13.771 1.00 95.81 375 ARG A O 1
ATOM 3011 N N . ASP A 1 376 ? -2.722 -12.701 -14.149 1.00 95.88 376 ASP A N 1
ATOM 3012 C CA . ASP A 1 376 ? -3.570 -13.398 -13.174 1.00 95.88 376 ASP A CA 1
ATOM 3013 C C . ASP A 1 376 ? -3.130 -13.166 -11.721 1.00 95.88 376 ASP A C 1
ATOM 3015 O O . ASP A 1 376 ? -3.683 -13.752 -10.793 1.00 95.88 376 ASP A O 1
ATOM 3019 N N . GLU A 1 377 ? -2.145 -12.297 -11.507 1.00 97.25 377 GLU A N 1
ATOM 3020 C CA . GLU A 1 377 ? -1.660 -11.906 -10.194 1.00 97.25 377 GLU A CA 1
ATOM 3021 C C . GLU A 1 377 ? -2.045 -10.461 -9.888 1.00 97.25 377 GLU A C 1
ATOM 3023 O O . GLU A 1 377 ? -1.883 -9.568 -10.720 1.00 97.25 377 GLU A O 1
ATOM 3028 N N . VAL A 1 378 ? -2.490 -10.216 -8.657 1.00 98.56 378 VAL A N 1
ATOM 3029 C CA . VAL A 1 378 ? -2.797 -8.875 -8.150 1.00 98.56 378 VAL A CA 1
ATOM 3030 C C . VAL A 1 378 ? -1.965 -8.618 -6.902 1.00 98.56 378 VAL A C 1
ATOM 3032 O O . VAL A 1 378 ? -2.000 -9.388 -5.941 1.00 98.56 378 VAL A O 1
ATOM 3035 N N . LEU A 1 379 ? -1.203 -7.529 -6.920 1.00 98.75 379 LEU A N 1
ATOM 3036 C CA . LEU A 1 379 ? -0.468 -7.033 -5.767 1.00 98.75 379 LEU A CA 1
ATOM 3037 C C . LEU A 1 379 ? -1.378 -6.086 -4.992 1.00 98.75 379 LEU A C 1
ATOM 3039 O O . LEU A 1 379 ? -1.724 -5.005 -5.466 1.00 98.75 379 LEU A O 1
ATOM 3043 N N . LEU A 1 380 ? -1.774 -6.514 -3.801 1.00 98.81 380 LEU A N 1
ATOM 3044 C CA . LEU A 1 380 ? -2.549 -5.718 -2.865 1.00 98.81 380 LEU A CA 1
ATOM 3045 C C . LEU A 1 380 ? -1.601 -4.998 -1.917 1.00 98.81 380 LEU A C 1
ATOM 3047 O O . LEU A 1 380 ? -0.712 -5.638 -1.357 1.00 98.81 380 LEU A O 1
ATOM 3051 N N . PHE A 1 381 ? -1.804 -3.705 -1.691 1.00 98.75 381 PHE A N 1
ATOM 3052 C CA . PHE A 1 381 ? -1.033 -2.949 -0.705 1.00 98.75 381 PHE A CA 1
ATOM 3053 C C . PHE A 1 381 ? -1.840 -1.801 -0.105 1.00 98.75 381 PHE A C 1
ATOM 3055 O O . PHE A 1 381 ? -2.626 -1.143 -0.784 1.00 98.75 381 PHE A O 1
ATOM 3062 N N . LYS A 1 382 ? -1.687 -1.590 1.202 1.00 98.50 382 LYS A N 1
ATOM 3063 C CA . LYS A 1 382 ? -2.461 -0.601 1.956 1.00 98.50 382 LYS A CA 1
ATOM 3064 C C . LYS A 1 382 ? -1.881 0.797 1.783 1.00 98.50 382 LYS A C 1
ATOM 3066 O O . LYS A 1 382 ? -0.671 0.980 1.817 1.00 98.50 382 LYS A O 1
ATOM 3071 N N . GLN A 1 383 ? -2.761 1.781 1.694 1.00 98.12 383 GLN A N 1
ATOM 3072 C CA . GLN A 1 383 ? -2.443 3.204 1.819 1.00 98.12 383 GLN A CA 1
ATOM 3073 C C . GLN A 1 383 ? -2.763 3.725 3.220 1.00 98.12 383 GLN A C 1
ATOM 3075 O O . GLN A 1 383 ? -2.099 4.629 3.719 1.00 98.12 383 GLN A O 1
ATOM 3080 N N . TYR A 1 384 ? -3.775 3.147 3.865 1.00 97.81 384 TYR A N 1
ATOM 3081 C CA . TYR A 1 384 ? -4.104 3.432 5.252 1.00 97.81 384 TYR A CA 1
ATOM 3082 C C . TYR A 1 384 ? -4.926 2.302 5.863 1.00 97.81 384 TYR A C 1
ATOM 3084 O O . TYR A 1 384 ? -5.716 1.649 5.182 1.00 97.81 384 TYR A O 1
ATOM 3092 N N . ASP A 1 385 ? -4.795 2.135 7.170 1.00 97.31 385 ASP A N 1
ATOM 3093 C CA . ASP A 1 385 ? -5.598 1.234 7.980 1.00 97.31 385 ASP A CA 1
ATOM 3094 C C . ASP A 1 385 ? -5.951 1.940 9.281 1.00 97.31 385 ASP A C 1
ATOM 3096 O O . ASP A 1 385 ? -5.055 2.417 9.990 1.00 97.31 385 ASP A O 1
ATOM 3100 N N . SER A 1 386 ? -7.240 2.029 9.590 1.00 95.31 386 SER A N 1
ATOM 3101 C CA . SER A 1 386 ? -7.697 2.700 10.803 1.00 95.31 386 SER A CA 1
ATOM 3102 C C . SER A 1 386 ? -7.319 1.946 12.077 1.00 95.31 386 SER A C 1
ATOM 3104 O O . SER A 1 386 ? -7.214 2.550 13.142 1.00 95.31 386 SER A O 1
ATOM 3106 N N . ASP A 1 387 ? -7.048 0.643 11.977 1.00 92.81 387 ASP A N 1
ATOM 3107 C CA . ASP A 1 387 ? -6.636 -0.173 13.111 1.00 92.81 387 ASP A CA 1
ATOM 3108 C C . ASP A 1 387 ? -5.141 0.003 13.420 1.00 92.81 387 ASP A C 1
ATOM 3110 O O . ASP A 1 387 ? -4.254 -0.594 12.804 1.00 92.81 387 ASP A O 1
ATOM 3114 N N . CYS A 1 388 ? -4.861 0.834 14.426 1.00 89.00 388 CYS A N 1
ATOM 3115 C CA . CYS A 1 388 ? -3.515 1.109 14.921 1.00 89.00 388 CYS A CA 1
ATOM 3116 C C . CYS A 1 388 ? -2.814 -0.102 15.561 1.00 89.00 388 CYS A C 1
ATOM 3118 O O . CYS A 1 388 ? -1.609 -0.020 15.794 1.00 89.00 388 CYS A O 1
ATOM 3120 N N . SER A 1 389 ? -3.525 -1.200 15.850 1.00 87.62 389 SER A N 1
ATOM 3121 C CA . SER A 1 389 ? -2.908 -2.427 16.374 1.00 87.62 389 SER A CA 1
ATOM 3122 C C . SER A 1 389 ? -2.137 -3.209 15.305 1.00 87.62 389 SER A C 1
ATOM 3124 O O . SER A 1 389 ? -1.291 -4.042 15.636 1.00 87.62 389 SER A O 1
ATOM 3126 N N . LYS A 1 390 ? -2.394 -2.936 14.018 1.00 89.06 390 LYS A N 1
ATOM 3127 C CA . LYS A 1 390 ? -1.709 -3.578 12.893 1.00 89.06 390 LYS A CA 1
ATOM 3128 C C . LYS A 1 390 ? -0.337 -2.954 12.668 1.00 89.06 390 LYS A C 1
ATOM 3130 O O . LYS A 1 390 ? -0.176 -1.734 12.708 1.00 89.06 390 LYS A O 1
ATOM 3135 N N . SER A 1 391 ? 0.659 -3.790 12.384 1.00 89.44 391 SER A N 1
ATOM 3136 C CA . SER A 1 391 ? 1.990 -3.313 11.998 1.00 89.44 391 SER A CA 1
ATOM 3137 C C . SER A 1 391 ? 2.005 -2.802 10.557 1.00 89.44 391 SER A C 1
ATOM 3139 O O . SER A 1 391 ? 2.633 -1.770 10.307 1.00 89.44 391 SER A O 1
ATOM 3141 N N . GLY A 1 392 ? 1.281 -3.493 9.667 1.00 92.44 392 GLY A N 1
ATOM 3142 C CA . GLY A 1 392 ? 1.058 -3.151 8.265 1.00 92.44 392 GLY A CA 1
ATOM 3143 C C . GLY A 1 392 ? -0.217 -2.326 8.057 1.00 92.44 392 GLY A C 1
ATOM 3144 O O . GLY A 1 392 ? -1.310 -2.883 7.935 1.00 92.44 392 GLY A O 1
ATOM 3145 N N . ARG A 1 393 ? -0.081 -1.004 8.010 1.00 94.81 393 ARG A N 1
ATOM 3146 C CA . ARG A 1 393 ? -1.107 0.021 7.803 1.00 94.81 393 ARG A CA 1
ATOM 3147 C C . ARG A 1 393 ? -0.885 0.873 6.548 1.00 94.81 393 ARG A C 1
ATOM 3149 O O . ARG A 1 393 ? -1.852 1.436 6.049 1.00 94.81 393 ARG A O 1
ATOM 3156 N N . CYS A 1 394 ? 0.341 0.986 6.043 1.00 95.75 394 CYS A N 1
ATOM 3157 C CA . CYS A 1 394 ? 0.696 1.863 4.929 1.00 95.75 394 CYS A CA 1
ATOM 3158 C C . CYS A 1 394 ? 1.930 1.352 4.168 1.00 95.75 394 CYS A C 1
ATOM 3160 O O . CYS A 1 394 ? 2.921 0.947 4.769 1.00 95.75 394 CYS A O 1
ATOM 3162 N N . CYS A 1 395 ? 1.887 1.385 2.838 1.00 97.88 395 CYS A N 1
ATOM 3163 C CA . CYS A 1 395 ? 2.927 0.838 1.980 1.00 97.88 395 CYS A CA 1
ATOM 3164 C C . CYS A 1 395 ? 3.473 1.902 1.019 1.00 97.88 395 CYS A C 1
ATOM 3166 O O . CYS A 1 395 ? 2.810 2.312 0.059 1.00 97.88 395 CYS A O 1
ATOM 3168 N N . PHE A 1 396 ? 4.718 2.321 1.265 1.00 98.50 396 PHE A N 1
ATOM 3169 C CA . PHE A 1 396 ? 5.471 3.103 0.291 1.00 98.50 396 PHE A CA 1
ATOM 3170 C C . PHE A 1 396 ? 5.759 2.258 -0.942 1.00 98.50 396 PHE A C 1
ATOM 3172 O O . PHE A 1 396 ? 6.124 1.085 -0.836 1.00 98.50 396 PHE A O 1
ATOM 3179 N N . HIS A 1 397 ? 5.617 2.869 -2.108 1.00 98.69 397 HIS A N 1
ATOM 3180 C CA . HIS A 1 397 ? 5.815 2.196 -3.378 1.00 98.69 397 HIS A CA 1
ATOM 3181 C C . HIS A 1 397 ? 6.416 3.143 -4.418 1.00 98.69 397 HIS A C 1
ATOM 3183 O O . HIS A 1 397 ? 6.375 4.369 -4.287 1.00 98.69 397 HIS A O 1
ATOM 3189 N N . THR A 1 398 ? 7.048 2.555 -5.432 1.00 98.25 398 THR A N 1
ATOM 3190 C CA . THR A 1 398 ? 7.638 3.283 -6.562 1.00 98.25 398 THR A CA 1
ATOM 3191 C C . THR A 1 398 ? 7.878 2.346 -7.743 1.00 98.25 398 THR A C 1
ATOM 3193 O O . THR A 1 398 ? 8.034 1.132 -7.576 1.00 98.25 398 THR A O 1
ATOM 3196 N N . ALA A 1 399 ? 7.910 2.896 -8.955 1.00 97.38 399 ALA A N 1
ATOM 3197 C CA . ALA A 1 399 ? 8.364 2.174 -10.131 1.00 97.38 399 ALA A CA 1
ATOM 3198 C C . ALA A 1 399 ? 9.897 2.094 -10.151 1.00 97.38 399 ALA A C 1
ATOM 3200 O O . ALA A 1 399 ? 10.583 3.119 -10.127 1.00 97.38 399 ALA A O 1
ATOM 3201 N N . VAL A 1 400 ? 10.433 0.877 -10.252 1.00 95.69 400 VAL A N 1
ATOM 3202 C CA . VAL A 1 400 ? 11.876 0.615 -10.231 1.00 95.69 400 VAL A CA 1
ATOM 3203 C C . VAL A 1 400 ? 12.361 0.036 -11.546 1.00 95.69 400 VAL A C 1
ATOM 3205 O O . VAL A 1 400 ? 11.851 -0.973 -12.034 1.00 95.69 400 VAL A O 1
ATOM 3208 N N . ARG A 1 401 ? 13.400 0.652 -12.110 1.00 92.25 401 ARG A N 1
ATOM 3209 C CA . ARG A 1 401 ? 14.100 0.087 -13.262 1.00 92.25 401 ARG A CA 1
ATOM 3210 C C . ARG A 1 401 ? 14.973 -1.072 -12.805 1.00 92.25 401 ARG A C 1
ATOM 3212 O O . ARG A 1 401 ? 15.795 -0.910 -11.903 1.00 92.25 401 ARG A O 1
ATOM 3219 N N . ASP A 1 402 ? 14.772 -2.217 -13.446 1.00 87.75 402 ASP A N 1
ATOM 3220 C CA . ASP A 1 402 ? 15.570 -3.422 -13.258 1.00 87.75 402 ASP A CA 1
ATOM 3221 C C . ASP A 1 402 ? 16.795 -3.354 -14.182 1.00 87.75 402 ASP A C 1
ATOM 3223 O O . ASP A 1 402 ? 16.636 -3.444 -15.402 1.00 87.75 402 ASP A O 1
ATOM 3227 N N . PRO A 1 403 ? 18.018 -3.195 -13.646 1.00 86.38 403 PRO A N 1
ATOM 3228 C CA . PRO A 1 403 ? 19.229 -3.126 -14.462 1.00 86.38 403 PRO A CA 1
ATOM 3229 C C . PRO A 1 403 ? 19.568 -4.468 -15.128 1.00 86.38 403 PRO A C 1
ATOM 3231 O O . PRO A 1 403 ? 20.459 -4.530 -15.970 1.00 86.38 403 PRO A O 1
ATOM 3234 N N . THR A 1 404 ? 18.889 -5.550 -14.738 1.00 80.88 404 THR A N 1
ATOM 3235 C CA . THR A 1 404 ? 19.041 -6.889 -15.314 1.00 80.88 404 THR A CA 1
ATOM 3236 C C . THR A 1 404 ? 18.000 -7.193 -16.391 1.00 80.88 404 THR A C 1
ATOM 3238 O O . THR A 1 404 ? 18.061 -8.259 -17.011 1.00 80.88 404 THR A O 1
ATOM 3241 N N . ALA A 1 405 ? 17.060 -6.271 -16.639 1.00 84.38 405 ALA A N 1
ATOM 3242 C CA . ALA A 1 405 ? 16.096 -6.397 -17.720 1.00 84.38 405 ALA A CA 1
ATOM 3243 C C . ALA A 1 405 ? 16.800 -6.460 -19.083 1.00 84.38 405 ALA A C 1
ATOM 3245 O O . ALA A 1 405 ? 17.828 -5.824 -19.323 1.00 84.38 405 ALA A O 1
ATOM 3246 N N . ARG A 1 406 ? 16.221 -7.239 -19.999 1.00 84.25 406 ARG A N 1
ATOM 3247 C CA . ARG A 1 406 ? 16.656 -7.270 -21.399 1.00 84.25 406 ARG A CA 1
ATOM 3248 C C . ARG A 1 406 ? 16.430 -5.900 -22.048 1.00 84.25 406 ARG A C 1
ATOM 3250 O O . ARG A 1 406 ? 15.440 -5.236 -21.757 1.00 84.25 406 ARG A O 1
ATOM 3257 N N . ALA A 1 407 ? 17.331 -5.500 -22.944 1.00 82.12 407 ALA A N 1
ATOM 3258 C CA . ALA A 1 407 ? 17.263 -4.196 -23.609 1.00 82.12 407 ALA A CA 1
ATOM 3259 C C . ALA A 1 407 ? 15.999 -4.020 -24.474 1.00 82.12 407 ALA A C 1
ATOM 3261 O O . ALA A 1 407 ? 15.540 -2.901 -24.669 1.00 82.12 407 ALA A O 1
ATOM 3262 N N . ASP A 1 408 ? 15.439 -5.122 -24.972 1.00 85.81 408 ASP A N 1
ATOM 3263 C CA . ASP A 1 408 ? 14.215 -5.202 -25.770 1.00 85.81 408 ASP A CA 1
ATOM 3264 C C . ASP A 1 408 ? 12.984 -5.607 -24.936 1.00 85.81 408 ASP A C 1
ATOM 3266 O O . ASP A 1 408 ? 11.988 -6.080 -25.483 1.00 85.81 408 ASP A O 1
ATOM 3270 N N . ALA A 1 409 ? 13.037 -5.459 -23.605 1.00 87.38 409 ALA A N 1
ATOM 3271 C CA . ALA A 1 409 ? 11.882 -5.724 -22.754 1.00 87.38 409 ALA A CA 1
ATOM 3272 C C . ALA A 1 409 ? 10.705 -4.842 -23.204 1.00 87.38 409 ALA A C 1
ATOM 3274 O O . ALA A 1 409 ? 10.893 -3.639 -23.416 1.00 87.38 409 ALA A O 1
ATOM 3275 N N . PRO A 1 410 ? 9.483 -5.391 -23.321 1.00 90.69 410 PRO A N 1
ATOM 3276 C CA . PRO A 1 410 ? 8.326 -4.570 -23.635 1.00 90.69 410 PRO A CA 1
ATOM 3277 C C . PRO A 1 410 ? 8.049 -3.593 -22.481 1.00 90.69 410 PRO A C 1
ATOM 3279 O O . PRO A 1 410 ? 8.302 -3.924 -21.312 1.00 90.69 410 PRO A O 1
ATOM 3282 N N . PRO A 1 411 ? 7.533 -2.385 -22.760 1.00 92.88 411 PRO A N 1
ATOM 3283 C CA . PRO A 1 411 ? 7.047 -1.495 -21.715 1.00 92.88 411 PRO A CA 1
ATOM 3284 C C . PRO A 1 411 ? 5.976 -2.191 -20.870 1.00 92.88 411 PRO A C 1
ATOM 3286 O O . PRO A 1 411 ? 5.088 -2.865 -21.389 1.00 92.88 411 PRO A O 1
ATOM 3289 N N . ARG A 1 412 ? 6.053 -2.026 -19.549 1.00 95.56 412 ARG A N 1
ATOM 3290 C CA . ARG A 1 412 ? 5.032 -2.526 -18.628 1.00 95.56 412 ARG A CA 1
ATOM 3291 C C . ARG A 1 412 ? 3.684 -1.848 -18.888 1.00 95.56 412 ARG A C 1
ATOM 3293 O O . ARG A 1 412 ? 3.564 -0.628 -18.845 1.00 95.56 412 ARG A O 1
ATOM 3300 N N . GLU A 1 413 ? 2.636 -2.648 -19.003 1.00 97.06 413 GLU A N 1
ATOM 3301 C CA . GLU A 1 413 ? 1.258 -2.164 -18.963 1.00 97.06 413 GLU A CA 1
ATOM 3302 C C . GLU A 1 413 ? 0.630 -2.616 -17.650 1.00 97.06 413 GLU A C 1
ATOM 3304 O O . GLU A 1 413 ? 0.620 -3.805 -17.326 1.00 97.06 413 GLU A O 1
ATOM 3309 N N . SER A 1 414 ? 0.125 -1.671 -16.864 1.00 98.00 414 SER A N 1
ATOM 3310 C CA . SER A 1 414 ? -0.451 -1.980 -15.554 1.00 98.00 414 SER A CA 1
ATOM 3311 C C . SER A 1 414 ? -1.670 -1.132 -15.245 1.00 98.00 414 SER A C 1
ATOM 3313 O O . SER A 1 414 ? -1.808 -0.026 -15.766 1.00 98.00 414 SER A O 1
ATOM 3315 N N . ILE A 1 415 ? -2.521 -1.643 -14.363 1.00 98.06 415 ILE A N 1
ATOM 3316 C CA . ILE A 1 415 ? -3.642 -0.908 -13.787 1.00 98.06 415 ILE A CA 1
ATOM 3317 C C . ILE A 1 415 ? -3.547 -0.937 -12.266 1.00 98.06 415 ILE A C 1
ATOM 3319 O O . ILE A 1 415 ? -3.219 -1.962 -11.667 1.00 98.06 415 ILE A O 1
ATOM 3323 N N . GLU A 1 416 ? -3.854 0.193 -11.648 1.00 97.56 416 GLU A N 1
ATOM 3324 C CA . GLU A 1 416 ? -4.076 0.324 -10.216 1.00 97.56 416 GLU A CA 1
ATOM 3325 C C . GLU A 1 416 ? -5.544 0.643 -9.958 1.00 97.56 416 GLU A C 1
ATOM 3327 O O . GLU A 1 416 ? -6.085 1.564 -10.562 1.00 97.56 416 GLU A O 1
ATOM 3332 N N . VAL A 1 417 ? -6.179 -0.087 -9.048 1.00 98.00 417 VAL A N 1
ATOM 3333 C CA . VAL A 1 417 ? -7.532 0.187 -8.556 1.00 98.00 417 VAL A CA 1
ATOM 3334 C C . VAL A 1 417 ? -7.447 0.586 -7.091 1.00 98.00 417 VAL A C 1
ATOM 3336 O O . VAL A 1 417 ? -6.836 -0.119 -6.291 1.00 98.00 417 VAL A O 1
ATOM 3339 N N . ARG A 1 418 ? -8.070 1.709 -6.738 1.00 98.25 418 ARG A N 1
ATOM 3340 C CA . ARG A 1 418 ? -8.072 2.277 -5.386 1.00 98.25 418 ARG A CA 1
ATOM 3341 C C . ARG A 1 418 ? -9.438 2.093 -4.750 1.00 98.25 418 ARG A C 1
ATOM 3343 O O . ARG A 1 418 ? -10.463 2.441 -5.348 1.00 98.25 418 ARG A O 1
ATOM 3350 N N . ALA A 1 419 ? -9.449 1.550 -3.537 1.00 98.56 419 ALA A N 1
ATOM 3351 C CA . ALA A 1 419 ? -10.679 1.224 -2.837 1.00 98.56 419 ALA A CA 1
ATOM 3352 C C . ALA A 1 419 ? -10.627 1.565 -1.347 1.00 98.56 419 ALA A C 1
ATOM 3354 O O . ALA A 1 419 ? -9.588 1.441 -0.696 1.00 98.56 419 ALA A O 1
ATOM 3355 N N . ILE A 1 420 ? -11.791 1.924 -0.807 1.00 98.50 420 ILE A N 1
ATOM 3356 C CA . ILE A 1 420 ? -12.062 1.914 0.628 1.00 98.50 420 ILE A CA 1
ATOM 3357 C C . ILE A 1 420 ? -12.766 0.602 0.966 1.00 98.50 420 ILE A C 1
ATOM 3359 O O . ILE A 1 420 ? -13.823 0.282 0.420 1.00 98.50 420 ILE A O 1
ATOM 3363 N N . LEU A 1 421 ? -12.168 -0.167 1.864 1.00 98.56 421 LEU A N 1
ATOM 3364 C CA . LEU A 1 421 ? -12.737 -1.385 2.418 1.00 98.56 421 LEU A CA 1
ATOM 3365 C C . LEU A 1 421 ? -13.369 -1.084 3.767 1.00 98.56 421 LEU A C 1
ATOM 3367 O O . LEU A 1 421 ? -12.763 -0.401 4.592 1.00 98.56 421 LEU A O 1
ATOM 3371 N N . PHE A 1 422 ? -14.543 -1.654 4.006 1.00 98.19 422 PHE A N 1
ATOM 3372 C CA . PHE A 1 422 ? -15.281 -1.516 5.254 1.00 98.19 422 PHE A CA 1
ATOM 3373 C C . PHE A 1 422 ? -15.411 -2.878 5.927 1.00 98.19 422 PHE A C 1
ATOM 3375 O O . PHE A 1 422 ? -15.809 -3.862 5.298 1.00 98.19 422 PHE A O 1
ATOM 3382 N N . PHE A 1 423 ? -15.096 -2.919 7.216 1.00 96.88 423 PHE A N 1
ATOM 3383 C CA . PHE A 1 423 ? -15.151 -4.106 8.060 1.00 96.88 423 PHE A CA 1
ATOM 3384 C C . PHE A 1 423 ? -16.168 -3.862 9.176 1.00 96.88 423 PHE A C 1
ATOM 3386 O O . PHE A 1 423 ? -15.796 -3.592 10.317 1.00 96.88 423 PHE A O 1
ATOM 3393 N N . ALA A 1 424 ? -17.457 -3.942 8.834 1.00 89.50 424 ALA A N 1
ATOM 3394 C CA . ALA A 1 424 ? -18.552 -3.653 9.766 1.00 89.50 424 ALA A CA 1
ATOM 3395 C C . ALA A 1 424 ? -18.582 -4.620 10.966 1.00 89.50 424 ALA A C 1
ATOM 3397 O O . ALA A 1 424 ? -18.938 -4.236 12.075 1.00 89.50 424 ALA A O 1
ATOM 3398 N N . ASN A 1 425 ? -18.148 -5.866 10.752 1.00 87.38 425 ASN A N 1
ATOM 3399 C CA . ASN A 1 425 ? -18.111 -6.924 11.766 1.00 87.38 425 ASN A CA 1
ATOM 3400 C C . ASN A 1 425 ? -16.733 -7.042 12.442 1.00 87.38 425 ASN A C 1
ATOM 3402 O O . ASN A 1 425 ? -16.323 -8.133 12.829 1.00 87.38 425 ASN A O 1
ATOM 3406 N N . HIS A 1 426 ? -15.965 -5.953 12.508 1.00 87.75 426 HIS A N 1
ATOM 3407 C CA . HIS A 1 426 ? -14.648 -5.974 13.137 1.00 87.75 426 HIS A CA 1
ATOM 3408 C C . HIS A 1 426 ? -14.763 -6.309 14.634 1.00 87.75 426 HIS A C 1
ATOM 3410 O O . HIS A 1 426 ? -15.387 -5.572 15.396 1.00 87.75 426 HIS A O 1
ATOM 3416 N N . GLU A 1 427 ? -14.137 -7.412 15.052 1.00 77.94 427 GLU A N 1
ATOM 3417 C CA . GLU A 1 427 ? -14.037 -7.848 16.451 1.00 77.94 427 GLU A CA 1
ATOM 3418 C C . GLU A 1 427 ? -13.005 -6.985 17.199 1.00 77.94 427 GLU A C 1
ATOM 3420 O O . GLU A 1 427 ? -11.884 -7.401 17.482 1.00 77.94 427 GLU A O 1
ATOM 3425 N N . GLY A 1 428 ? -13.349 -5.727 17.454 1.00 76.75 428 GLY A N 1
ATOM 3426 C CA . GLY A 1 428 ? -12.466 -4.751 18.084 1.00 76.75 428 GLY A CA 1
ATOM 3427 C C . GLY A 1 428 ? -13.185 -3.432 18.359 1.00 76.75 428 GLY A C 1
ATOM 3428 O O . GLY A 1 428 ? -14.359 -3.283 18.005 1.00 76.75 428 GLY A O 1
ATOM 3429 N N . PRO A 1 429 ? -12.519 -2.459 19.009 1.00 84.25 429 PRO A N 1
ATOM 3430 C CA . PRO A 1 429 ? -13.084 -1.124 19.137 1.00 84.25 429 PRO A CA 1
ATOM 3431 C C . PRO A 1 429 ? -13.345 -0.529 17.749 1.00 84.25 429 PRO A C 1
ATOM 3433 O O . PRO A 1 429 ? -12.640 -0.825 16.783 1.00 84.25 429 PRO A O 1
ATOM 3436 N N . ASN A 1 430 ? -14.346 0.345 17.648 1.00 87.44 430 ASN A N 1
ATOM 3437 C CA . ASN A 1 430 ? -14.535 1.127 16.435 1.00 87.44 430 ASN A CA 1
ATOM 3438 C C . ASN A 1 430 ? -13.299 2.008 16.209 1.00 87.44 430 ASN A C 1
ATOM 3440 O O . ASN A 1 430 ? -12.963 2.839 17.051 1.00 87.44 430 ASN A O 1
ATOM 3444 N N . THR A 1 431 ? -12.645 1.825 15.069 1.00 91.19 431 THR A N 1
ATOM 3445 C CA . THR A 1 431 ? -11.487 2.614 14.637 1.00 91.19 431 THR A CA 1
ATOM 3446 C C . THR A 1 431 ? -11.837 3.567 13.498 1.00 91.19 431 THR A C 1
ATOM 3448 O O . THR A 1 431 ? -11.004 4.380 13.106 1.00 91.19 431 THR A O 1
ATOM 3451 N N . CYS A 1 432 ? -13.063 3.505 12.967 1.00 88.00 432 CYS A N 1
ATOM 3452 C CA . CYS A 1 432 ? -13.515 4.453 11.958 1.00 88.00 432 CYS A CA 1
ATOM 3453 C C . CYS A 1 432 ? -13.599 5.881 12.534 1.00 88.00 432 CYS A C 1
ATOM 3455 O O . CYS A 1 432 ? -13.962 6.050 13.704 1.00 88.00 432 CYS A O 1
ATOM 3457 N N . PRO A 1 433 ? -13.312 6.916 11.724 1.00 85.44 433 PRO A N 1
ATOM 3458 C CA . PRO A 1 433 ? -13.430 8.300 12.142 1.00 85.44 433 PRO A CA 1
ATOM 3459 C C . PRO A 1 433 ? -14.854 8.626 12.576 1.00 85.44 433 PRO A C 1
ATOM 3461 O O . PRO A 1 433 ? -15.831 8.119 12.026 1.00 85.44 433 PRO A O 1
ATOM 3464 N N . VAL A 1 434 ? -14.978 9.537 13.535 1.00 78.38 434 VAL A N 1
ATOM 3465 C CA . VAL A 1 434 ? -16.286 10.072 13.912 1.00 78.38 434 VAL A CA 1
ATOM 3466 C C . VAL A 1 434 ? -16.816 10.900 12.743 1.00 78.38 434 VAL A C 1
ATOM 3468 O O . VAL A 1 434 ? -16.119 11.787 12.233 1.00 78.38 434 VAL A O 1
ATOM 3471 N N . LEU A 1 435 ? -18.030 10.580 12.296 1.00 73.38 435 LEU A N 1
ATOM 3472 C CA . LEU A 1 435 ? -18.748 11.411 11.339 1.00 73.38 435 LEU A CA 1
ATOM 3473 C C . LEU A 1 435 ? -19.212 12.686 12.050 1.00 73.38 435 LEU A C 1
ATOM 3475 O O . LEU A 1 435 ? -19.655 12.596 13.198 1.00 73.38 435 LEU A O 1
ATOM 3479 N N . PRO A 1 436 ? -19.108 13.862 11.405 1.00 60.59 436 PRO A N 1
ATOM 3480 C CA . PRO A 1 436 ? -19.791 15.052 11.891 1.00 60.59 436 PRO A CA 1
ATOM 3481 C C . PRO A 1 436 ? -21.261 14.703 12.130 1.00 60.59 436 PRO A C 1
ATOM 3483 O O . PRO A 1 436 ? -21.850 13.977 11.326 1.00 60.59 436 PRO A O 1
ATOM 3486 N N . ALA A 1 437 ? -21.838 15.173 13.237 1.00 51.81 437 ALA A N 1
ATOM 3487 C CA . ALA A 1 437 ? -23.283 15.105 13.400 1.00 51.81 437 ALA A CA 1
ATOM 3488 C C . ALA A 1 437 ? -23.920 15.778 12.176 1.00 51.81 437 ALA A C 1
ATOM 3490 O O . ALA A 1 437 ? -23.414 16.806 11.722 1.00 51.81 437 ALA A O 1
ATOM 3491 N N . GLU A 1 438 ? -24.964 15.174 11.608 1.00 42.16 438 GLU A N 1
ATOM 3492 C CA . GLU A 1 438 ? -25.716 15.813 10.530 1.00 42.16 438 GLU A CA 1
ATOM 3493 C C . GLU A 1 438 ? -26.122 17.214 11.009 1.00 42.16 438 GLU A C 1
ATOM 3495 O O . GLU A 1 438 ? -26.764 17.346 12.056 1.00 42.16 438 GLU A O 1
ATOM 3500 N N . GLU A 1 439 ? -25.707 18.259 10.285 1.00 35.25 439 GLU A N 1
ATOM 3501 C CA . GLU A 1 439 ? -26.221 19.614 10.486 1.00 35.25 439 GLU A CA 1
ATOM 3502 C C . GLU A 1 439 ? -27.731 19.560 10.222 1.00 35.25 439 GLU A C 1
ATOM 3504 O O . GLU A 1 439 ? -28.187 19.581 9.080 1.00 35.25 439 GLU A O 1
ATOM 3509 N N . GLY A 1 440 ? -28.503 19.366 11.294 1.00 38.12 440 GLY A N 1
ATOM 3510 C CA . GLY A 1 440 ? -29.930 19.060 11.223 1.00 38.12 440 GLY A CA 1
ATOM 3511 C C . GLY A 1 440 ? -30.470 18.177 12.353 1.00 38.12 440 GLY A C 1
ATOM 3512 O O . GLY A 1 440 ? -31.686 18.128 12.526 1.00 38.12 440 GLY A O 1
ATOM 3513 N N . ALA A 1 441 ? -29.623 17.529 13.161 1.00 35.31 441 ALA A N 1
ATOM 3514 C CA . ALA A 1 441 ? -30.079 16.909 14.406 1.00 35.31 441 ALA A CA 1
ATOM 3515 C C . ALA A 1 441 ? -30.239 17.992 15.488 1.00 35.31 441 ALA A C 1
ATOM 3517 O O . ALA A 1 441 ? -29.277 18.613 15.932 1.00 35.31 441 ALA A O 1
ATOM 3518 N N . THR A 1 442 ? -31.490 18.270 15.830 1.00 36.47 442 THR A N 1
ATOM 3519 C CA . THR A 1 442 ? -31.941 19.324 16.739 1.00 36.47 442 THR A CA 1
ATOM 3520 C C . THR A 1 442 ? -31.362 19.202 18.148 1.00 36.47 442 THR A C 1
ATOM 3522 O O . THR A 1 442 ? -31.559 18.176 18.790 1.00 36.47 442 THR A O 1
ATOM 3525 N N . ASP A 1 443 ? -30.746 20.300 18.594 1.00 43.00 443 ASP A N 1
ATOM 3526 C CA . ASP A 1 443 ? -30.577 20.793 19.969 1.00 43.00 443 ASP A CA 1
ATOM 3527 C C . ASP A 1 443 ? -31.111 19.892 21.096 1.00 43.00 443 ASP A C 1
ATOM 3529 O O . ASP A 1 443 ? -32.259 19.991 21.530 1.00 43.00 443 ASP A O 1
ATOM 3533 N N . ASP A 1 444 ? -30.222 19.057 21.617 1.00 42.25 444 ASP A N 1
ATOM 3534 C CA . ASP A 1 444 ? -30.299 18.433 22.927 1.00 42.25 444 ASP A CA 1
ATOM 3535 C C . ASP A 1 444 ? -29.241 19.028 23.874 1.00 42.25 444 ASP A C 1
ATOM 3537 O O . ASP A 1 444 ? -28.544 18.297 24.569 1.00 42.25 444 ASP A O 1
ATOM 3541 N N . GLY A 1 445 ? -29.086 20.365 23.906 1.00 58.97 445 GLY A N 1
ATOM 3542 C CA . GLY A 1 445 ? -28.409 21.121 24.981 1.00 58.97 445 GLY A CA 1
ATOM 3543 C C . GLY A 1 445 ? -26.925 20.802 25.252 1.00 58.97 445 GLY A C 1
ATOM 3544 O O . GLY A 1 445 ? -26.293 21.433 26.107 1.00 58.97 445 GLY A O 1
ATOM 3545 N N . CYS A 1 446 ? -26.353 19.834 24.538 1.00 65.44 446 CYS A N 1
ATOM 3546 C CA . CYS A 1 446 ? -25.019 19.298 24.728 1.00 65.44 446 CYS A CA 1
ATOM 3547 C C . CYS A 1 446 ? -24.127 19.681 23.545 1.00 65.44 446 CYS A C 1
ATOM 3549 O O . CYS A 1 446 ? -24.199 19.107 22.462 1.00 65.44 446 CYS A O 1
ATOM 3551 N N . ASP A 1 447 ? -23.214 20.618 23.786 1.00 83.12 447 ASP A N 1
ATOM 3552 C CA . ASP A 1 447 ? -22.108 20.927 22.880 1.00 83.12 447 ASP A CA 1
ATOM 3553 C C . ASP A 1 447 ? -21.111 19.750 22.848 1.00 83.12 447 ASP A C 1
ATOM 3555 O O . ASP A 1 447 ? -20.202 19.637 23.675 1.00 83.12 447 ASP A O 1
ATOM 3559 N N . GLU A 1 448 ? -21.322 18.822 21.912 1.00 81.81 448 GLU A N 1
ATOM 3560 C CA . GLU A 1 448 ? -20.535 17.590 21.759 1.00 81.81 448 GLU A CA 1
ATOM 3561 C C . GLU A 1 448 ? -19.061 17.877 21.410 1.00 81.81 448 GLU A C 1
ATOM 3563 O O . GLU A 1 448 ? -18.166 17.123 21.808 1.00 81.81 448 GLU A O 1
ATOM 3568 N N . ALA A 1 449 ? -18.773 18.974 20.700 1.00 81.19 449 ALA A N 1
ATOM 3569 C CA . ALA A 1 449 ? -17.403 19.375 20.379 1.00 81.19 449 ALA A CA 1
ATOM 3570 C C . ALA A 1 449 ? -16.656 19.791 21.652 1.00 81.19 449 ALA A C 1
ATOM 3572 O O . ALA A 1 449 ? -15.562 19.292 21.943 1.00 81.19 449 ALA A O 1
ATOM 3573 N N . ARG A 1 450 ? -17.301 20.626 22.467 1.00 82.94 450 ARG A N 1
ATOM 3574 C CA . ARG A 1 450 ? -16.783 21.041 23.768 1.00 82.94 450 ARG A CA 1
ATOM 3575 C C . ARG A 1 450 ? -16.681 19.879 24.753 1.00 82.94 450 ARG A C 1
ATOM 3577 O O . ARG A 1 450 ? -15.718 19.817 25.519 1.00 82.94 450 ARG A O 1
ATOM 3584 N N . ALA A 1 451 ? -17.608 18.920 24.699 1.00 86.69 451 ALA A N 1
ATOM 3585 C CA . ALA A 1 451 ? -17.542 17.706 25.508 1.00 86.69 451 ALA A CA 1
ATOM 3586 C C . ALA A 1 451 ? -16.298 16.859 25.179 1.00 86.69 451 ALA A C 1
ATOM 3588 O O . ALA A 1 451 ? -15.623 16.371 26.086 1.00 86.69 451 ALA A O 1
ATOM 3589 N N . ARG A 1 452 ? -15.943 16.718 23.893 1.00 85.88 452 ARG A N 1
ATOM 3590 C CA . ARG A 1 452 ? -14.744 15.978 23.447 1.00 85.88 452 ARG A CA 1
ATOM 3591 C C . ARG A 1 452 ? -13.442 16.661 23.855 1.00 85.88 452 ARG A C 1
ATOM 3593 O O . ARG A 1 452 ? -12.508 15.991 24.307 1.00 85.88 452 ARG A O 1
ATOM 3600 N N . GLU A 1 453 ? -13.377 17.985 23.732 1.00 86.81 453 GLU A N 1
ATOM 3601 C CA . GLU A 1 453 ? -12.219 18.755 24.193 1.00 86.81 453 GLU A CA 1
ATOM 3602 C C . GLU A 1 453 ? -12.053 18.637 25.717 1.00 86.81 453 GLU A C 1
ATOM 3604 O O . GLU A 1 453 ? -10.963 18.328 26.210 1.00 86.81 453 GLU A O 1
ATOM 3609 N N . GLY A 1 454 ? -13.152 18.797 26.461 1.00 86.56 454 GLY A N 1
ATOM 3610 C CA . GLY A 1 454 ? -13.189 18.614 27.909 1.00 86.56 454 GLY A CA 1
ATOM 3611 C C . GLY A 1 454 ? -12.763 17.210 28.337 1.00 86.56 454 GLY A C 1
ATOM 3612 O O . GLY A 1 454 ? -11.965 17.072 29.260 1.00 86.56 454 GLY A O 1
ATOM 3613 N N . ALA A 1 455 ? -13.204 16.167 27.627 1.00 87.94 455 ALA A N 1
ATOM 3614 C CA . ALA A 1 455 ? -12.829 14.780 27.904 1.00 87.94 455 ALA A CA 1
ATOM 3615 C C . ALA A 1 455 ? -11.315 14.538 27.799 1.00 87.94 455 ALA A C 1
ATOM 3617 O O . ALA A 1 455 ? -10.719 13.882 28.656 1.00 87.94 455 ALA A O 1
ATOM 3618 N N . THR A 1 456 ? -10.671 15.121 26.785 1.00 86.69 456 THR A N 1
ATOM 3619 C CA . THR A 1 456 ? -9.213 15.029 26.604 1.00 86.69 456 THR A CA 1
ATOM 3620 C C . THR A 1 456 ? -8.469 15.701 27.761 1.00 86.69 456 THR A C 1
ATOM 3622 O O . THR A 1 456 ? -7.500 15.156 28.297 1.00 86.69 456 THR A O 1
ATOM 3625 N N . LYS A 1 457 ? -8.944 16.872 28.199 1.00 88.50 457 LYS A N 1
ATOM 3626 C CA . LYS A 1 457 ? -8.355 17.611 29.326 1.00 88.50 457 LYS A CA 1
ATOM 3627 C C . LYS A 1 457 ? -8.582 16.904 30.664 1.00 88.50 457 LYS A C 1
ATOM 3629 O O . LYS A 1 457 ? -7.655 16.839 31.470 1.00 88.50 457 LYS A O 1
ATOM 3634 N N . LEU A 1 458 ? -9.761 16.314 30.875 1.00 87.75 458 LEU A N 1
ATOM 3635 C CA . LEU A 1 458 ? -10.066 15.461 32.029 1.00 87.75 458 LEU A CA 1
ATOM 3636 C C . LEU A 1 458 ? -9.094 14.275 32.115 1.00 87.75 458 LEU A C 1
ATOM 3638 O O . LEU A 1 458 ? -8.539 14.006 33.181 1.00 87.75 458 LEU A O 1
ATOM 3642 N N . ALA A 1 459 ? -8.804 13.627 30.984 1.00 85.06 459 ALA A N 1
ATOM 3643 C CA . ALA A 1 459 ? -7.825 12.543 30.914 1.00 85.06 459 ALA A CA 1
ATOM 3644 C C . ALA A 1 459 ? -6.401 12.974 31.280 1.00 85.06 459 ALA A C 1
ATOM 3646 O O . ALA A 1 459 ? -5.721 12.305 32.072 1.00 85.06 459 ALA A O 1
ATOM 3647 N N . GLY A 1 460 ? -5.972 14.128 30.769 1.00 83.25 460 GLY A N 1
ATOM 3648 C CA . GLY A 1 460 ? -4.704 14.740 31.156 1.00 83.25 460 GLY A CA 1
ATOM 3649 C C . GLY A 1 460 ? -4.639 15.051 32.655 1.00 83.25 460 GLY A C 1
ATOM 3650 O O . GLY A 1 460 ? -3.645 14.728 33.306 1.00 83.25 460 GLY A O 1
ATOM 3651 N N . ALA A 1 461 ? -5.712 15.606 33.224 1.00 85.81 461 ALA A N 1
ATOM 3652 C CA . ALA A 1 461 ? -5.786 15.962 34.639 1.00 85.81 461 ALA A CA 1
ATOM 3653 C C . ALA A 1 461 ? -5.671 14.734 35.556 1.00 85.81 461 ALA A C 1
ATOM 3655 O O . ALA A 1 461 ? -4.872 14.739 36.494 1.00 85.81 461 ALA A O 1
ATOM 3656 N N . CYS A 1 462 ? -6.394 13.650 35.265 1.00 83.75 462 CYS A N 1
ATOM 3657 C CA . CYS A 1 462 ? -6.285 12.417 36.044 1.00 83.75 462 CYS A CA 1
ATOM 3658 C C . CYS A 1 462 ? -4.886 11.789 35.949 1.00 83.75 462 CYS A C 1
ATOM 3660 O O . CYS A 1 462 ? -4.342 11.340 36.960 1.00 83.75 462 CYS A O 1
ATOM 3662 N N . THR A 1 463 ? -4.269 11.812 34.764 1.00 84.25 463 THR A N 1
ATOM 3663 C CA . THR A 1 463 ? -2.891 11.329 34.567 1.00 84.25 463 THR A CA 1
ATOM 3664 C C . THR A 1 463 ? -1.892 12.156 35.379 1.00 84.25 463 THR A C 1
ATOM 3666 O O . THR A 1 463 ? -1.019 11.604 36.054 1.00 84.25 463 THR A O 1
ATOM 3669 N N . PHE A 1 464 ? -2.053 13.481 35.385 1.00 84.62 464 PHE A N 1
ATOM 3670 C CA . PHE A 1 464 ? -1.236 14.392 36.181 1.00 84.62 464 PHE A CA 1
ATOM 3671 C C . PHE A 1 464 ? -1.366 14.107 37.684 1.00 84.62 464 PHE A C 1
ATOM 3673 O O . PHE A 1 464 ? -0.354 13.887 38.353 1.00 84.62 464 PHE A O 1
ATOM 3680 N N . VAL A 1 465 ? -2.598 14.018 38.201 1.00 85.81 465 VAL A N 1
ATOM 3681 C CA . VAL A 1 465 ? -2.883 13.674 39.606 1.00 85.81 465 VAL A CA 1
ATOM 3682 C C . VAL A 1 465 ? -2.273 12.321 39.968 1.00 85.81 465 VAL A C 1
ATOM 3684 O O . VAL A 1 465 ? -1.653 12.187 41.022 1.00 85.81 465 VAL A O 1
ATOM 3687 N N . LYS A 1 466 ? -2.375 11.323 39.082 1.00 81.50 466 LYS A N 1
ATOM 3688 C CA . LYS A 1 466 ? -1.730 10.022 39.274 1.00 81.50 466 LYS A CA 1
ATOM 3689 C C . LYS A 1 466 ? -0.217 10.186 39.393 1.00 81.50 466 LYS A C 1
ATOM 3691 O O . LYS A 1 466 ? 0.368 9.651 40.325 1.00 81.50 466 LYS A O 1
ATOM 3696 N N . SER A 1 467 ? 0.433 10.943 38.519 1.00 80.62 467 SER A N 1
ATOM 3697 C CA . SER A 1 467 ? 1.895 11.102 38.541 1.00 80.62 467 SER A CA 1
ATOM 3698 C C . SER A 1 467 ? 2.447 11.942 39.707 1.00 80.62 467 SER A C 1
ATOM 3700 O O . SER A 1 467 ? 3.647 11.888 39.969 1.00 80.62 467 SER A O 1
ATOM 3702 N N . ASN A 1 468 ? 1.604 12.686 40.437 1.00 85.00 468 ASN A N 1
ATOM 3703 C CA . ASN A 1 468 ? 2.044 13.628 41.466 1.00 85.00 468 ASN A CA 1
ATOM 3704 C C . ASN A 1 468 ? 1.483 13.283 42.857 1.00 85.00 468 ASN A C 1
ATOM 3706 O O . ASN A 1 468 ? 0.296 13.452 43.130 1.00 85.00 468 ASN A O 1
ATOM 3710 N N . ALA A 1 469 ? 2.357 12.848 43.771 1.00 79.81 469 ALA A N 1
ATOM 3711 C CA . ALA A 1 469 ? 1.976 12.368 45.102 1.00 79.81 469 ALA A CA 1
ATOM 3712 C C . ALA A 1 469 ? 1.215 13.403 45.955 1.00 79.81 469 ALA A C 1
ATOM 3714 O O . ALA A 1 469 ? 0.302 13.032 46.694 1.00 79.81 469 ALA A O 1
ATOM 3715 N N . MET A 1 470 ? 1.549 14.693 45.832 1.00 84.69 470 MET A N 1
ATOM 3716 C CA . MET A 1 470 ? 0.889 15.766 46.582 1.00 84.69 470 MET A CA 1
ATOM 3717 C C . MET A 1 470 ? -0.557 15.961 46.110 1.00 84.69 470 MET A C 1
ATOM 3719 O O . MET A 1 470 ? -1.482 15.971 46.923 1.00 84.69 470 MET A O 1
ATOM 3723 N N . TYR A 1 471 ? -0.766 16.068 44.794 1.00 82.94 471 TYR A N 1
ATOM 3724 C CA . TYR A 1 471 ? -2.107 16.210 44.218 1.00 82.94 471 TYR A CA 1
ATOM 3725 C C . TYR A 1 471 ? -2.935 14.935 44.383 1.00 82.94 471 TYR A C 1
ATOM 3727 O O . TYR A 1 471 ? -4.132 15.022 44.649 1.00 82.94 471 TYR A O 1
ATOM 3735 N N . ARG A 1 472 ? -2.306 13.754 44.327 1.00 85.00 472 ARG A N 1
ATOM 3736 C CA . ARG A 1 472 ? -2.962 12.479 44.637 1.00 85.00 472 ARG A CA 1
ATOM 3737 C C . ARG A 1 472 ? -3.534 12.468 46.056 1.00 85.00 472 ARG A C 1
ATOM 3739 O O . ARG A 1 472 ? -4.712 12.171 46.221 1.00 85.00 472 ARG A O 1
ATOM 3746 N N . ALA A 1 473 ? -2.740 12.839 47.063 1.00 79.88 473 ALA A N 1
ATOM 3747 C CA . ALA A 1 473 ? -3.201 12.902 48.453 1.00 79.88 473 ALA A CA 1
ATOM 3748 C C . ALA A 1 473 ? -4.329 13.933 48.645 1.00 79.88 473 ALA A C 1
ATOM 3750 O O . ALA A 1 473 ? -5.278 13.697 49.394 1.00 79.88 473 ALA A O 1
ATOM 3751 N N . MET A 1 474 ? -4.262 15.065 47.936 1.00 82.88 474 MET A N 1
ATOM 3752 C CA . MET A 1 474 ? -5.319 16.077 47.944 1.00 82.88 474 MET A CA 1
ATOM 3753 C C . MET A 1 474 ? -6.630 15.539 47.356 1.00 82.88 474 MET A C 1
ATOM 3755 O O . MET A 1 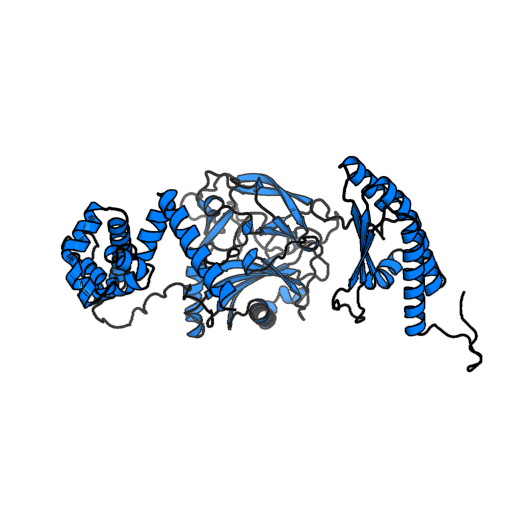474 ? -7.678 15.701 47.978 1.00 82.88 474 MET A O 1
ATOM 3759 N N . VAL A 1 475 ? -6.584 14.875 46.200 1.00 86.44 475 VAL A N 1
ATOM 3760 C CA . VAL A 1 475 ? -7.766 14.291 45.543 1.00 86.44 475 VAL A CA 1
ATOM 3761 C C . VAL A 1 475 ? -8.354 13.156 46.380 1.00 86.44 475 VAL A C 1
ATOM 3763 O O . VAL A 1 475 ? -9.559 13.137 46.615 1.00 86.44 475 VAL A O 1
ATOM 3766 N N . GLN A 1 476 ? -7.511 12.281 46.936 1.00 85.19 476 GLN A N 1
ATOM 3767 C CA . GLN A 1 476 ? -7.936 11.256 47.893 1.00 85.19 476 GLN A CA 1
ATOM 3768 C C . GLN A 1 476 ? -8.646 11.862 49.107 1.00 85.19 476 GLN A C 1
ATOM 3770 O O . GLN A 1 476 ? -9.646 11.324 49.561 1.00 85.19 476 GLN A O 1
ATOM 3775 N N . LYS A 1 477 ? -8.164 12.986 49.646 1.00 85.38 477 LYS A N 1
ATOM 3776 C CA . LYS A 1 477 ? -8.798 13.628 50.803 1.00 85.38 477 LYS A CA 1
ATOM 3777 C C . LYS A 1 477 ? -10.178 14.207 50.473 1.00 85.38 477 LYS A C 1
ATOM 3779 O O . LYS A 1 477 ? -11.075 14.095 51.302 1.00 85.38 477 LYS A O 1
ATOM 3784 N N . HIS A 1 478 ? -10.340 14.835 49.308 1.00 84.69 478 HIS A N 1
ATOM 3785 C CA . HIS A 1 478 ? -11.555 15.595 48.983 1.00 84.69 478 HIS A CA 1
ATOM 3786 C C . HIS A 1 478 ? -12.619 14.789 48.232 1.00 84.69 478 HIS A C 1
ATOM 3788 O O . HIS A 1 478 ? -13.788 15.119 48.357 1.00 84.69 478 HIS A O 1
ATOM 3794 N N . MET A 1 479 ? -12.239 13.743 47.490 1.00 90.62 479 MET A N 1
ATOM 3795 C CA . MET A 1 479 ? -13.152 12.993 46.608 1.00 90.62 479 MET A CA 1
ATOM 3796 C C . MET A 1 479 ? -13.342 11.527 47.031 1.00 90.62 479 MET A C 1
ATOM 3798 O O . MET A 1 479 ? -13.881 10.720 46.276 1.00 90.62 479 MET A O 1
ATOM 3802 N N . LYS A 1 480 ? -12.891 11.141 48.235 1.00 84.69 480 LYS A N 1
ATOM 3803 C CA . LYS A 1 480 ? -13.038 9.761 48.734 1.00 84.69 480 LYS A CA 1
ATOM 3804 C C . LYS A 1 480 ? -14.499 9.351 48.917 1.00 84.69 480 LYS A C 1
ATOM 3806 O O . LYS A 1 480 ? -14.844 8.237 48.549 1.00 84.69 480 LYS A O 1
ATOM 3811 N N . ALA A 1 481 ? -15.348 10.238 49.434 1.00 83.19 481 ALA A N 1
ATOM 3812 C CA . ALA A 1 481 ? -16.773 9.950 49.599 1.00 83.19 481 ALA A CA 1
ATOM 3813 C C . ALA A 1 481 ? -17.483 9.774 48.242 1.00 83.19 481 ALA A C 1
ATOM 3815 O O . ALA A 1 481 ? -18.287 8.857 48.079 1.00 83.19 481 ALA A O 1
ATOM 3816 N N . ASP A 1 482 ? -17.139 10.598 47.245 1.00 86.94 482 ASP A N 1
ATOM 3817 C CA . ASP A 1 482 ? -17.663 10.475 45.878 1.00 86.94 482 ASP A CA 1
ATOM 3818 C C . ASP A 1 482 ? -17.229 9.152 45.232 1.00 86.94 482 ASP A C 1
ATOM 3820 O O . ASP A 1 482 ? -18.031 8.458 44.607 1.00 86.94 482 ASP A O 1
ATOM 3824 N N . TYR A 1 483 ? -15.970 8.753 45.441 1.00 85.12 483 TYR A N 1
ATOM 3825 C CA . TYR A 1 483 ? -15.463 7.463 44.980 1.00 85.12 483 TYR A CA 1
ATOM 3826 C C . TYR A 1 483 ? -16.157 6.276 45.668 1.00 85.12 483 TYR A C 1
ATOM 3828 O O . TYR A 1 483 ? -16.546 5.322 45.001 1.00 85.12 483 TYR A O 1
ATOM 3836 N N . GLU A 1 484 ? -16.347 6.319 46.989 1.00 79.69 484 GLU A N 1
ATOM 3837 C CA . GLU A 1 484 ? -16.990 5.233 47.746 1.00 79.69 484 GLU A CA 1
ATOM 3838 C C . GLU A 1 484 ? -18.473 5.053 47.382 1.00 79.69 484 GLU A C 1
ATOM 3840 O O . GLU A 1 484 ? -18.991 3.939 47.448 1.00 79.69 484 GLU A O 1
ATOM 3845 N N . THR A 1 485 ? -19.150 6.125 46.961 1.00 78.31 485 THR A N 1
ATOM 3846 C CA . THR A 1 485 ? -20.579 6.104 46.611 1.00 78.31 485 THR A CA 1
ATOM 3847 C C . THR A 1 485 ? -20.847 5.863 45.124 1.00 78.31 485 THR A C 1
ATOM 3849 O O . THR A 1 485 ? -21.821 5.191 44.789 1.00 78.31 485 THR A O 1
ATOM 3852 N N . GLY A 1 486 ? -20.000 6.374 44.224 1.00 74.62 486 GLY A N 1
ATOM 3853 C CA . GLY A 1 486 ? -20.234 6.340 42.774 1.00 74.62 486 GLY A CA 1
ATOM 3854 C C . GLY A 1 486 ? -19.041 5.890 41.921 1.00 74.62 486 GLY A C 1
ATOM 3855 O O . GLY A 1 486 ? -19.104 5.956 40.689 1.00 74.62 486 GLY A O 1
ATOM 3856 N N . GLY A 1 487 ? -17.965 5.410 42.547 1.00 83.25 487 GLY A N 1
ATOM 3857 C CA . GLY A 1 487 ? -16.791 4.837 41.888 1.00 83.25 487 GLY A CA 1
ATOM 3858 C C . GLY A 1 487 ? -15.998 5.828 41.033 1.00 83.25 487 GLY A C 1
ATOM 3859 O O . GLY A 1 487 ? -16.112 7.047 41.155 1.00 83.25 487 GLY A O 1
ATOM 3860 N N . ALA A 1 488 ? -15.187 5.289 40.120 1.00 82.44 488 ALA A N 1
ATOM 3861 C CA . ALA A 1 488 ? -14.324 6.063 39.228 1.00 82.44 488 ALA A CA 1
ATOM 3862 C C . ALA A 1 488 ? -15.059 7.149 38.415 1.00 82.44 488 ALA A C 1
ATOM 3864 O O . ALA A 1 488 ? -14.526 8.238 38.206 1.00 82.44 488 ALA A O 1
ATOM 3865 N N . LEU A 1 489 ? -16.291 6.876 37.972 1.00 83.62 489 LEU A N 1
ATOM 3866 C CA . LEU A 1 489 ? -17.061 7.824 37.166 1.00 83.62 489 LEU A CA 1
ATOM 3867 C C . LEU A 1 489 ? -17.527 9.037 37.985 1.00 83.62 489 LEU A C 1
ATOM 3869 O O . LEU A 1 489 ? -17.516 10.151 37.469 1.00 83.62 489 LEU A O 1
ATOM 3873 N N . ALA A 1 490 ? -17.884 8.854 39.261 1.00 86.00 490 ALA A N 1
ATOM 3874 C CA . ALA A 1 490 ? -18.248 9.968 40.140 1.00 86.00 490 ALA A CA 1
ATOM 3875 C C . ALA A 1 490 ? -17.072 10.925 40.375 1.00 86.00 490 ALA A C 1
ATOM 3877 O O . ALA A 1 490 ? -17.249 12.142 40.356 1.00 86.00 490 ALA A O 1
ATOM 3878 N N . VAL A 1 491 ? -15.856 10.387 40.485 1.00 87.31 491 VAL A N 1
ATOM 3879 C CA . VAL A 1 491 ? -14.636 11.199 40.585 1.00 87.31 491 VAL A CA 1
ATOM 3880 C C . VAL A 1 491 ? -14.419 12.023 39.314 1.00 87.31 491 VAL A C 1
ATOM 3882 O O . VAL A 1 491 ? -14.149 13.218 39.395 1.00 87.31 491 VAL A O 1
ATOM 3885 N N . ILE A 1 492 ? -14.578 11.425 38.129 1.00 88.56 492 ILE A N 1
ATOM 3886 C CA . ILE A 1 492 ? -14.414 12.143 36.852 1.00 88.56 492 ILE A CA 1
ATOM 3887 C C . ILE A 1 492 ? -15.482 13.230 36.686 1.00 88.56 492 ILE A C 1
ATOM 3889 O O . ILE A 1 492 ? -15.153 14.337 36.265 1.00 88.56 492 ILE A O 1
ATOM 3893 N N . ARG A 1 493 ? -16.738 12.956 37.063 1.00 90.94 493 ARG A N 1
ATOM 3894 C CA . ARG A 1 493 ? -17.805 13.972 37.089 1.00 90.94 493 ARG A CA 1
ATOM 3895 C C . ARG A 1 493 ? -17.426 15.155 37.977 1.00 90.94 493 ARG A C 1
ATOM 3897 O O . ARG A 1 493 ? -17.595 16.297 37.567 1.00 90.94 493 ARG A O 1
ATOM 3904 N N . LYS A 1 494 ? -16.810 14.893 39.133 1.00 90.38 494 LYS A N 1
ATOM 3905 C CA . LYS A 1 494 ? -16.329 15.948 40.031 1.00 90.38 494 LYS A CA 1
ATOM 3906 C C . LYS A 1 494 ? -15.206 16.789 39.420 1.00 90.38 494 LYS A C 1
ATOM 3908 O O . LYS A 1 494 ? -15.159 17.995 39.640 1.00 90.38 494 LYS A O 1
ATOM 3913 N N . PHE A 1 495 ? -14.327 16.195 38.612 1.00 89.50 495 PHE A N 1
ATOM 3914 C CA . PHE A 1 495 ? -13.375 16.974 37.814 1.00 89.50 495 PHE A CA 1
ATOM 3915 C C . PHE A 1 495 ? -14.072 17.791 36.715 1.00 89.50 495 PHE A C 1
ATOM 3917 O O . PHE A 1 495 ? -13.673 18.926 36.465 1.00 89.50 495 PHE A O 1
ATOM 3924 N N . ALA A 1 496 ? -15.119 17.251 36.084 1.00 89.31 496 ALA A N 1
ATOM 3925 C CA . ALA A 1 496 ? -15.867 17.913 35.012 1.00 89.31 496 ALA A CA 1
ATOM 3926 C C . ALA A 1 496 ? -16.663 19.146 35.476 1.00 89.31 496 ALA A C 1
ATOM 3928 O O . ALA A 1 496 ? -16.966 20.013 34.654 1.00 89.31 496 ALA A O 1
ATOM 3929 N N . ASP A 1 497 ? -16.942 19.272 36.780 1.00 87.75 497 ASP A N 1
ATOM 3930 C CA . ASP A 1 497 ? -17.490 20.501 37.370 1.00 87.75 497 ASP A CA 1
ATOM 3931 C C . ASP A 1 497 ? -16.605 21.719 37.060 1.00 87.75 497 ASP A C 1
ATOM 3933 O O . ASP A 1 497 ? -17.134 22.814 36.832 1.00 87.75 497 ASP A O 1
ATOM 3937 N N . ASP A 1 498 ? -15.282 21.494 36.989 1.00 85.19 498 ASP A N 1
ATOM 3938 C CA . ASP A 1 498 ? -14.253 22.449 36.572 1.00 85.19 498 ASP A CA 1
ATOM 3939 C C . ASP A 1 498 ? -14.388 23.807 37.278 1.00 85.19 498 ASP A C 1
ATOM 3941 O O . ASP A 1 498 ? -14.404 24.866 36.656 1.00 85.19 498 ASP A O 1
ATOM 3945 N N . GLU A 1 499 ? -14.501 23.796 38.610 1.00 80.06 499 GLU A N 1
ATOM 3946 C CA . GLU A 1 499 ? -14.752 25.005 39.414 1.00 80.06 499 GLU A CA 1
ATOM 3947 C C . GLU A 1 499 ? -13.740 26.136 39.134 1.00 80.06 499 GLU A C 1
ATOM 3949 O O . GLU A 1 499 ? -14.079 27.327 39.165 1.00 80.06 499 GLU A O 1
ATOM 3954 N N . GLN A 1 500 ? -12.501 25.768 38.795 1.00 76.81 500 GLN A N 1
ATOM 3955 C CA . GLN A 1 500 ? -11.407 26.689 38.476 1.00 76.81 500 GLN A CA 1
ATOM 3956 C C . GLN A 1 500 ? -11.347 27.097 36.991 1.00 76.81 500 GLN A C 1
ATOM 3958 O O . GLN A 1 500 ? -10.669 28.066 36.664 1.00 76.81 500 GLN A O 1
ATOM 3963 N N . GLY A 1 501 ? -12.078 26.430 36.091 1.00 78.94 501 GLY A N 1
ATOM 3964 C CA . GLY A 1 501 ? -12.107 26.749 34.657 1.00 78.94 501 GLY A CA 1
ATOM 3965 C C . GLY A 1 501 ? -10.891 26.288 33.862 1.00 78.94 501 GLY A C 1
ATOM 3966 O O . GLY A 1 501 ? -10.710 26.716 32.723 1.00 78.94 501 GLY A O 1
ATOM 3967 N N . THR A 1 502 ? -10.049 25.437 34.438 1.00 79.31 502 THR A N 1
ATOM 3968 C CA . THR A 1 502 ? -8.801 24.973 33.823 1.00 79.31 502 THR A CA 1
ATOM 3969 C C . THR A 1 502 ? -9.032 23.902 32.759 1.00 79.31 502 THR A C 1
ATOM 3971 O O . THR A 1 502 ? -8.175 23.701 31.898 1.00 79.31 502 THR A O 1
ATOM 3974 N N . LEU A 1 503 ? -10.192 23.242 32.772 1.00 82.31 503 LEU A N 1
ATOM 3975 C CA . LEU A 1 503 ? -10.551 22.181 31.828 1.00 82.31 503 LEU A CA 1
ATOM 3976 C C . LEU A 1 503 ? -11.463 22.674 30.692 1.00 82.31 503 LEU A C 1
ATOM 3978 O O . LEU A 1 503 ? -11.796 21.905 29.794 1.00 82.31 503 LEU A O 1
ATOM 3982 N N . GLY A 1 504 ? -11.834 23.960 30.687 1.00 81.44 504 GLY A N 1
ATOM 3983 C CA . GLY A 1 504 ? -12.713 24.563 29.677 1.00 81.44 504 GLY A CA 1
ATOM 3984 C C . GLY A 1 504 ? -14.191 24.174 29.817 1.00 81.44 504 GLY A C 1
ATOM 3985 O O . GLY A 1 504 ? -15.007 24.502 28.949 1.00 81.44 504 GLY A O 1
ATOM 3986 N N . LEU A 1 505 ? -14.550 23.509 30.917 1.00 85.12 505 LEU A N 1
ATOM 3987 C CA . LEU A 1 505 ? -15.886 22.987 31.189 1.00 85.12 505 LEU A CA 1
ATOM 3988 C C . LEU A 1 505 ? -16.676 23.855 32.171 1.00 85.12 505 LEU A C 1
ATOM 3990 O O . LEU A 1 505 ? -17.891 23.725 32.215 1.00 85.12 505 LEU A O 1
ATOM 3994 N N . LYS A 1 506 ? -16.053 24.792 32.898 1.00 87.44 506 LYS A N 1
ATOM 3995 C CA . LYS A 1 506 ? -16.736 25.629 33.908 1.00 87.44 506 LYS A CA 1
ATOM 3996 C C . LYS A 1 506 ? -18.078 26.211 33.457 1.00 87.44 506 LYS A C 1
ATOM 3998 O O . LYS A 1 506 ? -19.065 26.076 34.178 1.00 87.44 506 LYS A O 1
ATOM 4003 N N . SER A 1 507 ? -18.112 26.822 32.269 1.00 85.50 507 SER A N 1
ATOM 4004 C CA . SER A 1 507 ? -19.307 27.434 31.662 1.00 85.50 507 SER A CA 1
ATOM 4005 C C . SER A 1 507 ? -20.054 26.524 30.676 1.00 85.50 507 SER A C 1
ATOM 4007 O O . SER A 1 507 ? -20.827 27.018 29.860 1.00 85.50 507 SER A O 1
ATOM 4009 N N . ALA A 1 508 ? -19.779 25.219 30.678 1.00 83.38 508 ALA A N 1
ATOM 4010 C CA . ALA A 1 508 ? -20.515 24.244 29.878 1.00 83.38 508 ALA A CA 1
ATOM 4011 C C . ALA A 1 508 ? -21.836 23.850 30.565 1.00 83.38 508 ALA A C 1
ATOM 4013 O O . ALA A 1 508 ? -21.941 23.939 31.794 1.00 83.38 508 ALA A O 1
ATOM 4014 N N . SER A 1 509 ? -22.826 23.408 29.779 1.00 84.62 509 SER A N 1
ATOM 4015 C CA . SER A 1 509 ? -24.091 22.870 30.301 1.00 84.62 509 SER A CA 1
ATOM 4016 C C . SER A 1 509 ? -23.856 21.590 31.112 1.00 84.62 509 SER A C 1
ATOM 4018 O O . SER A 1 509 ? -22.802 20.952 31.001 1.00 84.62 509 SER A O 1
ATOM 4020 N N . ALA A 1 510 ? -24.823 21.213 31.952 1.00 83.12 510 ALA A N 1
ATOM 4021 C CA . ALA A 1 510 ? -24.730 19.988 32.747 1.00 83.12 510 ALA A CA 1
ATOM 4022 C C . ALA A 1 510 ? -24.625 18.753 31.838 1.00 83.12 510 ALA A C 1
ATOM 4024 O O . ALA A 1 510 ? -23.845 17.842 32.111 1.00 83.12 510 ALA A O 1
ATOM 4025 N N . GLU A 1 511 ? -25.337 18.780 30.715 1.00 83.56 511 GLU A N 1
ATOM 4026 C CA . GLU A 1 511 ? -25.336 17.769 29.668 1.00 83.56 511 GLU A CA 1
ATOM 4027 C C . GLU A 1 511 ? -23.953 17.664 29.008 1.00 83.56 511 GLU A C 1
ATOM 4029 O O . GLU A 1 511 ? -23.405 16.566 28.915 1.00 83.56 511 GLU A O 1
ATOM 4034 N N . THR A 1 512 ? -23.316 18.790 28.655 1.00 85.50 512 THR A N 1
ATOM 4035 C CA . THR A 1 512 ? -21.942 18.802 28.116 1.00 85.50 512 THR A CA 1
ATOM 4036 C C . THR A 1 512 ? -20.910 18.305 29.131 1.00 85.50 512 THR A C 1
ATOM 4038 O O . THR A 1 512 ? -19.984 17.584 28.754 1.00 85.50 512 THR A O 1
ATOM 4041 N N . LYS A 1 513 ? -21.047 18.654 30.418 1.00 90.31 513 LYS A N 1
ATOM 4042 C CA . LYS A 1 513 ? -20.147 18.175 31.486 1.00 90.31 513 LYS A CA 1
ATOM 4043 C C . LYS A 1 513 ? -20.279 16.670 31.705 1.00 90.31 513 LYS A C 1
ATOM 4045 O O . LYS A 1 513 ? -19.270 15.966 31.757 1.00 90.31 513 LYS A O 1
ATOM 4050 N N . GLU A 1 514 ? -21.510 16.171 31.783 1.00 89.81 514 GLU A N 1
ATOM 4051 C CA . GLU A 1 514 ? -21.800 14.742 31.919 1.00 89.81 514 GLU A CA 1
ATOM 4052 C C . GLU A 1 514 ? -21.282 13.968 30.705 1.00 89.81 514 GLU A C 1
ATOM 4054 O O . GLU A 1 514 ? -20.620 12.936 30.845 1.00 89.81 514 GLU A O 1
ATOM 4059 N N . ARG A 1 515 ? -21.488 14.513 29.505 1.00 88.31 515 ARG A N 1
ATOM 4060 C CA . ARG A 1 515 ? -20.980 13.936 28.266 1.00 88.31 515 ARG A CA 1
ATOM 4061 C C . ARG A 1 515 ? -19.453 13.904 28.224 1.00 88.31 515 ARG A C 1
ATOM 4063 O O . ARG A 1 515 ? -18.885 12.879 27.849 1.00 88.31 515 ARG A O 1
ATOM 4070 N N . ALA A 1 516 ? -18.777 14.966 28.665 1.00 88.44 516 ALA A N 1
ATOM 4071 C CA . ALA A 1 516 ? -17.318 15.007 28.773 1.00 88.44 516 ALA A CA 1
ATOM 4072 C C . ALA A 1 516 ? -16.783 13.954 29.758 1.00 88.44 516 ALA A C 1
ATOM 4074 O O . ALA A 1 516 ? -15.794 13.282 29.461 1.00 88.44 516 ALA A O 1
ATOM 4075 N N . ALA A 1 517 ? -17.454 13.763 30.899 1.00 87.88 517 ALA A N 1
ATOM 4076 C CA . ALA A 1 517 ? -17.090 12.747 31.885 1.00 87.88 517 ALA A CA 1
ATOM 4077 C C . ALA A 1 517 ? -17.263 11.318 31.340 1.00 87.88 517 ALA A C 1
ATOM 4079 O O . ALA A 1 517 ? -16.369 10.484 31.496 1.00 87.88 517 ALA A O 1
ATOM 4080 N N . GLN A 1 518 ? -18.372 11.045 30.646 1.00 86.62 518 GLN A N 1
ATOM 4081 C CA . GLN A 1 518 ? -18.622 9.755 29.994 1.00 86.62 518 GLN A CA 1
ATOM 4082 C C . GLN A 1 518 ? -17.610 9.468 28.878 1.00 86.62 518 GLN A C 1
ATOM 4084 O O . GLN A 1 518 ? -17.091 8.354 28.786 1.00 86.62 518 GLN A O 1
ATOM 4089 N N . LEU A 1 519 ? -17.293 10.471 28.053 1.00 83.94 519 LEU A N 1
ATOM 4090 C CA . LEU A 1 519 ? -16.285 10.360 27.000 1.00 83.94 519 LEU A CA 1
ATOM 4091 C C . LEU A 1 519 ? -14.890 10.125 27.586 1.00 83.94 519 LEU A C 1
ATOM 4093 O O . LEU A 1 519 ? -14.190 9.241 27.107 1.00 83.94 519 LEU A O 1
ATOM 4097 N N . ALA A 1 520 ? -14.497 10.839 28.645 1.00 81.88 520 ALA A N 1
ATOM 4098 C CA . ALA A 1 520 ? -13.214 10.618 29.316 1.00 81.88 520 ALA A CA 1
ATOM 4099 C C . ALA A 1 520 ? -13.108 9.192 29.879 1.00 81.88 520 ALA A C 1
ATOM 4101 O O . ALA A 1 520 ? -12.071 8.543 29.739 1.00 81.88 520 ALA A O 1
ATOM 4102 N N . PHE A 1 521 ? -14.201 8.683 30.456 1.00 77.50 521 PHE A N 1
ATOM 4103 C CA . PHE A 1 521 ? -14.285 7.320 30.978 1.00 77.50 521 PHE A CA 1
ATOM 4104 C C . PHE A 1 521 ? -14.254 6.248 29.873 1.00 77.50 521 PHE A C 1
ATOM 4106 O O . PHE A 1 521 ? -13.712 5.167 30.083 1.00 77.50 521 PHE A O 1
ATOM 4113 N N . GLY A 1 522 ? -14.807 6.533 28.689 1.00 63.81 522 GLY A N 1
ATOM 4114 C CA . GLY A 1 522 ? -14.826 5.607 27.550 1.00 63.81 522 GLY A CA 1
ATOM 4115 C C . GLY A 1 522 ? -13.594 5.664 26.633 1.00 63.81 522 GLY A C 1
ATOM 4116 O O . GLY A 1 522 ? -13.281 4.669 25.984 1.00 63.81 522 GLY A O 1
ATOM 4117 N N . ALA A 1 523 ? -12.893 6.801 26.565 1.00 55.16 523 ALA A N 1
ATOM 4118 C CA . ALA A 1 523 ? -11.876 7.094 25.546 1.00 55.16 523 ALA A CA 1
ATOM 4119 C C . ALA A 1 523 ? -10.414 6.890 25.986 1.00 55.16 523 ALA A C 1
ATOM 4121 O O . ALA A 1 523 ? -9.508 7.258 25.241 1.00 55.16 523 ALA A O 1
ATOM 4122 N N . GLY A 1 524 ? -10.150 6.303 27.159 1.00 55.50 524 GLY A N 1
ATOM 4123 C CA . GLY A 1 524 ? -8.778 5.922 27.523 1.00 55.50 524 GLY A CA 1
ATOM 4124 C C . GLY A 1 524 ? -8.351 6.140 28.970 1.00 55.50 524 GLY A C 1
ATOM 4125 O O . GLY A 1 524 ? -7.240 5.739 29.303 1.00 55.50 524 GLY A O 1
ATOM 4126 N N . LEU A 1 525 ? -9.191 6.689 29.855 1.00 59.03 525 LEU A N 1
ATOM 4127 C CA . LEU A 1 525 ? -9.027 6.373 31.275 1.00 59.03 525 LEU A CA 1
ATOM 4128 C C . LEU A 1 525 ? -9.544 4.961 31.501 1.00 59.03 525 LEU A C 1
ATOM 4130 O O . LEU A 1 525 ? -10.754 4.736 31.507 1.00 59.03 525 LEU A O 1
ATOM 4134 N N . ALA A 1 526 ? -8.651 4.001 31.735 1.00 58.69 526 ALA A N 1
ATOM 4135 C CA . ALA A 1 526 ? -9.118 2.738 32.271 1.00 58.69 526 ALA A CA 1
ATOM 4136 C C . ALA A 1 526 ? -9.765 3.036 33.630 1.00 58.69 526 ALA A C 1
ATOM 4138 O O . ALA A 1 526 ? -9.191 3.762 34.439 1.00 58.69 526 ALA A O 1
ATOM 4139 N N . LYS A 1 527 ? -10.926 2.442 33.930 1.00 64.75 527 LYS A N 1
ATOM 4140 C CA . LYS A 1 527 ? -11.508 2.427 35.288 1.00 64.75 527 LYS A CA 1
ATOM 4141 C C . LYS A 1 527 ? -10.423 2.199 36.360 1.00 64.75 527 LYS A C 1
ATOM 4143 O O . LYS A 1 527 ? -10.371 2.890 37.370 1.00 64.75 527 LYS A O 1
ATOM 4148 N N . ARG A 1 528 ? -9.476 1.314 36.035 1.00 66.38 528 ARG A N 1
ATOM 4149 C CA . ARG A 1 528 ? -8.257 1.014 36.785 1.00 66.38 528 ARG A CA 1
ATOM 4150 C C . ARG A 1 528 ? -7.389 2.234 37.142 1.00 66.38 528 ARG A C 1
ATOM 4152 O O . ARG A 1 528 ? -6.840 2.250 38.232 1.00 66.38 528 ARG A O 1
ATOM 4159 N N . ASP A 1 529 ? -7.234 3.229 36.273 1.00 74.31 529 ASP A N 1
ATOM 4160 C CA . ASP A 1 529 ? -6.379 4.400 36.520 1.00 74.31 529 ASP A CA 1
ATOM 4161 C C . ASP A 1 529 ? -6.948 5.336 37.583 1.00 74.31 529 ASP A C 1
ATOM 4163 O O . ASP A 1 529 ? -6.187 5.900 38.369 1.00 74.31 529 ASP A O 1
ATOM 4167 N N . VAL A 1 530 ? -8.276 5.475 37.630 1.00 75.88 530 VAL A N 1
ATOM 4168 C CA . VAL A 1 530 ? -8.960 6.208 38.703 1.00 75.88 530 VAL A CA 1
ATOM 4169 C C . VAL A 1 530 ? -9.030 5.353 39.960 1.00 75.88 530 VAL A C 1
ATOM 4171 O O . VAL A 1 530 ? -8.779 5.865 41.044 1.00 75.88 530 VAL A O 1
ATOM 4174 N N . ASP A 1 531 ? -9.285 4.049 39.833 1.00 76.88 531 ASP A N 1
ATOM 4175 C CA . ASP A 1 531 ? -9.277 3.133 40.976 1.00 76.88 531 ASP A CA 1
ATOM 4176 C C . ASP A 1 531 ? -7.895 3.131 41.665 1.00 76.88 531 ASP A C 1
ATOM 4178 O O . ASP A 1 531 ? -7.819 3.181 42.886 1.00 76.88 531 ASP A O 1
ATOM 4182 N N . GLU A 1 532 ? -6.786 3.189 40.916 1.00 74.25 532 GLU A N 1
ATOM 4183 C CA . GLU A 1 532 ? -5.414 3.318 41.445 1.00 74.25 532 GLU A CA 1
ATOM 4184 C C . GLU A 1 532 ? -5.159 4.644 42.196 1.00 74.25 532 GLU A C 1
ATOM 4186 O O . GLU A 1 532 ? -4.186 4.747 42.952 1.00 74.25 532 GLU A O 1
ATOM 4191 N N . LEU A 1 533 ? -6.020 5.659 42.036 1.00 77.94 533 LEU A N 1
ATOM 4192 C CA . LEU A 1 533 ? -5.974 6.866 42.864 1.00 77.94 533 LEU A CA 1
ATOM 4193 C C . LEU A 1 533 ? -6.514 6.618 44.272 1.00 77.94 533 LEU A C 1
ATOM 4195 O O . LEU A 1 533 ? -6.080 7.320 45.174 1.00 77.94 533 LEU A O 1
ATOM 4199 N N . PHE A 1 534 ? -7.416 5.658 44.496 1.00 76.38 534 PHE A N 1
ATOM 4200 C CA . PHE A 1 534 ? -8.098 5.464 45.790 1.00 76.38 534 PHE A CA 1
ATOM 4201 C C . PHE A 1 534 ? -7.836 4.094 46.425 1.00 76.38 534 PHE A C 1
ATOM 4203 O O . PHE A 1 534 ? -7.887 3.951 47.647 1.00 76.38 534 PHE A O 1
ATOM 4210 N N . CYS A 1 535 ? -7.502 3.094 45.618 1.00 64.56 535 CYS A N 1
ATOM 4211 C CA . CYS A 1 535 ? -7.109 1.767 46.051 1.00 64.56 535 CYS A CA 1
ATOM 4212 C C . CYS A 1 535 ? -5.583 1.717 46.171 1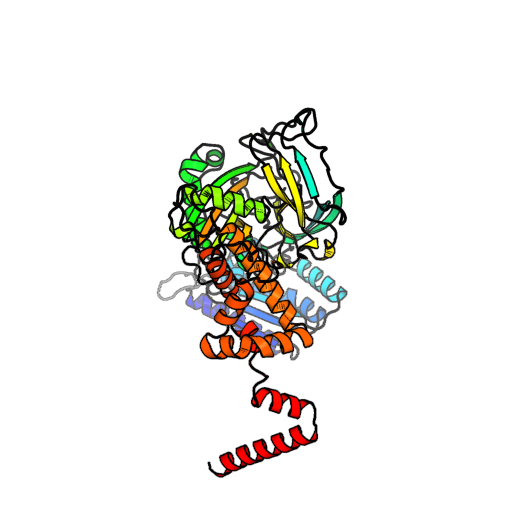.00 64.56 535 CYS A C 1
ATOM 4214 O O . CYS A 1 535 ? -4.859 1.735 45.176 1.00 64.56 535 CYS A O 1
ATOM 4216 N N . GLY A 1 536 ? -5.079 1.645 47.406 1.00 59.59 536 GLY A N 1
ATOM 4217 C CA . GLY A 1 536 ? -3.676 1.307 47.638 1.00 59.59 536 GLY A CA 1
ATOM 4218 C C . GLY A 1 536 ? -3.322 -0.066 47.040 1.00 59.59 536 GLY A C 1
ATOM 4219 O O . GLY A 1 536 ? -4.221 -0.861 46.742 1.00 59.59 536 GLY A O 1
ATOM 4220 N N . PRO A 1 537 ? -2.024 -0.378 46.868 1.00 52.41 537 PRO A N 1
ATOM 4221 C CA . PRO A 1 537 ? -1.604 -1.717 46.467 1.00 52.41 537 PRO A CA 1
ATOM 4222 C C . PRO A 1 537 ? -2.244 -2.750 47.401 1.00 52.41 537 PRO A C 1
ATOM 4224 O O . PRO A 1 537 ? -2.257 -2.570 48.620 1.00 52.41 537 PRO A O 1
ATOM 4227 N N . SER A 1 538 ? -2.810 -3.818 46.832 1.00 51.78 538 SER A N 1
ATOM 4228 C CA . SER A 1 538 ? -3.444 -4.867 47.631 1.00 51.78 538 SER A CA 1
ATOM 4229 C C . SER A 1 538 ? -2.448 -5.435 48.646 1.00 51.78 538 SER A C 1
ATOM 4231 O O . SER A 1 538 ? -1.236 -5.417 48.415 1.00 51.78 538 SER A O 1
ATOM 4233 N N . ALA A 1 539 ? -2.942 -5.989 49.757 1.00 47.22 539 ALA A N 1
ATOM 4234 C CA . ALA A 1 539 ? -2.080 -6.630 50.755 1.00 47.22 539 ALA A CA 1
ATOM 4235 C C . ALA A 1 539 ? -1.139 -7.674 50.119 1.00 47.22 539 ALA A C 1
ATOM 4237 O O . ALA A 1 539 ? -0.002 -7.812 50.553 1.00 47.22 539 ALA A O 1
ATOM 4238 N N . ALA A 1 540 ? -1.570 -8.334 49.037 1.00 43.16 540 ALA A N 1
ATOM 4239 C CA . ALA A 1 540 ? -0.745 -9.246 48.251 1.00 43.16 540 ALA A CA 1
ATOM 4240 C C . ALA A 1 540 ? 0.405 -8.545 47.501 1.00 43.16 540 ALA A C 1
ATOM 4242 O O . ALA A 1 540 ? 1.514 -9.068 47.470 1.00 43.16 540 ALA A O 1
ATOM 4243 N N . VAL A 1 541 ? 0.180 -7.359 46.928 1.00 48.81 541 VAL A N 1
ATOM 4244 C CA . VAL A 1 541 ? 1.227 -6.571 46.251 1.00 48.81 541 VAL A CA 1
ATOM 4245 C C . VAL A 1 541 ? 2.217 -5.991 47.261 1.00 48.81 541 VAL A C 1
ATOM 4247 O O . VAL A 1 541 ? 3.422 -6.088 47.042 1.00 48.81 541 VAL A O 1
ATOM 4250 N N . LEU A 1 542 ? 1.736 -5.469 48.394 1.00 49.12 542 LEU A N 1
ATOM 4251 C CA . LEU A 1 542 ? 2.599 -5.017 49.493 1.00 49.12 542 LEU A CA 1
ATOM 4252 C C . LEU A 1 542 ? 3.416 -6.175 50.081 1.00 49.12 542 LEU A C 1
ATOM 4254 O O . LEU A 1 542 ? 4.608 -6.025 50.348 1.00 49.12 542 LEU A O 1
ATOM 4258 N N . PHE A 1 543 ? 2.806 -7.354 50.215 1.00 47.88 543 PHE A N 1
ATOM 4259 C CA . PHE A 1 543 ? 3.488 -8.571 50.645 1.00 47.88 543 PHE A CA 1
ATOM 4260 C C . PHE A 1 543 ? 4.583 -8.986 49.651 1.00 47.88 543 PHE A C 1
ATOM 4262 O O . PHE A 1 543 ? 5.727 -9.177 50.057 1.00 47.88 543 PHE A O 1
ATOM 4269 N N . LEU A 1 544 ? 4.289 -9.030 48.347 1.00 48.09 544 LEU A N 1
ATOM 4270 C CA . LEU A 1 544 ? 5.270 -9.347 47.300 1.00 48.09 544 LEU A CA 1
ATOM 4271 C C . LEU A 1 544 ? 6.412 -8.322 47.204 1.00 48.09 544 LEU A C 1
ATOM 4273 O O . LEU A 1 544 ? 7.564 -8.708 47.011 1.00 48.09 544 LEU A O 1
ATOM 4277 N N . GLN A 1 545 ? 6.126 -7.034 47.391 1.00 48.78 545 GLN A N 1
ATOM 4278 C CA . GLN A 1 545 ? 7.153 -5.990 47.443 1.00 48.78 545 GLN A CA 1
ATOM 4279 C C . GLN A 1 545 ? 8.037 -6.136 48.691 1.00 48.78 545 GLN A C 1
ATOM 4281 O O . GLN A 1 545 ? 9.257 -6.000 48.594 1.00 48.78 545 GLN A O 1
ATOM 4286 N N . SER A 1 546 ? 7.457 -6.512 49.839 1.00 49.88 546 SER A N 1
ATOM 4287 C CA . SER A 1 546 ? 8.224 -6.822 51.056 1.00 49.88 546 SER A CA 1
ATOM 4288 C C . SER A 1 546 ? 9.138 -8.048 50.878 1.00 49.88 546 SER A C 1
ATOM 4290 O O . SER A 1 546 ? 10.280 -8.040 51.342 1.00 49.88 546 SER A O 1
ATOM 4292 N N . LEU A 1 547 ? 8.687 -9.064 50.124 1.00 50.09 547 LEU A N 1
ATOM 4293 C CA . LEU A 1 547 ? 9.485 -10.239 49.756 1.00 50.09 547 LEU A CA 1
ATOM 4294 C C . LEU A 1 547 ? 10.645 -9.896 48.808 1.00 50.09 547 LEU A C 1
ATOM 4296 O O . LEU A 1 547 ? 11.721 -10.470 48.941 1.00 50.09 547 LEU A O 1
ATOM 4300 N N . GLN A 1 548 ? 10.464 -8.952 47.879 1.00 49.91 548 GLN A N 1
ATOM 4301 C CA . GLN A 1 548 ? 11.538 -8.500 46.981 1.00 49.91 548 GLN A CA 1
ATOM 4302 C C . GLN A 1 548 ? 12.606 -7.659 47.692 1.00 49.91 548 GLN A C 1
ATOM 4304 O O . GLN A 1 548 ? 13.773 -7.701 47.308 1.00 49.91 548 GLN A O 1
ATOM 4309 N N . GLN A 1 549 ? 12.227 -6.908 48.728 1.00 48.19 549 GLN A N 1
ATOM 4310 C CA . GLN A 1 549 ? 13.145 -6.025 49.455 1.00 48.19 549 GLN A CA 1
ATOM 4311 C C . GLN A 1 549 ? 13.880 -6.721 50.612 1.00 48.19 549 GLN A C 1
ATOM 4313 O O . GLN A 1 549 ? 14.907 -6.220 51.068 1.00 48.19 549 GLN A O 1
ATOM 4318 N N . SER A 1 550 ? 13.407 -7.886 51.072 1.00 61.91 550 SER A N 1
ATOM 4319 C CA . SER A 1 550 ? 14.010 -8.624 52.187 1.00 61.91 550 SER A CA 1
ATOM 4320 C C . SER A 1 550 ? 14.344 -10.068 51.818 1.00 61.91 550 SER A C 1
ATOM 4322 O O . SER A 1 550 ? 13.471 -10.930 51.707 1.00 61.91 550 SER A O 1
ATOM 4324 N N . ARG A 1 551 ? 15.649 -10.364 51.734 1.00 53.25 551 ARG A N 1
ATOM 4325 C CA . ARG A 1 551 ? 16.169 -11.731 51.542 1.00 53.25 551 ARG A CA 1
ATOM 4326 C C . ARG A 1 551 ? 15.680 -12.706 52.621 1.00 53.25 551 ARG A C 1
ATOM 4328 O O . ARG A 1 551 ? 15.474 -13.879 52.329 1.00 53.25 551 ARG A O 1
ATOM 4335 N N . LEU A 1 552 ? 15.460 -12.218 53.845 1.00 52.91 552 LEU A N 1
ATOM 4336 C CA . LEU A 1 552 ? 14.956 -13.019 54.962 1.00 52.91 552 LEU A CA 1
ATOM 4337 C C . LEU A 1 552 ? 13.478 -13.392 54.768 1.00 52.91 552 LEU A C 1
ATOM 4339 O O . LEU A 1 552 ? 13.098 -14.541 54.985 1.00 52.91 552 LEU A O 1
ATOM 4343 N N . ALA A 1 553 ? 12.653 -12.445 54.311 1.00 53.06 553 ALA A N 1
ATOM 4344 C CA . ALA A 1 553 ? 11.235 -12.687 54.056 1.00 53.06 553 ALA A CA 1
ATOM 4345 C C . ALA A 1 553 ? 11.033 -13.661 52.880 1.00 53.06 553 ALA A C 1
ATOM 4347 O O . ALA A 1 553 ? 10.233 -14.592 52.983 1.00 53.06 553 ALA A O 1
ATOM 4348 N N . ALA A 1 554 ? 11.820 -13.511 51.807 1.00 52.97 554 ALA A N 1
ATOM 4349 C CA . ALA A 1 554 ? 11.838 -14.446 50.681 1.00 52.97 554 ALA A CA 1
ATOM 4350 C C . ALA A 1 554 ? 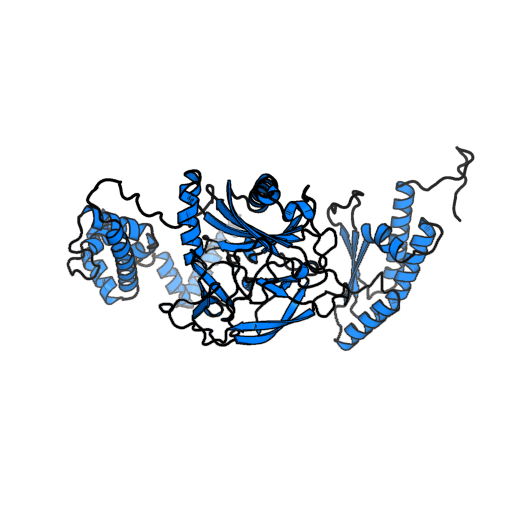12.233 -15.873 51.106 1.00 52.97 554 ALA A C 1
ATOM 4352 O O . ALA A 1 554 ? 11.593 -16.840 50.690 1.00 52.97 554 ALA A O 1
ATOM 4353 N N . ALA A 1 555 ? 13.240 -16.010 51.977 1.00 56.25 555 ALA A N 1
ATOM 4354 C CA . ALA A 1 555 ? 13.671 -17.305 52.499 1.00 56.25 555 ALA A CA 1
ATOM 4355 C C . ALA A 1 555 ? 12.587 -17.976 53.361 1.00 56.25 555 ALA A C 1
ATOM 4357 O O . ALA A 1 555 ? 12.294 -19.155 53.168 1.00 56.25 555 ALA A O 1
ATOM 4358 N N . MET A 1 556 ? 11.932 -17.231 54.258 1.00 57.97 556 MET A N 1
ATOM 4359 C CA . MET A 1 556 ? 10.851 -17.776 55.091 1.00 57.97 556 MET A CA 1
ATOM 4360 C C . MET A 1 556 ? 9.626 -18.202 54.269 1.00 57.97 556 MET A C 1
ATOM 4362 O O . MET A 1 556 ? 9.052 -19.259 54.534 1.00 57.97 556 MET A O 1
ATOM 4366 N N . ALA A 1 557 ? 9.256 -17.434 53.240 1.00 55.81 557 ALA A N 1
ATOM 4367 C CA . ALA A 1 557 ? 8.175 -17.801 52.325 1.00 55.81 557 ALA A CA 1
ATOM 4368 C C . ALA A 1 557 ? 8.513 -19.064 51.512 1.00 55.81 557 ALA A C 1
ATOM 4370 O O . ALA A 1 557 ? 7.669 -19.949 51.372 1.00 55.81 557 ALA A O 1
ATOM 4371 N N . GLY A 1 558 ? 9.760 -19.191 51.042 1.00 52.38 558 GLY A N 1
ATOM 4372 C CA . GLY A 1 558 ? 10.253 -20.400 50.378 1.00 52.38 558 GLY A CA 1
ATOM 4373 C C . GLY A 1 558 ? 10.182 -21.638 51.277 1.00 52.38 558 GLY A C 1
ATOM 4374 O O . GLY A 1 558 ? 9.688 -22.680 50.848 1.00 52.38 558 GLY A O 1
ATOM 4375 N N . CYS A 1 559 ? 10.585 -21.512 52.546 1.00 55.69 559 CYS A N 1
ATOM 4376 C CA . CYS A 1 559 ? 10.485 -22.593 53.530 1.00 55.69 559 CYS A CA 1
ATOM 4377 C C . CYS A 1 559 ? 9.029 -22.991 53.824 1.00 55.69 559 CYS A C 1
ATOM 4379 O O . CYS A 1 559 ? 8.725 -24.180 53.891 1.00 55.69 559 CYS A O 1
ATOM 4381 N N . ALA A 1 560 ? 8.115 -22.025 53.952 1.00 53.16 560 ALA A N 1
ATOM 4382 C CA . ALA A 1 560 ? 6.697 -22.294 54.203 1.00 53.16 560 ALA A CA 1
ATOM 4383 C C . ALA A 1 560 ? 6.012 -22.995 53.015 1.00 53.16 560 ALA A C 1
ATOM 4385 O O . ALA A 1 560 ? 5.250 -23.944 53.208 1.00 53.16 560 ALA A O 1
ATOM 4386 N N . ILE A 1 561 ? 6.318 -22.574 51.782 1.00 53.31 561 ILE A N 1
ATOM 4387 C CA . ILE A 1 561 ? 5.825 -23.225 50.557 1.00 53.31 561 ILE A CA 1
ATOM 4388 C C . ILE A 1 561 ? 6.411 -24.636 50.437 1.00 53.31 561 ILE A C 1
ATOM 4390 O O . ILE A 1 561 ? 5.673 -25.579 50.156 1.00 53.31 561 ILE A O 1
ATOM 4394 N N . GLY A 1 562 ? 7.706 -24.803 50.720 1.00 50.28 562 GLY A N 1
ATOM 4395 C CA . GLY A 1 562 ? 8.361 -26.110 50.764 1.00 50.28 562 GLY A CA 1
ATOM 4396 C C . GLY A 1 562 ? 7.715 -27.057 51.779 1.00 50.28 562 GLY A C 1
ATOM 4397 O O . GLY A 1 562 ? 7.437 -28.206 51.447 1.00 50.28 562 GLY A O 1
ATOM 4398 N N . ALA A 1 563 ? 7.385 -26.565 52.976 1.00 56.12 563 ALA A N 1
ATOM 4399 C CA . ALA A 1 563 ? 6.702 -27.340 54.011 1.00 56.12 563 ALA A CA 1
ATOM 4400 C C . ALA A 1 563 ? 5.262 -27.723 53.618 1.00 56.12 563 ALA A C 1
ATOM 4402 O O . ALA A 1 563 ? 4.837 -28.850 53.861 1.00 56.12 563 ALA A O 1
ATOM 4403 N N . LEU A 1 564 ? 4.521 -26.828 52.956 1.00 48.16 564 LEU A N 1
ATOM 4404 C CA . LEU A 1 564 ? 3.172 -27.101 52.439 1.00 48.16 564 LEU A CA 1
ATOM 4405 C C . LEU A 1 564 ? 3.172 -28.135 51.305 1.00 48.16 564 LEU A C 1
ATOM 4407 O O . LEU A 1 564 ? 2.292 -28.996 51.248 1.00 48.16 564 LEU A O 1
ATOM 4411 N N . VAL A 1 565 ? 4.157 -28.062 50.408 1.00 50.81 565 VAL A N 1
ATOM 4412 C CA . VAL A 1 565 ? 4.329 -29.024 49.312 1.00 50.81 565 VAL A CA 1
ATOM 4413 C C . VAL A 1 565 ? 4.776 -30.381 49.857 1.00 50.81 565 VAL A C 1
ATOM 4415 O O . VAL A 1 565 ? 4.199 -31.396 49.476 1.00 50.81 565 VAL A O 1
ATOM 4418 N N . ALA A 1 566 ? 5.716 -30.407 50.805 1.00 52.78 566 ALA A N 1
ATOM 4419 C CA . ALA A 1 566 ? 6.147 -31.628 51.483 1.00 52.78 566 ALA A CA 1
ATOM 4420 C C . ALA A 1 566 ? 5.005 -32.276 52.284 1.00 52.78 566 ALA A C 1
ATOM 4422 O O . ALA A 1 566 ? 4.809 -33.484 52.197 1.00 52.78 566 ALA A O 1
ATOM 4423 N N . GLY A 1 567 ? 4.190 -31.484 52.987 1.00 58.75 567 GLY A N 1
ATOM 4424 C CA . GLY A 1 567 ? 3.020 -31.977 53.718 1.00 58.75 567 GLY A CA 1
ATOM 4425 C C . GLY A 1 567 ? 1.935 -32.563 52.808 1.00 58.75 567 GLY A C 1
ATOM 4426 O O . GLY A 1 567 ? 1.330 -33.574 53.146 1.00 58.75 567 GLY A O 1
ATOM 4427 N N . ARG A 1 568 ? 1.713 -31.984 51.618 1.00 50.81 568 ARG A N 1
ATOM 4428 C CA . ARG A 1 568 ? 0.770 -32.528 50.620 1.00 50.81 568 ARG A CA 1
ATOM 4429 C C . ARG A 1 568 ? 1.308 -33.745 49.867 1.00 50.81 568 ARG A C 1
ATOM 4431 O O . ARG A 1 568 ? 0.506 -34.555 49.414 1.00 50.81 568 ARG A O 1
ATOM 4438 N N . LEU A 1 569 ? 2.627 -33.862 49.722 1.00 46.06 569 LEU A N 1
ATOM 4439 C CA . LEU A 1 569 ? 3.288 -35.038 49.151 1.00 46.06 569 LEU A CA 1
ATOM 4440 C C . LEU A 1 569 ? 3.388 -36.196 50.148 1.00 46.06 569 LEU A C 1
ATOM 4442 O O . LEU A 1 569 ? 3.382 -37.332 49.712 1.00 46.06 569 LEU A O 1
ATOM 4446 N N . ALA A 1 570 ? 3.447 -35.921 51.453 1.00 51.06 570 ALA A N 1
ATOM 4447 C CA . ALA A 1 570 ? 3.397 -36.939 52.505 1.00 51.06 570 ALA A CA 1
ATOM 4448 C C . ALA A 1 570 ? 1.967 -37.419 52.828 1.00 51.06 570 ALA A C 1
ATOM 4450 O O . ALA A 1 570 ? 1.794 -38.456 53.458 1.00 51.06 570 ALA A O 1
ATOM 4451 N N . ALA A 1 571 ? 0.945 -36.652 52.427 1.00 49.41 571 ALA A N 1
ATOM 4452 C CA . ALA A 1 571 ? -0.472 -37.002 52.568 1.00 49.41 571 ALA A CA 1
ATOM 4453 C C . ALA A 1 571 ? -1.067 -37.704 51.325 1.00 49.41 571 ALA A C 1
ATOM 4455 O O . ALA A 1 571 ? -2.253 -38.035 51.324 1.00 49.41 571 ALA A O 1
ATOM 4456 N N . ARG A 1 572 ? -0.269 -37.892 50.269 1.00 41.06 572 ARG A N 1
ATOM 4457 C CA . ARG A 1 572 ? -0.552 -38.749 49.108 1.00 41.06 572 ARG A CA 1
ATOM 4458 C C . ARG A 1 572 ? 0.332 -39.981 49.189 1.00 41.06 572 ARG A C 1
ATOM 4460 O O . ARG A 1 572 ? -0.132 -41.031 48.700 1.00 41.06 572 ARG A O 1
#

Foldseek 3Di:
DDFDQDPVVRDTDADDPVRLVVLVVVLVVVVVVVQVVDPQWDKDKDWDPQDPDPPSATAIEIEIEGQALVVVLVCLLVVQVSVQVSCCVNPVHGDDLVNCVPPVCRHYHYHYHHDHDDPVSVVVSLVSNCVNPCRNSVPPPFLWDKFKAKFFALPFAEFEAELDDDDPPDPDTPHGDIDIDTAIATAPVPDPDDDDCLQQQKDKDFADDPDALVCLLDPCCVVPVVVSVQVVCCVRPVFPGKDWDDKAKEWQVPAPWDQDPVRRINPVDRYHYFFRFWKFQADPVQVLVVLLVPCVVPPPLLQWAKKFKKKKKFFNDQWFDQWQFKKKKRLLLDDPPSQWHWYWYHYDVDIGTMTTGYPPSSVSIHIYTHGRGHRSMIMMGTCAILDPVGSNGHMIIGGTGSPPGDPPGHTTIMMMIIMMTGHSPHPDGISRDDHPDPPPPDDPQAPLVLLQQLLVLLLVVLVVCLVDPVSLVVLLVPCVVLCVVPNLLSSSLVVLCVCVCPSVNVPGDSNSSSSSSVCNPVPDPPSVSSCCSHDDDPPVRVLVVVLVVDPVSVVVVVVVVVVVVVVVVVVD

pLDDT: mean 75.16, std 20.32, range [32.12, 98.81]

Organism: Emiliania huxleyi (strain CCMP1516) (NCBI:txid280463)

Radius of gyration: 33.36 Å; chains: 1; bounding box: 67×98×81 Å

Sequence (572 aa):
MNVWWSESTGNFGSPTALQLLLRTLLAAWRVWRLLQASPLLRASWHRQARSPNTLGAEQYKMIWVCRDAELAAGYIPRVNLLVDELHRSLYGKPATASEWKDRLGHFIDFTIYVTDTDDDSVARLKRTASATNPHLFGARRAMTFTTQLSHYEPDTRRRVTYLRARADDDPPAYAGSTQTLETVIHDARASSQSHTLDESAFALVQHPTALKNEDFYSERVVSDYYAEMQDLLKKHTGATHAKIFHHQVRCAEKSNASVAKDGSFDTSTSVQGYAHGIHTDSSGPHAETLWRHFVQGEPAACRTGRFVYINAWRNISSSPIEQDHLAVLDERSLVKPDDYVHVDLKGVGYDVLQYGLSSRNAGRHRWFYFPKMVRDEVLLFKQYDSDCSKSGRCCFHTAVRDPTARADAPPRESIEVRAILFFANHEGPNTCPVLPAEEGATDDGCDEARAREGATKLAGACTFVKSNAMYRAMVQKHMKADYETGGALAVIRKFADDEQGTLGLKSASAETKERAAQLAFGAGLAKRDVDELFCGPSAAVLFLQSLQQSRLAAAMAGCAIGALVAGRLAAR

Secondary structure (DSSP, 8-state):
---EEETTTTEEEPPPHHHHHHHHHHHHHHHHHHHHT-TT-EEEEEEPP----TT-PPPEEEEEEES-HHHHHHHHHHHHHHHHHHHHHHHSSPPPHHHHHHHTTTTEEEEEEESS--HHHHHHHHHHHHHH-TTTS-------EEEEEEEEPTT--EEEEESSPPPTTSPP-----EEEEEEEEEETTS-SS---HHHHSEEEEE---S--GGGGGSTHIIIIIHHHHHHHHHHHH--SEEEEEEEEEE-SSS--PPBPTTS-B---SSEE----S-B-S--HHHHHHHHHHHGGGS-GGGGSSEEEEEEEEEE-SSSPP-SSEEEEE-GGG--TTTTEEEEEEE-SS-EEEEEEEBGGGGGG--EEE-TT--TTEEEEEEEEES-TT-S-S---EEEE--TTS-TTPPPP-EEEEEEEEEETT-SSS--SPPPPPPTTS---S--HHHHHHHHHHHHHHHHHHHH-HHHHHHHHHHHHHHHHHHHHHHHHHHHHT-TTSTTS-TTS-HHHHHHHHHHHHHTT--HHHHHHHHSPPPHHHHHHHHHHH-HHHHHHHHHHHHHHHHHHHH--